Protein AF-0000000083137264 (afdb_homodimer)

Solvent-accessible surface area (backbone atoms only — not comparable to full-atom values): 34393 Å² total; per-residue (Å²): 130,79,82,62,44,56,70,80,58,32,50,69,75,35,83,48,62,41,94,66,73,85,43,49,54,18,29,33,46,56,32,38,50,48,50,48,35,61,55,66,54,45,49,32,37,36,37,50,66,78,52,49,60,65,55,54,48,48,37,49,77,67,70,34,44,77,43,74,35,49,61,49,90,84,69,43,77,61,62,83,88,45,68,51,56,89,37,31,35,37,50,42,73,22,62,56,27,51,63,46,72,69,56,51,51,52,48,32,72,40,26,54,44,44,36,37,37,24,50,34,21,72,63,57,75,77,54,90,92,40,33,28,36,26,33,41,50,73,78,39,47,47,74,42,25,16,40,36,43,62,89,70,80,60,82,79,86,50,55,70,39,82,42,52,90,53,38,57,32,24,41,35,32,59,78,43,62,56,77,80,30,43,67,57,44,52,55,51,59,61,59,56,65,86,53,72,64,26,22,34,18,66,63,42,53,41,54,46,9,41,51,48,60,68,62,39,30,50,32,7,39,52,31,36,48,53,39,46,68,70,51,71,54,90,46,76,55,52,71,41,84,39,60,37,33,53,44,42,55,41,69,40,95,56,21,60,62,50,44,55,53,36,42,77,69,40,32,42,55,65,70,62,41,60,61,35,68,74,73,43,53,79,84,37,67,55,21,44,52,41,46,16,36,41,44,37,73,17,42,58,92,50,47,68,68,58,41,49,50,52,46,50,54,52,51,51,53,55,57,66,75,100,127,81,82,64,43,57,71,78,59,32,49,71,74,37,82,49,61,43,94,65,72,85,42,49,55,17,30,34,46,56,33,38,50,48,51,48,37,62,55,67,53,44,47,32,36,37,36,50,66,79,50,49,61,66,54,55,50,50,38,51,78,67,68,34,43,76,44,78,35,48,62,50,89,84,70,44,76,61,62,82,89,45,65,50,55,89,37,31,34,37,50,42,73,23,61,58,27,49,63,45,72,67,56,52,52,53,47,31,72,39,28,54,44,45,36,37,37,25,52,34,20,72,64,57,75,77,52,90,92,39,34,29,36,26,34,41,50,72,78,39,47,47,74,44,25,17,39,37,41,62,90,69,80,62,84,81,86,49,54,70,41,81,42,53,90,54,37,59,33,26,40,32,31,61,76,43,62,56,77,81,29,42,66,57,44,52,56,50,58,61,58,56,65,84,53,73,66,27,23,34,18,67,61,41,54,41,55,46,10,41,51,48,60,67,61,38,30,51,33,7,39,52,31,38,50,53,38,48,69,70,50,69,54,91,48,77,56,51,72,41,84,39,59,37,34,53,42,40,55,39,70,39,94,56,21,59,61,50,43,56,54,36,40,78,69,41,32,42,55,65,68,61,41,60,62,37,69,73,73,43,52,78,86,37,67,55,19,43,52,40,45,16,37,41,44,36,72,19,41,57,91,49,49,69,68,57,41,50,50,53,45,50,53,51,52,51,53,57,58,66,75,101

Radius of gyration: 29.78 Å; Cα contacts (8 Å, |Δi|>4): 1245; chains: 2; bounding box: 62×88×58 Å

Foldseek 3Di:
DDPDDDDDDDDDQPPFAFPCNPFFKWFAQLQLVVLVLVLQQAQEEEAEPLDAVLNVLSCVVVNRHYHYWYADQLRHTDDPQAEADSRYEYEAECQQNLQDPVNQVVSCVRHVHYEYECCQAQPDDDDPAHWYKYWPVLFDLFLTIMGIDHPGDGDPPFAADDRVQLNVLSVDVVVHPSVVCVVSNVVSVVVVRPDHIHGYHPVRRSVSRNDPVVLFQVQLLQLLVLLCVLQPDPGSSPPDDGRSTSFNFHFDQQQQVLQVVVVVVVFHFDQDRVVCCVVDDCPDPSNRSRRGTTRGDRTSVDHNVVSVVSSVSSVVVVVVVD/DDPDDDDDDDDDQPPFAFPCNPFFKWFAQLQLVVLVLVLQQAQEEEAEPLDAVLNVLSCVVVNRHYHYWYADQLRHTDDPQAEADSNYEYEAECQQNLQDPVNQVVSCVRHVHYEYECCQAQPDDDDPAHWYKYWPVLFDLFLTIMGIDHPGDTDPPFAADDRVQLNVLSVDVVVHPSVVCVVSNVVSVVVVRPDHIHGYHPVRRSVSRNDPVVLFQVQLLQLLVLLCVLQPDPGSSPPDDGRSTSFNFHFDQQQQVLQVVVVVVVFHFDQDRVVCCVVDDCPDPSNRSRRGTTRGDRTSVDHDVVSVVSSVSSVVVVVVVD

Sequence (644 aa):
MKKEIGGYFELEDFGGKEYYPNLYKVNLGRTALRWLLEGRGYTKIYLPVFLCESVTEACEQHGIRISRYQLDAELNVLLPRKKLGESECLYLVNYYGQLTDEKILAYQKIFGNIIVDHTHAFFQKPLKGVDTLYSCRKFWGVSDGAYLSTDAVLPMDKPVDHSNKRMGHILGRYEENAGVYYQEMLQNAARYEGMEIRRMSRLTENLLGAIDYETGRRKREENYRILSEALPSEFIFTRVTPEGPFVYPYYHKEGLKLRRWLAEHKIFVPTYWKNILEECTESSLEYQWAADVLPLPCDQRYGKEEMQYMAERIKEWEAAGEMKKEIGGYFELEDFGGKEYYPNLYKVNLGRTALRWLLEGRGYTKIYLPVFLCESVTEACEQHGIRISRYQLDAELNVLLPRKKLGESECLYLVNYYGQLTDEKILAYQKIFGNIIVDHTHAFFQKPLKGVDTLYSCRKFWGVSDGAYLSTDAVLPMDKPVDHSNKRMGHILGRYEENAGVYYQEMLQNAARYEGMEIRRMSRLTENLLGAIDYETGRRKREENYRILSEALPSEFIFTRVTPEGPFVYPYYHKEGLKLRRWLAEHKIFVPTYWKNILEECTESSLEYQWAADVLPLPCDQRYGKEEMQYMAERIKEWEAAGE

Organism: NCBI:txid40520

Secondary structure (DSSP, 8-state):
--S-EESS--PPP-----SSTTSEEES-HHHHHHHHHHHHT--EEEEESSS-HHHHHHHHTTT-EEEEEEE-TT--EES-SSPPPTTEEEEEE-GGG---HHHHHHHHHHHS-EEEE-TT-TTSPPPTT-EEEEESTTTSS-SS-EEEE-SS-----PPBP--GGG-HHHHHHHHS-GGGGHHHHHHHHHHTTTPPP-BPPHHHHHHHHT--HHHHHHHHHHHHHHHHHHS---SGGGSS--SS-SEEEEE-TTHHHHHHHHHTTTEE---TTHHHHHHS-TTSHHHHHHHHEEEEE-STT--HHHHHHHHHHHHHHHHHH-/--S-EESS--PPP-----SSTTSEEES-HHHHHHHHHHHHT--EEEEESSS-HHHHHHHHTTT-EEEEEEE-TT--EES-SSPPPTTEEEEEE-GGG---HHHHHHHHHHHS-EEEE-TT-TTSPPPTT-EEEEESTTTSS-SS-EEEE-SS-----PPBP--GGG-HHHHHHHHS-GGGGHHHHHHHHHHTTTPPP-BPPHHHHHHHHT--HHHHHHHHHHHHHHHHHHS---SGGGSS--SS-SEEEEE-TTHHHHHHHHHTTTEE---TTHHHHHHS-TTSHHHHHHHHEEEEE-STT--HHHHHHHHHHHHHHHHHH-

pLDDT: mean 95.85, std 3.97, range [71.0, 98.88]

Structure (mmCIF, N/CA/C/O backbone):
data_AF-0000000083137264-model_v1
#
loop_
_entity.id
_entity.type
_entity.pdbx_description
1 polymer 'DegT/DnrJ/EryC1/StrS aminotransferase family protein'
#
loop_
_atom_site.group_PDB
_atom_site.id
_atom_site.type_symbol
_atom_site.label_atom_id
_atom_site.label_alt_id
_atom_site.label_comp_id
_atom_site.label_asym_id
_atom_site.label_entity_id
_atom_site.label_seq_id
_atom_site.pdbx_PDB_ins_code
_atom_site.Cartn_x
_atom_site.Cartn_y
_atom_site.Cartn_z
_atom_site.occupancy
_atom_site.B_iso_or_equiv
_atom_site.auth_seq_id
_atom_site.auth_comp_id
_atom_site.auth_asym_id
_atom_site.auth_atom_id
_atom_site.pdbx_PDB_model_num
ATOM 1 N N . MET A 1 1 ? 23.359 -4.883 -6.98 1 71.56 1 MET A N 1
ATOM 2 C CA . MET A 1 1 ? 22.547 -6.078 -7.176 1 71.56 1 MET A CA 1
ATOM 3 C C . MET A 1 1 ? 21.688 -6.359 -5.945 1 71.56 1 MET A C 1
ATOM 5 O O . MET A 1 1 ? 22.109 -6.094 -4.816 1 71.56 1 MET A O 1
ATOM 9 N N . LYS A 1 2 ? 20.406 -6.938 -6.289 1 76.88 2 LYS A N 1
ATOM 10 C CA . LYS A 1 2 ? 19.609 -7.387 -5.148 1 76.88 2 LYS A CA 1
ATOM 11 C C . LYS A 1 2 ? 20.375 -8.414 -4.316 1 76.88 2 LYS A C 1
ATOM 13 O O . LYS A 1 2 ? 21.078 -9.266 -4.859 1 76.88 2 LYS A O 1
ATOM 18 N N . LYS A 1 3 ? 20.141 -8.297 -3.066 1 80.31 3 LYS A N 1
ATOM 19 C CA . LYS A 1 3 ? 20.906 -9.148 -2.154 1 80.31 3 LYS A CA 1
ATOM 20 C C . LYS A 1 3 ? 20.375 -10.578 -2.172 1 80.31 3 LYS A C 1
ATOM 22 O O . LYS A 1 3 ? 21.141 -11.523 -1.939 1 80.31 3 LYS A O 1
ATOM 27 N N . GLU A 1 4 ? 19.125 -10.734 -2.387 1 91.88 4 GLU A N 1
ATOM 28 C CA . GLU A 1 4 ? 18.469 -12.039 -2.424 1 91.88 4 GLU A CA 1
ATOM 29 C C . GLU A 1 4 ? 17.547 -12.164 -3.635 1 91.88 4 GLU A C 1
ATOM 31 O O . GLU A 1 4 ? 16.938 -11.18 -4.051 1 91.88 4 GLU A O 1
ATOM 36 N N . ILE A 1 5 ? 17.625 -13.391 -4.195 1 95.38 5 ILE A N 1
ATOM 37 C CA . ILE A 1 5 ? 16.75 -13.656 -5.332 1 95.38 5 ILE A CA 1
ATOM 38 C C . ILE A 1 5 ? 15.742 -14.75 -4.965 1 95.38 5 ILE A C 1
ATOM 40 O O . ILE A 1 5 ? 16.109 -15.781 -4.395 1 95.38 5 ILE A O 1
ATOM 44 N N . GLY A 1 6 ? 14.453 -14.477 -5.266 1 94.81 6 GLY A N 1
ATOM 45 C CA . GLY A 1 6 ? 13.414 -15.453 -5.004 1 94.81 6 GLY A CA 1
ATOM 46 C C . GLY A 1 6 ? 12.773 -15.297 -3.635 1 94.81 6 GLY A C 1
ATOM 47 O O . GLY A 1 6 ? 12.828 -14.219 -3.039 1 94.81 6 GLY A O 1
ATOM 48 N N . GLY A 1 7 ? 12.039 -16.328 -3.176 1 91.25 7 GLY A N 1
ATOM 49 C CA . GLY A 1 7 ? 11.297 -16.25 -1.93 1 91.25 7 GLY A CA 1
ATOM 50 C C . GLY A 1 7 ? 9.969 -15.531 -2.076 1 91.25 7 GLY A C 1
ATOM 51 O O . GLY A 1 7 ? 9.438 -15.414 -3.182 1 91.25 7 GLY A O 1
ATOM 52 N N . TYR A 1 8 ? 9.43 -15.156 -0.88 1 93.56 8 TYR A N 1
ATOM 53 C CA . TYR A 1 8 ? 8.117 -14.523 -0.902 1 93.56 8 TYR A CA 1
ATOM 54 C C . TYR A 1 8 ? 8.211 -13.086 -1.399 1 93.56 8 TYR A C 1
ATOM 56 O O . TYR A 1 8 ? 9.297 -12.492 -1.387 1 93.56 8 TYR A O 1
ATOM 64 N N . PHE A 1 9 ? 7.156 -12.555 -1.845 1 95.19 9 PHE A N 1
ATOM 65 C CA . PHE A 1 9 ? 7.109 -11.242 -2.473 1 95.19 9 PHE A CA 1
ATOM 66 C C . PHE A 1 9 ? 7.176 -10.133 -1.425 1 95.19 9 PHE A C 1
ATOM 68 O O . PHE A 1 9 ? 6.73 -10.32 -0.291 1 95.19 9 PHE A O 1
ATOM 75 N N . GLU A 1 10 ? 7.723 -9.055 -1.853 1 97 10 GLU A N 1
ATOM 76 C CA . GLU A 1 10 ? 7.582 -7.77 -1.175 1 97 10 GLU A CA 1
ATOM 77 C C . GLU A 1 10 ? 6.473 -6.934 -1.809 1 97 10 GLU A C 1
ATOM 79 O O . GLU A 1 10 ? 5.863 -7.344 -2.795 1 97 10 GLU A O 1
ATOM 84 N N . LEU A 1 11 ? 6.188 -5.754 -1.19 1 97.75 11 LEU A N 1
ATOM 85 C CA . LEU A 1 11 ? 5.219 -4.824 -1.759 1 97.75 11 LEU A CA 1
ATOM 86 C C . LEU A 1 11 ? 5.652 -4.367 -3.146 1 97.75 11 LEU A C 1
ATOM 88 O O . LEU A 1 11 ? 6.844 -4.18 -3.4 1 97.75 11 LEU A O 1
ATOM 92 N N . GLU A 1 12 ? 4.691 -4.156 -4.008 1 97.31 12 GLU A N 1
ATOM 93 C CA . GLU A 1 12 ? 4.973 -3.684 -5.359 1 97.31 12 GLU A CA 1
ATOM 94 C C . GLU A 1 12 ? 5.426 -2.227 -5.352 1 97.31 12 GLU A C 1
ATOM 96 O O . GLU A 1 12 ? 4.969 -1.434 -4.527 1 97.31 12 GLU A O 1
ATOM 101 N N . ASP A 1 13 ? 6.383 -1.942 -6.238 1 95.69 13 ASP A N 1
ATOM 102 C CA . ASP A 1 13 ? 6.574 -0.539 -6.586 1 95.69 13 ASP A CA 1
ATOM 103 C C . ASP A 1 13 ? 5.434 -0.028 -7.465 1 95.69 13 ASP A C 1
ATOM 105 O O . ASP A 1 13 ? 5.207 -0.541 -8.562 1 95.69 13 ASP A O 1
ATOM 109 N N . PHE A 1 14 ? 4.793 0.931 -7.047 1 94.5 14 PHE A N 1
ATOM 110 C CA . PHE A 1 14 ? 3.588 1.364 -7.742 1 94.5 14 PHE A CA 1
ATOM 111 C C . PHE A 1 14 ? 3.938 2.246 -8.938 1 94.5 14 PHE A C 1
ATOM 113 O O . PHE A 1 14 ? 3.109 2.449 -9.828 1 94.5 14 PHE A O 1
ATOM 120 N N . GLY A 1 15 ? 5.156 2.732 -8.992 1 86.88 15 GLY A N 1
ATOM 121 C CA . GLY A 1 15 ? 5.684 3.402 -10.172 1 86.88 15 GLY A CA 1
ATOM 122 C C . GLY A 1 15 ? 5.168 4.82 -10.336 1 86.88 15 GLY A C 1
ATOM 123 O O . GLY A 1 15 ? 5.473 5.488 -11.328 1 86.88 15 GLY A O 1
ATOM 124 N N . GLY A 1 16 ? 4.285 5.328 -9.453 1 90.06 16 GLY A N 1
ATOM 125 C CA . GLY A 1 16 ? 3.793 6.695 -9.547 1 90.06 16 GLY A CA 1
ATOM 126 C C . GLY A 1 16 ? 4.766 7.719 -9 1 90.06 16 GLY A C 1
ATOM 127 O O . GLY A 1 16 ? 5.902 7.387 -8.656 1 90.06 16 GLY A O 1
ATOM 128 N N . LYS A 1 17 ? 4.305 8.992 -9.133 1 93.56 17 LYS A N 1
ATOM 129 C CA . LYS A 1 17 ? 5.156 10.086 -8.68 1 93.56 17 LYS A CA 1
ATOM 130 C C . LYS A 1 17 ? 4.52 10.828 -7.5 1 93.56 17 LYS A C 1
ATOM 132 O O . LYS A 1 17 ? 3.303 11.023 -7.473 1 93.56 17 LYS A O 1
ATOM 137 N N . GLU A 1 18 ? 5.371 11.219 -6.594 1 97.5 18 GLU A N 1
ATOM 138 C CA . GLU A 1 18 ? 4.918 12.047 -5.48 1 97.5 18 GLU A CA 1
ATOM 139 C C . GLU A 1 18 ? 4.434 13.406 -5.973 1 97.5 18 GLU A C 1
ATOM 141 O O . GLU A 1 18 ? 4.738 13.812 -7.094 1 97.5 18 GLU A O 1
ATOM 146 N N . TYR A 1 19 ? 3.713 14.141 -5.195 1 98.19 19 TYR A N 1
ATOM 147 C CA . TYR A 1 19 ? 3.254 15.484 -5.531 1 98.19 19 TYR A CA 1
ATOM 148 C C . TYR A 1 19 ? 4.434 16.438 -5.699 1 98.19 19 TYR A C 1
ATOM 150 O O . TYR A 1 19 ? 4.418 17.297 -6.574 1 98.19 19 TYR A O 1
ATOM 158 N N . TYR A 1 20 ? 5.441 16.328 -4.777 1 98.38 20 TYR A N 1
ATOM 159 C CA . TYR A 1 20 ? 6.672 17.109 -4.816 1 98.38 20 TYR A CA 1
ATOM 160 C C . TYR A 1 20 ? 7.879 16.203 -5.078 1 98.38 20 TYR A C 1
ATOM 162 O O . TYR A 1 20 ? 8.719 16.016 -4.199 1 98.38 20 TYR A O 1
ATOM 170 N N . PRO A 1 21 ? 8.031 15.789 -6.258 1 96.81 21 PRO A N 1
ATOM 171 C CA . PRO A 1 21 ? 9.062 14.789 -6.527 1 96.81 21 PRO A CA 1
ATOM 172 C C . PRO A 1 21 ? 10.477 15.359 -6.438 1 96.81 21 PRO A C 1
ATOM 174 O O . PRO A 1 21 ? 11.445 14.617 -6.277 1 96.81 21 PRO A O 1
ATOM 177 N N . ASN A 1 22 ? 10.656 16.719 -6.449 1 96.12 22 ASN A N 1
ATOM 178 C CA . ASN A 1 22 ? 11.984 17.312 -6.559 1 96.12 22 ASN A CA 1
ATOM 179 C C . ASN A 1 22 ? 12.43 17.938 -5.242 1 96.12 22 ASN A C 1
ATOM 181 O O . ASN A 1 22 ? 13.5 18.531 -5.168 1 96.12 22 ASN A O 1
ATOM 185 N N . LEU A 1 23 ? 11.695 17.891 -4.207 1 98 23 LEU A N 1
ATOM 186 C CA . LEU A 1 23 ? 12.055 18.438 -2.904 1 98 23 LEU A CA 1
ATOM 187 C C . LEU A 1 23 ? 12.812 17.406 -2.078 1 98 23 LEU A C 1
ATOM 189 O O . LEU A 1 23 ? 12.805 16.219 -2.396 1 98 23 LEU A O 1
ATOM 193 N N . TYR A 1 24 ? 13.539 17.938 -1.061 1 98.06 24 TYR A N 1
ATOM 194 C CA . TYR A 1 24 ? 14.148 17.016 -0.112 1 98.06 24 TYR A CA 1
ATOM 195 C C . TYR A 1 24 ? 13.086 16.188 0.606 1 98.06 24 TYR A C 1
ATOM 197 O O . TYR A 1 24 ? 12.055 16.734 1.026 1 98.06 24 TYR A O 1
ATOM 205 N N . LYS A 1 25 ? 13.305 14.906 0.677 1 98.06 25 LYS A N 1
ATOM 206 C CA . LYS A 1 25 ? 12.391 13.992 1.351 1 98.06 25 LYS A CA 1
ATOM 207 C C . LYS A 1 25 ? 12.93 13.57 2.713 1 98.06 25 LYS A C 1
ATOM 209 O O . LYS A 1 25 ? 14.023 13.008 2.803 1 98.06 25 LYS A O 1
ATOM 214 N N . VAL A 1 26 ? 12.172 13.875 3.736 1 98.12 26 VAL A N 1
ATOM 215 C CA . VAL A 1 26 ? 12.633 13.695 5.109 1 98.12 26 VAL A CA 1
ATOM 216 C C . VAL A 1 26 ? 11.625 12.859 5.891 1 98.12 26 VAL A C 1
ATOM 218 O O . VAL A 1 26 ? 10.469 12.742 5.496 1 98.12 26 VAL A O 1
ATOM 221 N N . ASN A 1 27 ? 12.039 12.188 6.953 1 97.69 27 ASN A N 1
ATOM 222 C CA . ASN A 1 27 ? 11.172 11.266 7.688 1 97.69 27 ASN A CA 1
ATOM 223 C C . ASN A 1 27 ? 10.055 12.008 8.414 1 97.69 27 ASN A C 1
ATOM 225 O O . ASN A 1 27 ? 8.922 11.531 8.492 1 97.69 27 ASN A O 1
ATOM 229 N N . LEU A 1 28 ? 10.359 13.195 8.961 1 96.94 28 LEU A N 1
ATOM 230 C CA . LEU A 1 28 ? 9.352 13.938 9.711 1 96.94 28 LEU A CA 1
ATOM 231 C C . LEU A 1 28 ? 9.5 15.438 9.484 1 96.94 28 LEU A C 1
ATOM 233 O O . LEU A 1 28 ? 10.57 15.906 9.094 1 96.94 28 LEU A O 1
ATOM 237 N N . GLY A 1 29 ? 8.398 16.125 9.773 1 95.88 29 GLY A N 1
ATOM 238 C CA . GLY A 1 29 ? 8.445 17.578 9.711 1 95.88 29 GLY A CA 1
ATOM 239 C C . GLY A 1 29 ? 9.461 18.172 10.664 1 95.88 29 GLY A C 1
ATOM 240 O O . GLY A 1 29 ? 10.242 19.047 10.281 1 95.88 29 GLY A O 1
ATOM 241 N N . ARG A 1 30 ? 9.484 17.719 11.883 1 94.06 30 ARG A N 1
ATOM 242 C CA . ARG A 1 30 ? 10.398 18.234 12.898 1 94.06 30 ARG A CA 1
ATOM 243 C C . ARG A 1 30 ? 11.852 17.984 12.516 1 94.06 30 ARG A C 1
ATOM 245 O O . ARG A 1 30 ? 12.719 18.828 12.758 1 94.06 30 ARG A O 1
ATOM 252 N N . THR A 1 31 ? 12.148 16.828 11.945 1 95.38 31 THR A N 1
ATOM 253 C CA . THR A 1 31 ? 13.523 16.531 11.539 1 95.38 31 THR A CA 1
ATOM 254 C C . THR A 1 31 ? 13.883 17.312 10.273 1 95.38 31 THR A C 1
ATOM 256 O O . THR A 1 31 ? 15.055 17.641 10.055 1 95.38 31 THR A O 1
ATOM 259 N N . ALA A 1 32 ? 12.898 17.641 9.477 1 96.81 32 ALA A N 1
ATOM 260 C CA . ALA A 1 32 ? 13.133 18.531 8.336 1 96.81 32 ALA A CA 1
ATOM 261 C C . ALA A 1 32 ? 13.609 19.906 8.789 1 96.81 32 ALA A C 1
ATOM 263 O O . ALA A 1 32 ? 14.547 20.453 8.227 1 96.81 32 ALA A O 1
ATOM 264 N N . LEU A 1 33 ? 12.938 20.391 9.781 1 96.75 33 LEU A N 1
ATOM 265 C CA . LEU A 1 33 ? 13.352 21.672 10.336 1 96.75 33 LEU A CA 1
ATOM 266 C C . LEU A 1 33 ? 14.781 21.609 10.859 1 96.75 33 LEU A C 1
ATOM 268 O O . LEU A 1 33 ? 15.594 22.5 10.57 1 96.75 33 LEU A O 1
ATOM 272 N N . ARG A 1 34 ? 15.062 20.594 11.602 1 94.94 34 ARG A N 1
ATOM 273 C CA . ARG A 1 34 ? 16.406 20.438 12.148 1 94.94 34 ARG A CA 1
ATOM 274 C C . ARG A 1 34 ? 17.453 20.375 11.039 1 94.94 34 ARG A C 1
ATOM 276 O O . ARG A 1 34 ? 18.5 21 11.148 1 94.94 34 ARG A O 1
ATOM 283 N N . TRP A 1 35 ? 17.141 19.594 10.062 1 96.06 35 TRP A N 1
ATOM 284 C CA . TRP A 1 35 ? 18.062 19.453 8.938 1 96.06 35 TRP A CA 1
ATOM 285 C C . TRP A 1 35 ? 18.328 20.812 8.289 1 96.06 35 TRP A C 1
ATOM 287 O O . TRP A 1 35 ? 19.469 21.125 7.945 1 96.06 35 TRP A O 1
ATOM 297 N N . LEU A 1 36 ? 17.312 21.562 8.109 1 96.62 36 LEU A N 1
ATOM 298 C CA . LEU A 1 36 ? 17.406 22.891 7.508 1 96.62 36 LEU A CA 1
ATOM 299 C C . LEU A 1 36 ? 18.25 23.828 8.375 1 96.62 36 LEU A C 1
ATOM 301 O O . LEU A 1 36 ? 19.109 24.547 7.875 1 96.62 36 LEU A O 1
ATOM 305 N N . LEU A 1 37 ? 17.938 23.844 9.68 1 96.06 37 LEU A N 1
ATOM 306 C CA . LEU A 1 37 ? 18.672 24.688 10.602 1 96.06 37 LEU A CA 1
ATOM 307 C C . LEU A 1 37 ? 20.172 24.375 10.57 1 96.06 37 LEU A C 1
ATOM 309 O O . LEU A 1 37 ? 21 25.297 10.531 1 96.06 37 LEU A O 1
ATOM 313 N N . GLU A 1 38 ? 20.438 23.109 10.594 1 93.38 38 GLU A N 1
ATOM 314 C CA . GLU A 1 38 ? 21.844 22.688 10.508 1 93.38 38 GLU A CA 1
ATOM 315 C C . GLU A 1 38 ? 22.469 23.109 9.18 1 93.38 38 GLU A C 1
ATOM 317 O O . GLU A 1 38 ? 23.578 23.625 9.156 1 93.38 38 GLU A O 1
ATOM 322 N N . GLY A 1 39 ? 21.781 22.891 8.156 1 93.56 39 GLY A N 1
ATOM 323 C CA . GLY A 1 39 ? 22.312 23.172 6.824 1 93.56 39 GLY A CA 1
ATOM 324 C C . GLY A 1 39 ? 22.562 24.656 6.578 1 93.56 39 GLY A C 1
ATOM 325 O O . GLY A 1 39 ? 23.484 25.016 5.863 1 93.56 39 GLY A O 1
ATOM 326 N N . ARG A 1 40 ? 21.719 25.531 7.133 1 95.25 40 ARG A N 1
ATOM 327 C CA . ARG A 1 40 ? 21.828 26.969 6.957 1 95.25 40 ARG A CA 1
ATOM 328 C C . ARG A 1 40 ? 22.781 27.578 7.984 1 95.25 40 ARG A C 1
ATOM 330 O O . ARG A 1 40 ? 23.234 28.719 7.824 1 95.25 40 ARG A O 1
ATOM 337 N N . GLY A 1 41 ? 23.047 26.812 8.984 1 94.5 41 GLY A N 1
ATOM 338 C CA . GLY A 1 41 ? 23.891 27.312 10.047 1 94.5 41 GLY A CA 1
ATOM 339 C C . GLY A 1 41 ? 23.203 28.312 10.945 1 94.5 41 GLY A C 1
ATOM 340 O O . GLY A 1 41 ? 23.828 29.25 11.438 1 94.5 41 GLY A O 1
ATOM 341 N N . TYR A 1 42 ? 21.922 28.188 11.078 1 96.75 42 TYR A N 1
ATOM 342 C CA . TYR A 1 42 ? 21.188 29.062 11.984 1 96.75 42 TYR A CA 1
ATOM 343 C C . TYR A 1 42 ? 21.5 28.734 13.438 1 96.75 42 TYR A C 1
ATOM 345 O O . TYR A 1 42 ? 21.625 27.547 13.797 1 96.75 42 TYR A O 1
ATOM 353 N N . THR A 1 43 ? 21.625 29.75 14.266 1 97.62 43 THR A N 1
ATOM 354 C CA . THR A 1 43 ? 21.906 29.562 15.688 1 97.62 43 THR A CA 1
ATOM 355 C C . THR A 1 43 ? 20.781 30.125 16.547 1 97.62 43 THR A C 1
ATOM 357 O O . THR A 1 43 ? 20.703 29.859 17.75 1 97.62 43 THR A O 1
ATOM 360 N N . LYS A 1 44 ? 19.844 30.859 15.953 1 98.12 44 LYS A N 1
ATOM 361 C CA . LYS A 1 44 ? 18.703 31.453 16.641 1 98.12 44 LYS A CA 1
ATOM 362 C C . LYS A 1 44 ? 17.453 31.406 15.766 1 98.12 44 LYS A C 1
ATOM 364 O O . LYS A 1 44 ? 17.547 31.641 14.555 1 98.12 44 LYS A O 1
ATOM 369 N N . ILE A 1 45 ? 16.375 31.141 16.344 1 98.5 45 ILE A N 1
ATOM 370 C CA . ILE A 1 45 ? 15.117 31.062 15.609 1 98.5 45 ILE A CA 1
ATOM 371 C C . ILE A 1 45 ? 14.023 31.797 16.375 1 98.5 45 ILE A C 1
ATOM 373 O O . ILE A 1 45 ? 13.953 31.703 17.609 1 98.5 45 ILE A O 1
ATOM 377 N N . TYR A 1 46 ? 13.234 32.625 15.68 1 98.62 46 TYR A N 1
ATOM 378 C CA . TYR A 1 46 ? 12.023 33.219 16.234 1 98.62 46 TYR A CA 1
ATOM 379 C C . TYR A 1 46 ? 10.812 32.312 15.969 1 98.62 46 TYR A C 1
ATOM 381 O O . TYR A 1 46 ? 10.445 32.094 14.82 1 98.62 46 TYR A O 1
ATOM 389 N N . LEU A 1 47 ? 10.227 31.828 17.016 1 98.44 47 LEU A N 1
ATOM 390 C CA . LEU A 1 47 ? 9.047 30.953 16.938 1 98.44 47 LEU A CA 1
ATOM 391 C C . LEU A 1 47 ? 7.816 31.656 17.5 1 98.44 47 LEU A C 1
ATOM 393 O O . LEU A 1 47 ? 7.91 32.406 18.484 1 98.44 47 LEU A O 1
ATOM 397 N N . PRO A 1 48 ? 6.672 31.422 16.875 1 98.31 48 PRO A N 1
ATOM 398 C CA . PRO A 1 48 ? 5.461 31.969 17.484 1 98.31 48 PRO A CA 1
ATOM 399 C C . PRO A 1 48 ? 5.102 31.281 18.797 1 98.31 48 PRO A C 1
ATOM 401 O O . PRO A 1 48 ? 5.402 30.109 18.984 1 98.31 48 PRO A O 1
ATOM 404 N N . VAL A 1 49 ? 4.457 32.031 19.703 1 97.56 49 VAL A N 1
ATOM 405 C CA . VAL A 1 49 ? 3.932 31.453 20.938 1 97.56 49 VAL A CA 1
ATOM 406 C C . VAL A 1 49 ? 2.906 30.375 20.594 1 97.56 49 VAL A C 1
ATOM 408 O O . VAL A 1 49 ? 2.895 29.297 21.219 1 97.56 49 VAL A O 1
ATOM 411 N N . PHE A 1 50 ? 2.062 30.625 19.594 1 97.56 50 PHE A N 1
ATOM 412 C CA . PHE A 1 50 ? 1.048 29.672 19.141 1 97.56 50 PHE A CA 1
ATOM 413 C C . PHE A 1 50 ? 1.67 28.578 18.281 1 97.56 50 PHE A C 1
ATOM 415 O O . PHE A 1 50 ? 1.605 28.641 17.047 1 97.56 50 PHE A O 1
ATOM 422 N N . LEU A 1 51 ? 2.285 27.625 18.953 1 96.75 51 LEU A N 1
ATOM 423 C CA . LEU A 1 51 ? 3.055 26.594 18.266 1 96.75 51 LEU A CA 1
ATOM 424 C C . LEU A 1 51 ? 3.068 25.297 19.047 1 96.75 51 LEU A C 1
ATOM 426 O O . LEU A 1 51 ? 3.02 25.312 20.281 1 96.75 51 LEU A O 1
ATOM 430 N N . CYS A 1 52 ? 3.129 24.203 18.312 1 93 52 CYS A N 1
ATOM 431 C CA . CYS A 1 52 ? 3.23 22.906 18.969 1 93 52 CYS A CA 1
ATOM 432 C C . CYS A 1 52 ? 4.566 22.75 19.672 1 93 52 CYS A C 1
ATOM 434 O O . CYS A 1 52 ? 5.602 23.172 19.172 1 93 52 CYS A O 1
ATOM 436 N N . GLU A 1 53 ? 4.551 22.078 20.719 1 90.81 53 GLU A N 1
ATOM 437 C CA . GLU A 1 53 ? 5.73 21.875 21.562 1 90.81 53 GLU A CA 1
ATOM 438 C C . GLU A 1 53 ? 6.797 21.062 20.844 1 90.81 53 GLU A C 1
ATOM 440 O O . GLU A 1 53 ? 7.992 21.219 21.094 1 90.81 53 GLU A O 1
ATOM 445 N N . SER A 1 54 ? 6.363 20.234 19.938 1 88 54 SER A N 1
ATOM 446 C CA . SER A 1 54 ? 7.297 19.375 19.219 1 88 54 SER A CA 1
ATOM 447 C C . SER A 1 54 ? 8.328 20.188 18.453 1 88 54 SER A C 1
ATOM 449 O O . SER A 1 54 ? 9.484 19.781 18.328 1 88 54 SER A O 1
ATOM 451 N N . VAL A 1 55 ? 7.938 21.281 17.938 1 91.31 55 VAL A N 1
ATOM 452 C CA . VAL A 1 55 ? 8.844 22.141 17.156 1 91.31 55 VAL A CA 1
ATOM 453 C C . VAL A 1 55 ? 9.867 22.781 18.094 1 91.31 55 VAL A C 1
ATOM 455 O O . VAL A 1 55 ? 11.062 22.812 17.797 1 91.31 55 VAL A O 1
ATOM 458 N N . THR A 1 56 ? 9.352 23.297 19.172 1 91.81 56 THR A N 1
ATOM 459 C CA . THR A 1 56 ? 10.227 23.938 20.141 1 91.81 56 THR A CA 1
ATOM 460 C C . THR A 1 56 ? 11.258 22.938 20.672 1 91.81 56 THR A C 1
ATOM 462 O O . THR A 1 56 ? 12.445 23.266 20.781 1 91.81 56 THR A O 1
ATOM 465 N N . GLU A 1 57 ? 10.797 21.812 20.938 1 89.56 57 GLU A N 1
ATOM 466 C CA . GLU A 1 57 ? 11.664 20.766 21.469 1 89.56 57 GLU A CA 1
ATOM 467 C C . GLU A 1 57 ? 12.742 20.391 20.453 1 89.56 57 GLU A C 1
ATOM 469 O O . GLU A 1 57 ? 13.891 20.156 20.828 1 89.56 57 GLU A O 1
ATOM 474 N N . ALA A 1 58 ? 12.375 20.312 19.266 1 88.31 58 ALA A N 1
ATOM 475 C CA . ALA A 1 58 ? 13.305 19.953 18.188 1 88.31 58 ALA A CA 1
ATOM 476 C C . ALA A 1 58 ? 14.438 20.984 18.094 1 88.31 58 ALA A C 1
ATOM 478 O O . ALA A 1 58 ? 15.594 20.625 17.844 1 88.31 58 ALA A O 1
ATOM 479 N N . CYS A 1 59 ? 14.141 22.234 18.297 1 92.19 59 CYS A N 1
ATOM 480 C CA . CYS A 1 59 ? 15.133 23.297 18.234 1 92.19 59 CYS A CA 1
ATOM 481 C C . CYS A 1 59 ? 16.031 23.297 19.469 1 92.19 59 CYS A C 1
ATOM 483 O O . CYS A 1 59 ? 17.25 23.406 19.359 1 92.19 59 CYS A O 1
ATOM 485 N N . GLU A 1 60 ? 15.391 23.109 20.578 1 90.56 60 GLU A N 1
ATOM 486 C CA . GLU A 1 60 ? 16.125 23.141 21.844 1 90.56 60 GLU A CA 1
ATOM 487 C C . GLU A 1 60 ? 17.141 22 21.922 1 90.56 60 GLU A C 1
ATOM 489 O O . GLU A 1 60 ? 18.266 22.203 22.359 1 90.56 60 GLU A O 1
ATOM 494 N N . GLN A 1 61 ? 16.766 20.922 21.547 1 85.38 61 GLN A N 1
ATOM 495 C CA . GLN A 1 61 ? 17.609 19.734 21.609 1 85.38 61 GLN A CA 1
ATOM 496 C C . GLN A 1 61 ? 18.859 19.906 20.75 1 85.38 61 GLN A C 1
ATOM 498 O O . GLN A 1 61 ? 19.859 19.234 20.953 1 85.38 61 GLN A O 1
ATOM 503 N N . HIS A 1 62 ? 18.828 20.875 19.922 1 85.19 62 HIS A N 1
ATOM 504 C CA . HIS A 1 62 ? 19.953 21.031 19.016 1 85.19 62 HIS A CA 1
ATOM 505 C C . HIS A 1 62 ? 20.703 22.328 19.281 1 85.19 62 HIS A C 1
ATOM 507 O O . HIS A 1 62 ? 21.438 22.812 18.422 1 85.19 62 HIS A O 1
ATOM 513 N N . GLY A 1 63 ? 20.422 22.922 20.359 1 91.12 63 GLY A N 1
ATOM 514 C CA . GLY A 1 63 ? 21.188 24.062 20.812 1 91.12 63 GLY A CA 1
ATOM 515 C C . GLY A 1 63 ? 20.828 25.344 20.094 1 91.12 63 GLY A C 1
ATOM 516 O O . GLY A 1 63 ? 21.625 26.297 20.078 1 91.12 63 GLY A O 1
ATOM 517 N N . ILE A 1 64 ? 19.75 25.375 19.438 1 96 64 ILE A N 1
ATOM 518 C CA . ILE A 1 64 ? 19.281 26.594 18.781 1 96 64 ILE A CA 1
ATOM 519 C C . ILE A 1 64 ? 18.625 27.516 19.797 1 96 64 ILE A C 1
ATOM 521 O O . ILE A 1 64 ? 17.75 27.094 20.562 1 96 64 ILE A O 1
ATOM 525 N N . ARG A 1 65 ? 19.062 28.766 19.828 1 97.44 65 ARG A N 1
ATOM 526 C CA . ARG A 1 65 ? 18.406 29.734 20.703 1 97.44 65 ARG A CA 1
ATOM 527 C C . ARG A 1 65 ? 17.031 30.109 20.188 1 97.44 65 ARG A C 1
ATOM 529 O O . ARG A 1 65 ? 16.844 30.328 18.984 1 97.44 65 ARG A O 1
ATOM 536 N N . ILE A 1 66 ? 16.109 30.125 21.125 1 97.81 66 ILE A N 1
ATOM 537 C CA . ILE A 1 66 ? 14.727 30.359 20.719 1 97.81 66 ILE A CA 1
ATOM 538 C C . ILE A 1 66 ? 14.266 31.719 21.25 1 97.81 66 ILE A C 1
ATOM 540 O O . ILE A 1 66 ? 14.484 32.031 22.422 1 97.81 66 ILE A O 1
ATOM 544 N N . SER A 1 67 ? 13.727 32.531 20.453 1 97.81 67 SER A N 1
ATOM 545 C CA . SER A 1 67 ? 12.922 33.719 20.828 1 97.81 67 SER A CA 1
ATOM 546 C C . SER A 1 67 ? 11.469 33.531 20.406 1 97.81 67 SER A C 1
ATOM 548 O O . SER A 1 67 ? 11.188 33.094 19.297 1 97.81 67 SER A O 1
ATOM 550 N N . ARG A 1 68 ? 10.586 33.938 21.328 1 97.38 68 ARG A N 1
ATOM 551 C CA . ARG A 1 68 ? 9.164 33.812 21.047 1 97.38 68 ARG A CA 1
ATOM 552 C C . ARG A 1 68 ? 8.57 35.125 20.562 1 97.38 68 ARG A C 1
ATOM 554 O O . ARG A 1 68 ? 8.977 36.188 21.016 1 97.38 68 ARG A O 1
ATOM 561 N N . TYR A 1 69 ? 7.684 35 19.672 1 98 69 TYR A N 1
ATOM 562 C CA . TYR A 1 69 ? 6.922 36.188 19.266 1 98 69 TYR A CA 1
ATOM 563 C C . TYR A 1 69 ? 5.426 35.906 19.297 1 98 69 TYR A C 1
ATOM 565 O O . TYR A 1 69 ? 5.004 34.75 19.281 1 98 69 TYR A O 1
ATOM 573 N N . GLN A 1 70 ? 4.617 36.938 19.312 1 97.44 70 GLN A N 1
ATOM 574 C CA . GLN A 1 70 ? 3.162 36.844 19.312 1 97.44 70 GLN A CA 1
ATOM 575 C C . GLN A 1 70 ? 2.582 37.25 17.969 1 97.44 70 GLN A C 1
ATOM 577 O O . GLN A 1 70 ? 3.271 37.875 17.156 1 97.44 70 GLN A O 1
ATOM 582 N N . LEU A 1 71 ? 1.447 36.781 17.734 1 98.06 71 LEU A N 1
ATOM 583 C CA . LEU A 1 71 ? 0.628 37.281 16.625 1 98.06 71 LEU A CA 1
ATOM 584 C C . LEU A 1 71 ? -0.497 38.188 17.125 1 98.06 71 LEU A C 1
ATOM 586 O O . LEU A 1 71 ? -0.97 38 18.25 1 98.06 71 LEU A O 1
ATOM 590 N N . ASP A 1 72 ? -0.907 39.094 16.344 1 97.69 72 ASP A N 1
ATOM 591 C CA . ASP A 1 72 ? -2.1 39.844 16.703 1 97.69 72 ASP A CA 1
ATOM 592 C C . ASP A 1 72 ? -3.367 39.156 16.219 1 97.69 72 ASP A C 1
ATOM 594 O O . ASP A 1 72 ? -3.305 38.031 15.719 1 97.69 72 ASP A O 1
ATOM 598 N N . ALA A 1 73 ? -4.539 39.719 16.391 1 96.31 73 ALA A N 1
ATOM 599 C CA . ALA A 1 73 ? -5.836 39.125 16.109 1 96.31 73 ALA A CA 1
ATOM 600 C C . ALA A 1 73 ? -6.012 38.875 14.617 1 96.31 73 ALA A C 1
ATOM 602 O O . ALA A 1 73 ? -6.875 38.094 14.211 1 96.31 73 ALA A O 1
ATOM 603 N N . GLU A 1 74 ? -5.195 39.594 13.781 1 96.31 74 GLU A N 1
ATOM 604 C CA . GLU A 1 74 ? -5.242 39.438 12.336 1 96.31 74 GLU A CA 1
ATOM 605 C C . GLU A 1 74 ? -4.141 38.469 11.852 1 96.31 74 GLU A C 1
ATOM 607 O O . GLU A 1 74 ? -3.889 38.375 10.648 1 96.31 74 GLU A O 1
ATOM 612 N N . LEU A 1 75 ? -3.404 37.75 12.758 1 97.44 75 LEU A N 1
ATOM 613 C CA . LEU A 1 75 ? -2.365 36.781 12.492 1 97.44 75 LEU A CA 1
ATOM 614 C C . LEU A 1 75 ? -1.097 37.438 11.977 1 97.44 75 LEU A C 1
ATOM 616 O O . LEU A 1 75 ? -0.273 36.781 11.32 1 97.44 75 LEU A O 1
ATOM 620 N N . ASN A 1 76 ? -1.02 38.719 12.242 1 97.75 76 ASN A N 1
ATOM 621 C CA . ASN A 1 76 ? 0.221 39.375 11.867 1 97.75 76 ASN A CA 1
ATOM 622 C C . ASN A 1 76 ? 1.317 39.156 12.906 1 97.75 76 ASN A C 1
ATOM 624 O O . ASN A 1 76 ? 1.048 39.125 14.109 1 97.75 76 ASN A O 1
ATOM 628 N N . VAL A 1 77 ? 2.523 39.031 12.43 1 98.12 77 VAL A N 1
ATOM 629 C CA . VAL A 1 77 ? 3.699 38.844 13.273 1 98.12 77 VAL A CA 1
ATOM 630 C C . VAL A 1 77 ? 3.992 40.125 14.062 1 98.12 77 VAL A C 1
ATOM 632 O O . VAL A 1 77 ? 4.129 41.188 13.484 1 98.12 77 VAL A O 1
ATOM 635 N N . LEU A 1 78 ? 4.039 39.938 15.383 1 97.94 78 LEU A N 1
ATOM 636 C CA . LEU A 1 78 ? 4.375 41.062 16.234 1 97.94 78 LEU A CA 1
ATOM 637 C C . LEU A 1 78 ? 5.859 41.062 16.594 1 97.94 78 LEU A C 1
ATOM 639 O O . LEU A 1 78 ? 6.23 40.781 17.734 1 97.94 78 LEU A O 1
ATOM 643 N N . LEU A 1 79 ? 6.711 41.438 15.695 1 97.25 79 LEU A N 1
ATOM 644 C CA . LEU A 1 79 ? 8.148 41.625 15.797 1 97.25 79 LEU A CA 1
ATOM 645 C C . LEU A 1 79 ? 8.562 42.938 15.109 1 97.25 79 LEU A C 1
ATOM 647 O O . LEU A 1 79 ? 7.902 43.375 14.172 1 97.25 79 LEU A O 1
ATOM 651 N N . PRO A 1 80 ? 9.602 43.531 15.656 1 96.81 80 PRO A N 1
ATOM 652 C CA . PRO A 1 80 ? 10.109 44.688 14.914 1 96.81 80 PRO A CA 1
ATOM 653 C C . PRO A 1 80 ? 10.43 44.344 13.453 1 96.81 80 PRO A C 1
ATOM 655 O O . PRO A 1 80 ? 11.047 43.312 13.172 1 96.81 80 PRO A O 1
ATOM 658 N N . ARG A 1 81 ? 9.977 45.188 12.562 1 97 81 ARG A N 1
ATOM 659 C CA . ARG A 1 81 ? 10.156 45 11.133 1 97 81 ARG A CA 1
ATOM 660 C C . ARG A 1 81 ? 11.578 45.344 10.703 1 97 81 ARG A C 1
ATOM 662 O O . ARG A 1 81 ? 11.836 46.438 10.25 1 97 81 ARG A O 1
ATOM 669 N N . LYS A 1 82 ? 12.438 44.469 10.734 1 97.38 82 LYS A N 1
ATOM 670 C CA . LYS A 1 82 ? 13.828 44.625 10.328 1 97.38 82 LYS A CA 1
ATOM 671 C C . LYS A 1 82 ? 14.445 43.312 9.891 1 97.38 82 LYS A C 1
ATOM 673 O O . LYS A 1 82 ? 14 42.25 10.305 1 97.38 82 LYS A O 1
ATOM 678 N N . LYS A 1 83 ? 15.477 43.406 9.141 1 97.94 83 LYS A N 1
ATOM 679 C CA . LYS A 1 83 ? 16.188 42.219 8.656 1 97.94 83 LYS A CA 1
ATOM 680 C C . LYS A 1 83 ? 16.844 41.469 9.812 1 97.94 83 LYS A C 1
ATOM 682 O O . LYS A 1 83 ? 17.422 42.094 10.711 1 97.94 83 LYS A O 1
ATOM 687 N N . LEU A 1 84 ? 16.703 40.188 9.758 1 98.12 84 LEU A N 1
ATOM 688 C CA . LEU A 1 84 ? 17.344 39.375 10.766 1 98.12 84 LEU A CA 1
ATOM 689 C C . LEU A 1 84 ? 18.812 39.125 10.43 1 98.12 84 LEU A C 1
ATOM 691 O O . LEU A 1 84 ? 19.219 39.281 9.273 1 98.12 84 LEU A O 1
ATOM 695 N N . GLY A 1 85 ? 19.547 38.781 11.453 1 97.12 85 GLY A N 1
ATOM 696 C CA . GLY A 1 85 ? 20.938 38.438 11.227 1 97.12 85 GLY A CA 1
ATOM 697 C C . GLY A 1 85 ? 21.109 37.188 10.383 1 97.12 85 GLY A C 1
ATOM 698 O O . GLY A 1 85 ? 20.172 36.375 10.258 1 97.12 85 GLY A O 1
ATOM 699 N N . GLU A 1 86 ? 22.344 36.969 9.93 1 96.31 86 GLU A N 1
ATOM 700 C CA . GLU A 1 86 ? 22.641 35.875 9.008 1 96.31 86 GLU A CA 1
ATOM 701 C C . GLU A 1 86 ? 22.391 34.531 9.672 1 96.31 86 GLU A C 1
ATOM 703 O O . GLU A 1 86 ? 22.062 33.531 8.992 1 96.31 86 GLU A O 1
ATOM 708 N N . SER A 1 87 ? 22.531 34.469 10.922 1 97.44 87 SER A N 1
ATOM 709 C CA . SER A 1 87 ? 22.391 33.219 11.633 1 97.44 87 SER A CA 1
ATOM 710 C C . SER A 1 87 ? 21.047 33.094 12.352 1 97.44 87 SER A C 1
ATOM 712 O O . SER A 1 87 ? 20.875 32.25 13.227 1 97.44 87 SER A O 1
ATOM 714 N N . GLU A 1 88 ? 20.141 34 12.07 1 98.31 88 GLU A N 1
ATOM 715 C CA . GLU A 1 88 ? 18.797 34.031 12.664 1 98.31 88 GLU A CA 1
ATOM 716 C C . GLU A 1 88 ? 17.719 33.812 11.609 1 98.31 88 GLU A C 1
ATOM 718 O O . GLU A 1 88 ? 17.891 34.188 10.453 1 98.31 88 GLU A O 1
ATOM 723 N N . CYS A 1 89 ? 16.672 33.1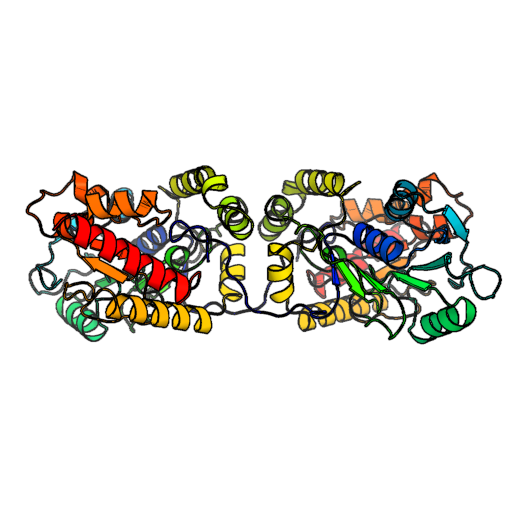88 11.992 1 98.5 89 CYS A N 1
ATOM 724 C CA . CYS A 1 89 ? 15.562 33.031 11.055 1 98.5 89 CYS A CA 1
ATOM 725 C C . CYS A 1 89 ? 14.219 33.156 11.758 1 98.5 89 CYS A C 1
ATOM 727 O O . CYS A 1 89 ? 14.133 32.969 12.977 1 98.5 89 CYS A O 1
ATOM 729 N N . LEU A 1 90 ? 13.203 33.531 11.023 1 98.81 90 LEU A N 1
ATOM 730 C CA . LEU A 1 90 ? 11.828 33.625 11.484 1 98.81 90 LEU A CA 1
ATOM 731 C C . LEU A 1 90 ? 11.016 32.438 10.992 1 98.81 90 LEU A C 1
ATOM 733 O O . LEU A 1 90 ? 10.984 32.156 9.797 1 98.81 90 LEU A O 1
ATOM 737 N N . TYR A 1 91 ? 10.438 31.719 11.898 1 98.69 91 TYR A N 1
ATOM 738 C CA . TYR A 1 91 ? 9.578 30.578 11.594 1 98.69 91 TYR A CA 1
ATOM 739 C C . TYR A 1 91 ? 8.117 31 11.5 1 98.69 91 TYR A C 1
ATOM 741 O O . TYR A 1 91 ? 7.531 31.469 12.484 1 98.69 91 TYR A O 1
ATOM 749 N N . LEU A 1 92 ? 7.539 30.906 10.336 1 98.81 92 LEU A N 1
ATOM 750 C CA . LEU A 1 92 ? 6.148 31.25 10.078 1 98.81 92 LEU A CA 1
ATOM 751 C C . LEU A 1 92 ? 5.293 30 9.93 1 98.81 92 LEU A C 1
ATOM 753 O O . LEU A 1 92 ? 5.621 29.109 9.141 1 98.81 92 LEU A O 1
ATOM 757 N N . VAL A 1 93 ? 4.258 29.938 10.672 1 98.56 93 VAL A N 1
ATOM 758 C CA . VAL A 1 93 ? 3.326 28.828 10.539 1 98.56 93 VAL A CA 1
ATOM 759 C C . VAL A 1 93 ? 2.146 29.234 9.664 1 98.56 93 VAL A C 1
ATOM 761 O O . VAL A 1 93 ? 1.552 30.297 9.875 1 98.56 93 VAL A O 1
ATOM 764 N N . ASN A 1 94 ? 1.848 28.5 8.648 1 98.62 94 ASN A N 1
ATOM 765 C CA . ASN A 1 94 ? 0.663 28.703 7.82 1 98.62 94 ASN A CA 1
ATOM 766 C C . ASN A 1 94 ? -0.571 28.047 8.438 1 98.62 94 ASN A C 1
ATOM 768 O O . ASN A 1 94 ? -1.122 27.094 7.879 1 98.62 94 ASN A O 1
ATOM 772 N N . TYR A 1 95 ? -1.057 28.672 9.5 1 98.5 95 TYR A N 1
ATOM 773 C CA . TYR A 1 95 ? -2.176 28.125 10.258 1 98.5 95 TYR A CA 1
ATOM 774 C C . TYR A 1 95 ? -3.402 27.953 9.367 1 98.5 95 TYR A C 1
ATOM 776 O O . TYR A 1 95 ? -3.951 28.938 8.859 1 98.5 95 TYR A O 1
ATOM 784 N N . TYR A 1 96 ? -3.824 26.688 9.164 1 98.19 96 TYR A N 1
ATOM 785 C CA . TYR A 1 96 ? -5.027 26.328 8.422 1 98.19 96 TYR A CA 1
ATOM 786 C C . TYR A 1 96 ? -5.008 26.922 7.023 1 98.19 96 TYR A C 1
ATOM 788 O O . TYR A 1 96 ? -6.062 27.203 6.445 1 98.19 96 TYR A O 1
ATOM 796 N N . GLY A 1 97 ? -3.869 27.281 6.484 1 98.25 97 GLY A N 1
ATOM 797 C CA . GLY A 1 97 ? -3.725 27.75 5.117 1 98.25 97 GLY A CA 1
ATOM 798 C C . GLY A 1 97 ? -4.016 29.234 4.969 1 98.25 97 GLY A C 1
ATOM 799 O O . GLY A 1 97 ? -4.426 29.688 3.898 1 98.25 97 GLY A O 1
ATOM 800 N N . GLN A 1 98 ? -3.809 29.984 6.012 1 98.31 98 GLN A N 1
ATOM 801 C CA . GLN A 1 98 ? -4.23 31.391 5.988 1 98.31 98 GLN A CA 1
ATOM 802 C C . GLN A 1 98 ? -3.109 32.281 5.484 1 98.31 98 GLN A C 1
ATOM 804 O O . GLN A 1 98 ? -3.338 33.469 5.188 1 98.31 98 GLN A O 1
ATOM 809 N N . LEU A 1 99 ? -1.899 31.812 5.449 1 98.38 99 LEU A N 1
ATOM 810 C CA . LEU A 1 99 ? -0.764 32.625 5.02 1 98.38 99 LEU A CA 1
ATOM 811 C C . LEU A 1 99 ? -0.665 32.656 3.498 1 98.38 99 LEU A C 1
ATOM 813 O O . LEU A 1 99 ? -0.23 31.672 2.881 1 98.38 99 LEU A O 1
ATOM 817 N N . THR A 1 100 ? -0.967 33.781 2.838 1 98.31 100 THR A N 1
ATOM 818 C CA . THR A 1 100 ? -0.962 33.906 1.383 1 98.31 100 THR A CA 1
ATOM 819 C C . THR A 1 100 ? 0.462 34.062 0.857 1 98.31 100 THR A C 1
ATOM 821 O O . THR A 1 100 ? 1.369 34.406 1.607 1 98.31 100 THR A O 1
ATOM 824 N N . ASP A 1 101 ? 0.618 33.781 -0.419 1 98.62 101 ASP A N 1
ATOM 825 C CA . ASP A 1 101 ? 1.916 33.969 -1.059 1 98.62 101 ASP A CA 1
ATOM 826 C C . ASP A 1 101 ? 2.389 35.406 -0.921 1 98.62 101 ASP A C 1
ATOM 828 O O . ASP A 1 101 ? 3.57 35.656 -0.675 1 98.62 101 ASP A O 1
ATOM 832 N N . GLU A 1 102 ? 1.472 36.312 -1.081 1 98.25 102 GLU A N 1
ATOM 833 C CA . GLU A 1 102 ? 1.802 37.719 -0.972 1 98.25 102 GLU A CA 1
ATOM 834 C C . GLU A 1 102 ? 2.334 38.062 0.418 1 98.25 102 GLU A C 1
ATOM 836 O O . GLU A 1 102 ? 3.316 38.812 0.552 1 98.25 102 GLU A O 1
ATOM 841 N N . LYS A 1 103 ? 1.697 37.562 1.438 1 98.25 103 LYS A N 1
ATOM 842 C CA . LYS A 1 103 ? 2.121 37.812 2.809 1 98.25 103 LYS A CA 1
ATOM 843 C C . LYS A 1 103 ? 3.479 37.188 3.096 1 98.25 103 LYS A C 1
ATOM 845 O O . LYS A 1 103 ? 4.305 37.781 3.803 1 98.25 103 LYS A O 1
ATOM 850 N N . ILE A 1 104 ? 3.713 35.969 2.633 1 98.75 104 ILE A N 1
ATOM 851 C CA . ILE A 1 104 ? 4.992 35.281 2.797 1 98.75 104 ILE A CA 1
ATOM 852 C C . ILE A 1 104 ? 6.109 36.125 2.18 1 98.75 104 ILE A C 1
ATOM 854 O O . ILE A 1 104 ? 7.137 36.375 2.816 1 98.75 104 ILE A O 1
ATOM 858 N N . LEU A 1 105 ? 5.875 36.594 0.973 1 98.62 105 LEU A N 1
ATOM 859 C CA . LEU A 1 105 ? 6.883 37.406 0.279 1 98.62 105 LEU A CA 1
ATOM 860 C C . LEU A 1 105 ? 7.125 38.719 1.002 1 98.62 105 LEU A C 1
ATOM 862 O O . LEU A 1 105 ? 8.258 39.219 1.048 1 98.62 105 LEU A O 1
ATOM 866 N N . ALA A 1 106 ? 6.062 39.312 1.507 1 98.31 106 ALA A N 1
ATOM 867 C CA . ALA A 1 106 ? 6.207 40.562 2.283 1 98.31 106 ALA A CA 1
ATOM 868 C C . ALA A 1 106 ? 7.09 40.344 3.506 1 98.31 106 ALA A C 1
ATOM 870 O O . ALA A 1 106 ? 7.965 41.156 3.809 1 98.31 106 ALA A O 1
ATOM 871 N N . TYR A 1 107 ? 6.883 39.25 4.258 1 98.62 107 TYR A N 1
ATOM 872 C CA . TYR A 1 107 ? 7.688 38.938 5.434 1 98.62 107 TYR A CA 1
ATOM 873 C C . TYR A 1 107 ? 9.125 38.625 5.039 1 98.62 107 TYR A C 1
ATOM 875 O O . TYR A 1 107 ? 10.062 38.938 5.777 1 98.62 107 TYR A O 1
ATOM 883 N N . GLN A 1 108 ? 9.273 37.875 3.932 1 98.5 108 GLN A N 1
ATOM 884 C CA . GLN A 1 108 ? 10.625 37.625 3.441 1 98.5 108 GLN A CA 1
ATOM 885 C C . GLN A 1 108 ? 11.375 38.938 3.199 1 98.5 108 GLN A C 1
ATOM 887 O O . GLN A 1 108 ? 12.562 39.031 3.51 1 98.5 108 GLN A O 1
ATOM 892 N N . LYS A 1 109 ? 10.711 39.906 2.533 1 98.12 109 LYS A N 1
ATOM 893 C CA . LYS A 1 109 ? 11.312 41.219 2.254 1 98.12 109 LYS A CA 1
ATOM 894 C C . LYS A 1 109 ? 11.711 41.906 3.545 1 98.12 109 LYS A C 1
ATOM 896 O O . LYS A 1 109 ? 12.758 42.562 3.607 1 98.12 109 LYS A O 1
ATOM 901 N N . ILE A 1 110 ? 10.945 41.812 4.543 1 98.25 110 ILE A N 1
ATOM 902 C CA . ILE A 1 110 ? 11.148 42.5 5.801 1 98.25 110 ILE A CA 1
ATOM 903 C C . ILE A 1 110 ? 12.242 41.812 6.613 1 98.25 110 ILE A C 1
ATOM 905 O O . ILE A 1 110 ? 13.188 42.438 7.074 1 98.25 110 ILE A O 1
ATOM 909 N N . PHE A 1 111 ? 12.164 40.469 6.762 1 98.31 111 PHE A N 1
ATOM 910 C CA . PHE A 1 111 ? 12.969 39.781 7.746 1 98.31 111 PHE A CA 1
ATOM 911 C C . PHE A 1 111 ? 14.156 39.062 7.078 1 98.31 111 PHE A C 1
ATOM 913 O O . PHE A 1 111 ? 15.156 38.781 7.734 1 98.31 111 PHE A O 1
ATOM 920 N N . GLY A 1 112 ? 14.055 38.812 5.762 1 97.38 112 GLY A N 1
ATOM 921 C CA . GLY A 1 112 ? 15.094 38.094 5.051 1 97.38 112 GLY A CA 1
ATOM 922 C C . GLY A 1 112 ? 14.977 36.594 5.191 1 97.38 112 GLY A C 1
ATOM 923 O O . GLY A 1 112 ? 14.328 35.938 4.371 1 97.38 112 GLY A O 1
ATOM 924 N N . ASN A 1 113 ? 15.562 36.094 6.316 1 97.75 113 ASN A N 1
ATOM 925 C CA . ASN A 1 113 ? 15.586 34.656 6.555 1 97.75 113 ASN A CA 1
ATOM 926 C C . ASN A 1 113 ? 14.289 34.156 7.195 1 97.75 113 ASN A C 1
ATOM 928 O O . ASN A 1 113 ? 14.109 34.312 8.406 1 97.75 113 ASN A O 1
ATOM 932 N N . ILE A 1 114 ? 13.43 33.531 6.355 1 98.69 114 ILE A N 1
ATOM 933 C CA . ILE A 1 114 ? 12.188 33 6.906 1 98.69 114 ILE A CA 1
ATOM 934 C C . ILE A 1 114 ? 12.055 31.531 6.531 1 98.69 114 ILE A C 1
ATOM 936 O O . ILE A 1 114 ? 12.57 31.094 5.5 1 98.69 114 ILE A O 1
ATOM 940 N N . ILE A 1 115 ? 11.484 30.766 7.355 1 98.75 115 ILE A N 1
ATOM 941 C CA . ILE A 1 115 ? 11.055 29.391 7.133 1 98.75 115 ILE A CA 1
ATOM 942 C C . ILE A 1 115 ? 9.531 29.297 7.242 1 98.75 115 ILE A C 1
ATOM 944 O O . ILE A 1 115 ? 8.945 29.75 8.227 1 98.75 115 ILE A O 1
ATOM 948 N N . VAL A 1 116 ? 8.883 28.766 6.258 1 98.88 116 VAL A N 1
ATOM 949 C CA . VAL A 1 116 ? 7.426 28.672 6.262 1 98.88 116 VAL A CA 1
ATOM 950 C C . VAL A 1 116 ? 7.004 27.219 6.508 1 98.88 116 VAL A C 1
ATOM 952 O O . VAL A 1 116 ? 7.438 26.312 5.793 1 98.88 116 VAL A O 1
ATOM 955 N N . ASP A 1 117 ? 6.211 27.016 7.484 1 98.56 117 ASP A N 1
ATOM 956 C CA . ASP A 1 117 ? 5.633 25.734 7.82 1 98.56 117 ASP A CA 1
ATOM 957 C C . ASP A 1 117 ? 4.301 25.516 7.098 1 98.56 117 ASP A C 1
ATOM 959 O O . ASP A 1 117 ? 3.264 26.016 7.543 1 98.56 117 ASP A O 1
ATOM 963 N N . HIS A 1 118 ? 4.32 24.734 6.074 1 98.75 118 HIS A N 1
ATOM 964 C CA . HIS A 1 118 ? 3.145 24.406 5.273 1 98.75 118 HIS A CA 1
ATOM 965 C C . HIS A 1 118 ? 2.545 23.078 5.707 1 98.75 118 HIS A C 1
ATOM 967 O O . HIS A 1 118 ? 1.876 22.406 4.914 1 98.75 118 HIS A O 1
ATOM 973 N N . THR A 1 119 ? 2.736 22.656 6.969 1 97.75 119 THR A N 1
ATOM 974 C CA . THR A 1 119 ? 2.188 21.375 7.414 1 97.75 119 THR A CA 1
ATOM 975 C C . THR A 1 119 ? 0.664 21.391 7.316 1 97.75 119 THR A C 1
ATOM 977 O O . THR A 1 119 ? 0.039 20.328 7.219 1 97.75 119 THR A O 1
ATOM 980 N N . HIS A 1 120 ? -0.025 22.578 7.34 1 98.25 120 HIS A N 1
ATOM 981 C CA . HIS A 1 120 ? -1.471 22.688 7.18 1 98.25 120 HIS A CA 1
ATOM 982 C C . HIS A 1 120 ? -1.836 23.109 5.762 1 98.25 120 HIS A C 1
ATOM 984 O O . HIS A 1 120 ? -3.004 23.375 5.469 1 98.25 120 HIS A O 1
ATOM 990 N N . ALA A 1 121 ? -0.882 23.203 4.871 1 98.62 121 ALA A N 1
ATOM 991 C CA . ALA A 1 121 ? -1.113 23.703 3.516 1 98.62 121 ALA A CA 1
ATOM 992 C C . ALA A 1 121 ? -0.316 22.891 2.492 1 98.62 121 ALA A C 1
ATOM 994 O O . ALA A 1 121 ? 0.431 23.469 1.693 1 98.62 121 ALA A O 1
ATOM 995 N N . PHE A 1 122 ? -0.565 21.688 2.395 1 98.81 122 PHE A N 1
ATOM 996 C CA . PHE A 1 122 ? 0.187 20.734 1.587 1 98.81 122 PHE A CA 1
ATOM 997 C C . PHE A 1 122 ? 0.173 21.141 0.118 1 98.81 122 PHE A C 1
ATOM 999 O O . PHE A 1 122 ? 1.168 20.969 -0.588 1 98.81 122 PHE A O 1
ATOM 1006 N N . PHE A 1 123 ? -0.917 21.703 -0.35 1 98.81 123 PHE A N 1
ATOM 1007 C CA . PHE A 1 123 ? -1.101 21.922 -1.779 1 98.81 123 PHE A CA 1
ATOM 1008 C C . PHE A 1 123 ? -0.609 23.297 -2.184 1 98.81 123 PHE A C 1
ATOM 1010 O O . PHE A 1 123 ? -0.584 23.641 -3.371 1 98.81 123 PHE A O 1
ATOM 1017 N N . GLN A 1 124 ? -0.293 24.156 -1.213 1 98.75 124 GLN A N 1
ATOM 1018 C CA . GLN A 1 124 ? 0.298 25.453 -1.538 1 98.75 124 GLN A CA 1
ATOM 1019 C C . GLN A 1 124 ? 1.771 25.312 -1.91 1 98.75 124 GLN A C 1
ATOM 1021 O O . GLN A 1 124 ? 2.596 24.938 -1.07 1 98.75 124 GLN A O 1
ATOM 1026 N N . LYS A 1 125 ? 2.1 25.578 -3.117 1 98.56 125 LYS A N 1
ATOM 1027 C CA . LYS A 1 125 ? 3.449 25.359 -3.633 1 98.56 125 LYS A CA 1
ATOM 1028 C C . LYS A 1 125 ? 4.453 26.281 -2.949 1 98.56 125 LYS A C 1
ATOM 1030 O O . LYS A 1 125 ? 4.117 27.422 -2.584 1 98.56 125 LYS A O 1
ATOM 1035 N N . PRO A 1 126 ? 5.621 25.766 -2.752 1 98.56 126 PRO A N 1
ATOM 1036 C CA . PRO A 1 126 ? 6.641 26.641 -2.162 1 98.56 126 PRO A CA 1
ATOM 1037 C C . PRO A 1 126 ? 7.066 27.766 -3.102 1 98.56 126 PRO A C 1
ATOM 1039 O O . PRO A 1 126 ? 6.992 27.625 -4.324 1 98.56 126 PRO A O 1
ATOM 1042 N N . LEU A 1 127 ? 7.465 28.859 -2.523 1 98.44 127 LEU A N 1
ATOM 1043 C CA . LEU A 1 127 ? 7.945 30 -3.283 1 98.44 127 LEU A CA 1
ATOM 1044 C C . LEU A 1 127 ? 9.461 29.953 -3.449 1 98.44 127 LEU A C 1
ATOM 1046 O O . LEU A 1 127 ? 10.18 29.547 -2.529 1 98.44 127 LEU A O 1
ATOM 1050 N N . LYS A 1 128 ? 9.922 30.422 -4.586 1 96.25 128 LYS A N 1
ATOM 1051 C CA . LYS A 1 128 ? 11.359 30.453 -4.844 1 96.25 128 LYS A CA 1
ATOM 1052 C C . LYS A 1 128 ? 12.094 31.266 -3.781 1 96.25 128 LYS A C 1
ATOM 1054 O O . LYS A 1 128 ? 11.672 32.375 -3.449 1 96.25 128 LYS A O 1
ATOM 1059 N N . GLY A 1 129 ? 13.102 30.672 -3.248 1 95.81 129 GLY A N 1
ATOM 1060 C CA . GLY A 1 129 ? 13.953 31.391 -2.299 1 95.81 129 GLY A CA 1
ATOM 1061 C C . GLY A 1 129 ? 13.414 31.359 -0.882 1 95.81 129 GLY A C 1
ATOM 1062 O O . GLY A 1 129 ? 14.016 31.922 0.031 1 95.81 129 GLY A O 1
ATOM 1063 N N . VAL A 1 130 ? 12.297 30.766 -0.642 1 98.44 130 VAL A N 1
ATOM 1064 C CA . VAL A 1 130 ? 11.703 30.688 0.687 1 98.44 130 VAL A CA 1
ATOM 1065 C C . VAL A 1 130 ? 11.758 29.234 1.185 1 98.44 130 VAL A C 1
ATOM 1067 O O . VAL A 1 130 ? 11.188 28.344 0.564 1 98.44 130 VAL A O 1
ATOM 1070 N N . ASP A 1 131 ? 12.484 29.031 2.27 1 98.75 131 ASP A N 1
ATOM 1071 C CA . ASP A 1 131 ? 12.492 27.703 2.883 1 98.75 131 ASP A CA 1
ATOM 1072 C C . ASP A 1 131 ? 11.094 27.297 3.34 1 98.75 131 ASP A C 1
ATOM 1074 O O . ASP A 1 131 ? 10.406 28.062 4.008 1 98.75 131 ASP A O 1
ATOM 1078 N N . THR A 1 132 ? 10.664 26.094 2.92 1 98.88 132 THR A N 1
ATOM 1079 C CA . THR A 1 132 ? 9.305 25.656 3.207 1 98.88 132 THR A CA 1
ATOM 1080 C C . THR A 1 132 ? 9.281 24.188 3.605 1 98.88 132 THR A C 1
ATOM 1082 O O . THR A 1 132 ? 9.961 23.359 2.992 1 98.88 132 THR A O 1
ATOM 1085 N N . LEU A 1 133 ? 8.523 23.875 4.609 1 98.25 133 LEU A N 1
ATOM 1086 C CA . LEU A 1 133 ? 8.398 22.516 5.105 1 98.25 133 LEU A CA 1
ATOM 1087 C C . LEU A 1 133 ? 6.977 22 4.922 1 98.25 133 LEU A C 1
ATOM 1089 O O . LEU A 1 133 ? 6.012 22.75 5.051 1 98.25 133 LEU A O 1
ATOM 1093 N N . TYR A 1 134 ? 6.848 20.719 4.664 1 98.81 134 TYR A N 1
ATOM 1094 C CA . TYR A 1 134 ? 5.57 20.031 4.559 1 98.81 134 TYR A CA 1
ATOM 1095 C C . TYR A 1 134 ? 5.555 18.781 5.441 1 98.81 134 TYR A C 1
ATOM 1097 O O . TYR A 1 134 ? 6.609 18.219 5.754 1 98.81 134 TYR A O 1
ATOM 1105 N N . SER A 1 135 ? 4.406 18.391 5.867 1 97.88 135 SER A N 1
ATOM 1106 C CA . SER A 1 135 ? 4.18 17.125 6.551 1 97.88 135 SER A CA 1
ATOM 1107 C C . SER A 1 135 ? 3.219 16.234 5.762 1 97.88 135 SER A C 1
ATOM 1109 O O . SER A 1 135 ? 2.074 16.625 5.516 1 97.88 135 SER A O 1
ATOM 1111 N N . CYS A 1 136 ? 3.625 15.078 5.453 1 98.5 136 CYS A N 1
ATOM 1112 C CA . CYS A 1 136 ? 2.814 14.188 4.625 1 98.5 136 CYS A CA 1
ATOM 1113 C C . CYS A 1 136 ? 1.735 13.508 5.457 1 98.5 136 CYS A C 1
ATOM 1115 O O . CYS A 1 136 ? 0.613 13.312 4.988 1 98.5 136 CYS A O 1
ATOM 1117 N N . ARG A 1 137 ? 1.98 13.211 6.742 1 96.62 137 ARG A N 1
ATOM 1118 C CA . ARG A 1 137 ? 1.096 12.422 7.594 1 96.62 137 ARG A CA 1
ATOM 1119 C C . ARG A 1 137 ? -0.162 13.211 7.949 1 96.62 137 ARG A C 1
ATOM 1121 O O . ARG A 1 137 ? -1.143 12.641 8.43 1 96.62 137 ARG A O 1
ATOM 1128 N N . LYS A 1 138 ? -0.134 14.445 7.711 1 96.81 138 LYS A N 1
ATOM 1129 C CA . LYS A 1 138 ? -1.29 15.273 8.039 1 96.81 138 LYS A CA 1
ATOM 1130 C C . LYS A 1 138 ? -2.314 15.266 6.91 1 96.81 138 LYS A C 1
ATOM 1132 O O . LYS A 1 138 ? -3.473 15.633 7.113 1 96.81 138 LYS A O 1
ATOM 1137 N N . PHE A 1 139 ? -1.9 14.883 5.773 1 98.25 139 PHE A N 1
ATOM 1138 C CA . PHE A 1 139 ? -2.793 14.938 4.621 1 98.25 139 PHE A CA 1
ATOM 1139 C C . PHE A 1 139 ? -3.064 13.539 4.078 1 98.25 139 PHE A C 1
ATOM 1141 O O . PHE A 1 139 ? -4.078 13.305 3.414 1 98.25 139 PHE A O 1
ATOM 1148 N N . TRP A 1 140 ? -2.145 12.617 4.352 1 98.19 140 TRP A N 1
ATOM 1149 C CA . TRP A 1 140 ? -2.227 11.32 3.693 1 98.19 140 TRP A CA 1
ATOM 1150 C C . TRP A 1 140 ? -1.995 10.188 4.691 1 98.19 140 TRP A C 1
ATOM 1152 O O . TRP A 1 140 ? -1.383 10.398 5.742 1 98.19 140 TRP A O 1
ATOM 1162 N N . GLY A 1 141 ? -2.48 8.984 4.324 1 97.56 141 GLY A N 1
ATOM 1163 C CA . GLY A 1 141 ? -2.35 7.809 5.168 1 97.56 141 GLY A CA 1
ATOM 1164 C C . GLY A 1 141 ? -0.975 7.176 5.098 1 97.56 141 GLY A C 1
ATOM 1165 O O . GLY A 1 141 ? -0.825 6.059 4.598 1 97.56 141 GLY A O 1
ATOM 1166 N N . VAL A 1 142 ? 0.027 7.805 5.613 1 98.31 142 VAL A N 1
ATOM 1167 C CA . VAL A 1 142 ? 1.401 7.32 5.688 1 98.31 142 VAL A CA 1
ATOM 1168 C C . VAL A 1 142 ? 1.93 7.484 7.113 1 98.31 142 VAL A C 1
ATOM 1170 O O . VAL A 1 142 ? 1.356 8.227 7.91 1 98.31 142 VAL A O 1
ATOM 1173 N N . SER A 1 143 ? 3.025 6.789 7.426 1 97.25 143 SER A N 1
ATOM 1174 C CA . SER A 1 143 ? 3.5 6.773 8.805 1 97.25 143 SER A CA 1
ATOM 1175 C C . SER A 1 143 ? 4.633 7.773 9.016 1 97.25 143 SER A C 1
ATOM 1177 O O . SER A 1 143 ? 4.98 8.102 10.148 1 97.25 143 SER A O 1
ATOM 1179 N N . ASP A 1 144 ? 5.242 8.164 7.973 1 97.81 144 ASP A N 1
ATOM 1180 C CA . ASP A 1 144 ? 6.301 9.172 8.008 1 97.81 144 ASP A CA 1
ATOM 1181 C C . ASP A 1 144 ? 6.258 10.055 6.766 1 97.81 144 ASP A C 1
ATOM 1183 O O . ASP A 1 144 ? 5.266 10.07 6.035 1 97.81 144 ASP A O 1
ATOM 1187 N N . GLY A 1 145 ? 7.191 10.938 6.699 1 98.19 145 GLY A N 1
ATOM 1188 C CA . GLY A 1 145 ? 7.336 11.695 5.469 1 98.19 145 GLY A CA 1
ATOM 1189 C C . GLY A 1 145 ? 7.125 13.188 5.66 1 98.19 145 GLY A C 1
ATOM 1190 O O . GLY A 1 145 ? 6.141 13.609 6.277 1 98.19 145 GLY A O 1
ATOM 1191 N N . ALA A 1 146 ? 7.988 13.891 5.125 1 98.62 146 ALA A N 1
ATOM 1192 C CA . ALA A 1 146 ? 7.957 15.344 5.012 1 98.62 146 ALA A CA 1
ATOM 1193 C C . ALA A 1 146 ? 8.727 15.82 3.783 1 98.62 146 ALA A C 1
ATOM 1195 O O . ALA A 1 146 ? 9.531 15.062 3.221 1 98.62 146 ALA A O 1
ATOM 1196 N N . TYR A 1 147 ? 8.391 16.969 3.316 1 98.81 147 TYR A N 1
ATOM 1197 C CA . TYR A 1 147 ? 9.148 17.609 2.242 1 98.81 147 TYR A CA 1
ATOM 1198 C C . TYR A 1 147 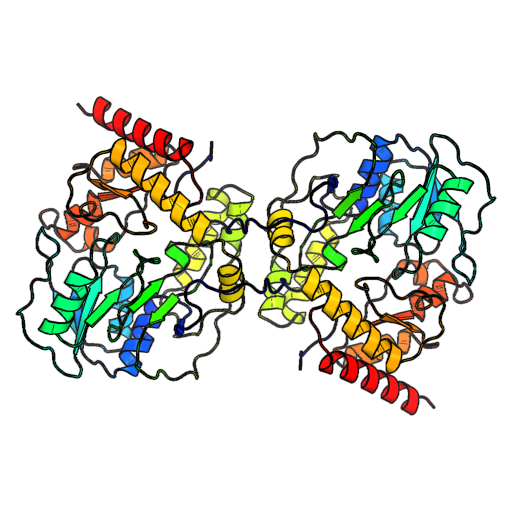? 9.789 18.906 2.717 1 98.81 147 TYR A C 1
ATOM 1200 O O . TYR A 1 147 ? 9.227 19.609 3.561 1 98.81 147 TYR A O 1
ATOM 1208 N N . LEU A 1 148 ? 10.93 19.172 2.229 1 98.62 148 LEU A N 1
ATOM 1209 C CA . LEU A 1 148 ? 11.648 20.406 2.512 1 98.62 148 LEU A CA 1
ATOM 1210 C C . LEU A 1 148 ? 12.086 21.094 1.22 1 98.62 148 LEU A C 1
ATOM 1212 O O . LEU A 1 148 ? 12.836 20.516 0.433 1 98.62 148 LEU A O 1
ATOM 1216 N N . SER A 1 149 ? 11.539 22.234 0.954 1 98.69 149 SER A N 1
ATOM 1217 C CA . SER A 1 149 ? 11.977 23.078 -0.144 1 98.69 149 SER A CA 1
ATOM 1218 C C . SER A 1 149 ? 13.023 24.094 0.322 1 98.69 149 SER A C 1
ATOM 1220 O O . SER A 1 149 ? 12.742 24.922 1.188 1 98.69 149 SER A O 1
ATOM 1222 N N . THR A 1 150 ? 14.18 24.031 -0.226 1 98.38 150 THR A N 1
ATOM 1223 C CA . THR A 1 150 ? 15.258 24.953 0.119 1 98.38 150 THR A CA 1
ATOM 1224 C C . THR A 1 150 ? 16.281 25.016 -1.006 1 98.38 150 THR A C 1
ATOM 1226 O O . THR A 1 150 ? 16.422 24.078 -1.785 1 98.38 150 THR A O 1
ATOM 1229 N N . ASP A 1 151 ? 16.891 26.156 -1.179 1 96.5 151 ASP A N 1
ATOM 1230 C CA . ASP A 1 151 ? 17.984 26.266 -2.131 1 96.5 151 ASP A CA 1
ATOM 1231 C C . ASP A 1 151 ? 19.328 25.969 -1.461 1 96.5 151 ASP A C 1
ATOM 1233 O O . ASP A 1 151 ? 20.375 26.016 -2.109 1 96.5 151 ASP A O 1
ATOM 1237 N N . ALA A 1 152 ? 19.25 25.719 -0.137 1 94.75 152 ALA A N 1
ATOM 1238 C CA . ALA A 1 152 ? 20.453 25.266 0.552 1 94.75 152 ALA A CA 1
ATOM 1239 C C . ALA A 1 152 ? 20.844 23.859 0.119 1 94.75 152 ALA A C 1
ATOM 1241 O O . ALA A 1 152 ? 19.984 23.047 -0.216 1 94.75 152 ALA A O 1
ATOM 1242 N N . VAL A 1 153 ? 22.156 23.609 0.114 1 92.94 153 VAL A N 1
ATOM 1243 C CA . VAL A 1 153 ? 22.641 22.266 -0.153 1 92.94 153 VAL A CA 1
ATOM 1244 C C . VAL A 1 153 ? 22.781 21.484 1.159 1 92.94 153 VAL A C 1
ATOM 1246 O O .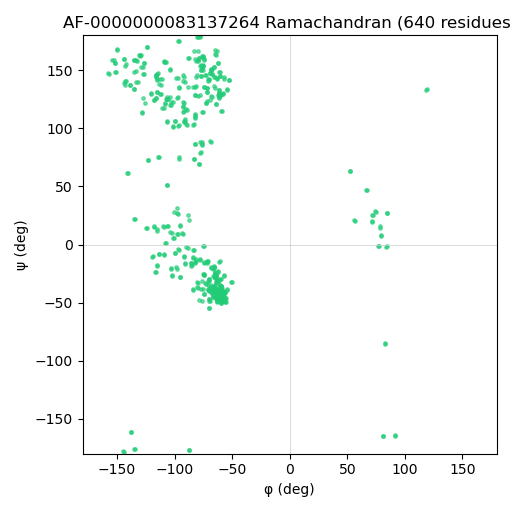 VAL A 1 153 ? 23.656 21.797 1.975 1 92.94 153 VAL A O 1
ATOM 1249 N N . LEU A 1 154 ? 21.922 20.609 1.376 1 93.75 154 LEU A N 1
ATOM 1250 C CA . LEU A 1 154 ? 21.906 19.828 2.615 1 93.75 154 LEU A CA 1
ATOM 1251 C C . LEU A 1 154 ? 22.719 18.547 2.459 1 93.75 154 LEU A C 1
ATOM 1253 O O . LEU A 1 154 ? 22.703 17.922 1.392 1 93.75 154 LEU A O 1
ATOM 1257 N N . PRO A 1 155 ? 23.469 18.172 3.469 1 85.56 155 PRO A N 1
ATOM 1258 C CA . PRO A 1 155 ? 24.203 16.906 3.379 1 85.56 155 PRO A CA 1
ATOM 1259 C C . PRO A 1 155 ? 23.297 15.703 3.191 1 85.56 155 PRO A C 1
ATOM 1261 O O . PRO A 1 155 ? 22.344 15.516 3.957 1 85.56 155 PRO A O 1
ATOM 1264 N N . MET A 1 156 ? 23.594 14.883 2.217 1 80.94 156 MET A N 1
ATOM 1265 C CA . MET A 1 156 ? 22.719 13.773 1.866 1 80.94 156 MET A CA 1
ATOM 1266 C C . MET A 1 156 ? 23.172 12.484 2.545 1 80.94 156 MET A C 1
ATOM 1268 O O . MET A 1 156 ? 22.672 11.406 2.244 1 80.94 156 MET A O 1
ATOM 1272 N N . ASP A 1 157 ? 24 12.578 3.525 1 90 157 ASP A N 1
ATOM 1273 C CA . ASP A 1 157 ? 24.547 11.398 4.188 1 90 157 ASP A CA 1
ATOM 1274 C C . ASP A 1 157 ? 23.641 10.938 5.324 1 90 157 ASP A C 1
ATOM 1276 O O . ASP A 1 157 ? 24.094 10.297 6.277 1 90 157 ASP A O 1
ATOM 1280 N N . LYS A 1 158 ? 22.312 11.242 5.266 1 95.62 158 LYS A N 1
ATOM 1281 C CA . LYS A 1 158 ? 21.375 10.812 6.285 1 95.62 158 LYS A CA 1
ATOM 1282 C C . LYS A 1 158 ? 20.812 9.43 5.969 1 95.62 158 LYS A C 1
ATOM 1284 O O . LYS A 1 158 ? 20.516 9.117 4.809 1 95.62 158 LYS A O 1
ATOM 1289 N N . PRO A 1 159 ? 20.734 8.523 6.992 1 96.81 159 PRO A N 1
ATOM 1290 C CA . PRO A 1 159 ? 20.172 7.191 6.734 1 96.81 159 PRO A CA 1
ATOM 1291 C C . PRO A 1 159 ? 18.719 7.23 6.293 1 96.81 159 PRO A C 1
ATOM 1293 O O . PRO A 1 159 ? 18 8.188 6.594 1 96.81 159 PRO A O 1
ATOM 1296 N N . VAL A 1 160 ? 18.297 6.191 5.59 1 97.06 160 VAL A N 1
ATOM 1297 C CA . VAL A 1 160 ? 16.906 6.059 5.156 1 97.06 160 VAL A CA 1
ATOM 1298 C C . VAL A 1 160 ? 16.062 5.5 6.297 1 97.06 160 VAL A C 1
ATOM 1300 O O . VAL A 1 160 ? 16.5 4.594 7.012 1 97.06 160 VAL A O 1
ATOM 1303 N N . ASP A 1 161 ? 14.898 6.066 6.512 1 97.44 161 ASP A N 1
ATOM 1304 C CA . ASP A 1 161 ? 13.961 5.609 7.535 1 97.44 161 ASP A CA 1
ATOM 1305 C C . ASP A 1 161 ? 13.266 4.324 7.105 1 97.44 161 ASP A C 1
ATOM 1307 O O . ASP A 1 161 ? 13.359 3.916 5.945 1 97.44 161 ASP A O 1
ATOM 1311 N N . HIS A 1 162 ? 12.664 3.559 8.078 1 97.12 162 HIS A N 1
ATOM 1312 C CA . HIS A 1 162 ? 11.82 2.395 7.848 1 97.12 162 HIS A CA 1
ATOM 1313 C C . HIS A 1 162 ? 10.422 2.598 8.43 1 97.12 162 HIS A C 1
ATOM 1315 O O . HIS A 1 162 ? 10.289 2.967 9.602 1 97.12 162 HIS A O 1
ATOM 1321 N N . SER A 1 163 ? 9.445 2.354 7.637 1 97.12 163 SER A N 1
ATOM 1322 C CA . SER A 1 163 ? 8.07 2.631 8.055 1 97.12 163 SER A CA 1
ATOM 1323 C C . SER A 1 163 ? 7.266 1.345 8.195 1 97.12 163 SER A C 1
ATOM 1325 O O . SER A 1 163 ? 6.148 1.36 8.719 1 97.12 163 SER A O 1
ATOM 1327 N N . ASN A 1 164 ? 7.789 0.229 7.789 1 97.25 164 ASN A N 1
ATOM 1328 C CA . ASN A 1 164 ? 7.047 -1.022 7.695 1 97.25 164 ASN A CA 1
ATOM 1329 C C . ASN A 1 164 ? 6.383 -1.38 9.023 1 97.25 164 ASN A C 1
ATOM 1331 O O . ASN A 1 164 ? 5.227 -1.797 9.055 1 97.25 164 ASN A O 1
ATOM 1335 N N . LYS A 1 165 ? 7.012 -1.16 10.141 1 95.81 165 LYS A N 1
ATOM 1336 C CA . LYS A 1 165 ? 6.516 -1.554 11.453 1 95.81 165 LYS A CA 1
ATOM 1337 C C . LYS A 1 165 ? 5.535 -0.52 12 1 95.81 165 LYS A C 1
ATOM 1339 O O . LYS A 1 165 ? 4.953 -0.715 13.07 1 95.81 165 LYS A O 1
ATOM 1344 N N . ARG A 1 166 ? 5.355 0.569 11.32 1 97.19 166 ARG A N 1
ATOM 1345 C CA . ARG A 1 166 ? 4.492 1.645 11.789 1 97.19 166 ARG A CA 1
ATOM 1346 C C . ARG A 1 166 ? 3.221 1.733 10.953 1 97.19 166 ARG A C 1
ATOM 1348 O O . ARG A 1 166 ? 2.494 2.727 11.016 1 97.19 166 ARG A O 1
ATOM 1355 N N . MET A 1 167 ? 2.959 0.72 10.211 1 97.69 167 MET A N 1
ATOM 1356 C CA . MET A 1 167 ? 1.841 0.775 9.273 1 97.69 167 MET A CA 1
ATOM 1357 C C . MET A 1 167 ? 0.613 0.077 9.844 1 97.69 167 MET A C 1
ATOM 1359 O O . MET A 1 167 ? -0.478 0.166 9.281 1 97.69 167 MET A O 1
ATOM 1363 N N . GLY A 1 168 ? 0.734 -0.567 10.945 1 97 168 GLY A N 1
ATOM 1364 C CA . GLY A 1 168 ? -0.315 -1.419 11.484 1 97 168 GLY A CA 1
ATOM 1365 C C . GLY A 1 168 ? -1.637 -0.695 11.664 1 97 168 GLY A C 1
ATOM 1366 O O . GLY A 1 168 ? -2.684 -1.188 11.242 1 97 168 GLY A O 1
ATOM 1367 N N . HIS A 1 169 ? -1.612 0.467 12.305 1 97.5 169 HIS A N 1
ATOM 1368 C CA . HIS A 1 169 ? -2.844 1.196 12.586 1 97.5 169 HIS A CA 1
ATOM 1369 C C . HIS A 1 169 ? -3.453 1.764 11.305 1 97.5 169 HIS A C 1
ATOM 1371 O O . HIS A 1 169 ? -4.676 1.83 11.18 1 97.5 169 HIS A O 1
ATOM 1377 N N . ILE A 1 170 ? -2.676 2.107 10.359 1 98 170 ILE A N 1
ATOM 1378 C CA . ILE A 1 170 ? -3.146 2.666 9.094 1 98 170 ILE A CA 1
ATOM 1379 C C . ILE A 1 170 ? -3.855 1.583 8.281 1 98 170 ILE A C 1
ATOM 1381 O O . ILE A 1 170 ? -4.973 1.79 7.801 1 98 170 ILE A O 1
ATOM 1385 N N . LEU A 1 171 ? -3.188 0.422 8.164 1 98.25 171 LEU A N 1
ATOM 1386 C CA . LEU A 1 171 ? -3.783 -0.703 7.453 1 98.25 171 LEU A CA 1
ATOM 1387 C C . LEU A 1 171 ? -4.996 -1.241 8.203 1 98.25 171 LEU A C 1
ATOM 1389 O O . LEU A 1 171 ? -5.992 -1.633 7.59 1 98.25 171 LEU A O 1
ATOM 1393 N N . GLY A 1 172 ? -4.875 -1.253 9.516 1 97.69 172 GLY A N 1
ATOM 1394 C CA . GLY A 1 172 ? -5.977 -1.702 10.352 1 97.69 172 GLY A CA 1
ATOM 1395 C C . GLY A 1 172 ? -7.234 -0.877 10.172 1 97.69 172 GLY A C 1
ATOM 1396 O O . GLY A 1 172 ? -8.312 -1.425 9.93 1 97.69 172 GLY A O 1
ATOM 1397 N N . ARG A 1 173 ? -7.137 0.423 10.242 1 96.19 173 ARG A N 1
ATOM 1398 C CA . ARG A 1 173 ? -8.281 1.314 10.117 1 96.19 173 ARG A CA 1
ATOM 1399 C C . ARG A 1 173 ? -8.891 1.227 8.719 1 96.19 173 ARG A C 1
ATOM 1401 O O . ARG A 1 173 ? -10.086 1.473 8.547 1 96.19 173 ARG A O 1
ATOM 1408 N N . TYR A 1 174 ? -8.125 0.885 7.727 1 97.12 174 TYR A N 1
ATOM 1409 C CA . TYR A 1 174 ? -8.594 0.754 6.352 1 97.12 174 TYR A CA 1
ATOM 1410 C C . TYR A 1 174 ? -9.641 -0.346 6.234 1 97.12 174 TYR A C 1
ATOM 1412 O O . TYR A 1 174 ? -10.562 -0.254 5.418 1 97.12 174 TYR A O 1
ATOM 1420 N N . GLU A 1 175 ? -9.492 -1.373 7.113 1 96.88 175 GLU A N 1
ATOM 1421 C CA . GLU A 1 175 ? -10.367 -2.533 6.969 1 96.88 175 GLU A CA 1
ATOM 1422 C C . GLU A 1 175 ? -11.281 -2.691 8.18 1 96.88 175 GLU A C 1
ATOM 1424 O O . GLU A 1 175 ? -12.273 -3.422 8.125 1 96.88 175 GLU A O 1
ATOM 1429 N N . GLU A 1 176 ? -10.906 -2.025 9.273 1 93.62 176 GLU A N 1
ATOM 1430 C CA . GLU A 1 176 ? -11.656 -2.154 10.523 1 93.62 176 GLU A CA 1
ATOM 1431 C C . GLU A 1 176 ? -11.875 -0.795 11.18 1 93.62 176 GLU A C 1
ATOM 1433 O O . GLU A 1 176 ? -11.523 0.239 10.609 1 93.62 176 GLU A O 1
ATOM 1438 N N . ASN A 1 177 ? -12.477 -0.838 12.352 1 88.69 177 ASN A N 1
ATOM 1439 C CA . ASN A 1 177 ? -12.734 0.408 13.062 1 88.69 177 ASN A CA 1
ATOM 1440 C C . ASN A 1 177 ? -11.445 0.998 13.641 1 88.69 177 ASN A C 1
ATOM 1442 O O . ASN A 1 177 ? -10.578 0.263 14.117 1 88.69 177 ASN A O 1
ATOM 1446 N N . ALA A 1 178 ? -11.414 2.318 13.648 1 88.75 178 ALA A N 1
ATOM 1447 C CA . ALA A 1 178 ? -10.234 3.031 14.125 1 88.75 178 ALA A CA 1
ATOM 1448 C C . ALA A 1 178 ? -9.922 2.672 15.578 1 88.75 178 ALA A C 1
ATOM 1450 O O . ALA A 1 178 ? -8.758 2.574 15.969 1 88.75 178 ALA A O 1
ATOM 1451 N N . GLY A 1 179 ? -10.938 2.512 16.359 1 88.94 179 GLY A N 1
ATOM 1452 C CA . GLY A 1 179 ? -10.766 2.254 17.781 1 88.94 179 GLY A CA 1
ATOM 1453 C C . GLY A 1 179 ? -9.93 1.024 18.078 1 88.94 179 GLY A C 1
ATOM 1454 O O . GLY A 1 179 ? -9.219 0.975 19.078 1 88.94 179 GLY A O 1
ATOM 1455 N N . VAL A 1 180 ? -9.898 0.075 17.172 1 90.69 180 VAL A N 1
ATOM 1456 C CA . VAL A 1 180 ? -9.219 -1.201 17.359 1 90.69 180 VAL A CA 1
ATOM 1457 C C . VAL A 1 180 ? -7.707 -0.984 17.359 1 90.69 180 VAL A C 1
ATOM 1459 O O . VAL A 1 180 ? -6.977 -1.662 18.094 1 90.69 180 VAL A O 1
ATOM 1462 N N . TYR A 1 181 ? -7.297 -0.005 16.656 1 94.25 181 TYR A N 1
ATOM 1463 C CA . TYR A 1 181 ? -5.863 0.154 16.453 1 94.25 181 TYR A CA 1
ATOM 1464 C C . TYR A 1 181 ? -5.371 1.472 17.047 1 94.25 181 TYR A C 1
ATOM 1466 O O . TYR A 1 181 ? -4.266 1.926 16.719 1 94.25 181 TYR A O 1
ATOM 1474 N N . TYR A 1 182 ? -6.141 2.088 17.859 1 92.88 182 TYR A N 1
ATOM 1475 C CA . TYR A 1 182 ? -5.828 3.398 18.422 1 92.88 182 TYR A CA 1
ATOM 1476 C C . TYR A 1 182 ? -4.582 3.336 19.297 1 92.88 182 TYR A C 1
ATOM 1478 O O . TYR A 1 182 ? -3.713 4.207 19.219 1 92.88 182 TYR A O 1
ATOM 1486 N N . GLN A 1 183 ? -4.5 2.342 20.109 1 93.75 183 GLN A N 1
ATOM 1487 C CA . GLN A 1 183 ? -3.346 2.188 21 1 93.75 183 GLN A CA 1
ATOM 1488 C C . GLN A 1 183 ? -2.057 2.035 20.188 1 93.75 183 GLN A C 1
ATOM 1490 O O . GLN A 1 183 ? -1.025 2.607 20.547 1 93.75 183 GLN A O 1
ATOM 1495 N N . GLU A 1 184 ? -2.123 1.268 19.141 1 94.56 184 GLU A N 1
ATOM 1496 C CA . GLU A 1 184 ? -0.971 1.122 18.266 1 94.56 184 GLU A CA 1
ATOM 1497 C C . GLU A 1 184 ? -0.571 2.461 17.656 1 94.56 184 GLU A C 1
ATOM 1499 O O . GLU A 1 184 ? 0.617 2.775 17.547 1 94.56 184 GLU A O 1
ATOM 1504 N N . MET A 1 185 ? -1.545 3.197 17.266 1 94.44 185 MET A N 1
ATOM 1505 C CA . MET A 1 185 ? -1.304 4.527 16.703 1 94.44 185 MET A CA 1
ATOM 1506 C C . MET A 1 185 ? -0.602 5.418 17.719 1 94.44 185 MET A C 1
ATOM 1508 O O . MET A 1 185 ? 0.387 6.078 17.406 1 94.44 185 MET A O 1
ATOM 1512 N N . LEU A 1 186 ? -1.045 5.391 18.938 1 92.94 186 LEU A N 1
ATOM 1513 C CA . LEU A 1 186 ? -0.456 6.199 20 1 92.94 186 LEU A CA 1
ATOM 1514 C C . LEU A 1 186 ? 0.988 5.785 20.266 1 92.94 186 LEU A C 1
ATOM 1516 O O . LEU A 1 186 ? 1.854 6.637 20.469 1 92.94 186 LEU A O 1
ATOM 1520 N N . GLN A 1 187 ? 1.239 4.512 20.234 1 94 187 GLN A N 1
ATOM 1521 C CA . GLN A 1 187 ? 2.586 3.992 20.453 1 94 187 GLN A CA 1
ATOM 1522 C C . GLN A 1 187 ? 3.531 4.434 19.344 1 94 187 GLN A C 1
ATOM 1524 O O . GLN A 1 187 ? 4.68 4.797 19.609 1 94 187 GLN A O 1
ATOM 1529 N N . ASN A 1 188 ? 3.064 4.375 18.172 1 93.25 188 ASN A N 1
ATOM 1530 C CA . ASN A 1 188 ? 3.863 4.855 17.062 1 93.25 188 ASN A CA 1
ATOM 1531 C C . ASN A 1 188 ? 4.184 6.34 17.188 1 93.25 188 ASN A C 1
ATOM 1533 O O . ASN A 1 188 ? 5.32 6.758 16.984 1 93.25 188 ASN A O 1
ATOM 1537 N N . ALA A 1 189 ? 3.176 7.113 17.531 1 89.62 189 ALA A N 1
ATOM 1538 C CA . ALA A 1 189 ? 3.332 8.562 17.672 1 89.62 189 ALA A CA 1
ATOM 1539 C C . ALA A 1 189 ? 4.387 8.891 18.734 1 89.62 189 ALA A C 1
ATOM 1541 O O . ALA A 1 189 ? 5.172 9.82 18.562 1 89.62 189 ALA A O 1
ATOM 1542 N N . ALA A 1 190 ? 4.41 8.172 19.781 1 88.62 190 ALA A N 1
ATOM 1543 C CA . ALA A 1 190 ? 5.352 8.391 20.875 1 88.62 190 ALA A CA 1
ATOM 1544 C C . ALA A 1 190 ? 6.789 8.164 20.406 1 88.62 190 ALA A C 1
ATOM 1546 O O . ALA A 1 190 ? 7.719 8.797 20.906 1 88.62 190 ALA A O 1
ATOM 1547 N N . ARG A 1 191 ? 6.953 7.363 19.422 1 88.88 191 ARG A N 1
ATOM 1548 C CA . ARG A 1 191 ? 8.289 6.977 18.984 1 88.88 191 ARG A CA 1
ATOM 1549 C C . ARG A 1 191 ? 8.898 8.047 18.078 1 88.88 191 ARG A C 1
ATOM 1551 O O . ARG A 1 191 ? 10.102 8.031 17.812 1 88.88 191 ARG A O 1
ATOM 1558 N N . TYR A 1 192 ? 8.109 8.945 17.656 1 89.25 192 TYR A N 1
ATOM 1559 C CA . TYR A 1 192 ? 8.617 9.992 16.781 1 89.25 192 TYR A CA 1
ATOM 1560 C C . TYR A 1 192 ? 9.43 11.016 17.562 1 89.25 192 TYR A C 1
ATOM 1562 O O . TYR A 1 192 ? 10.25 11.734 16.984 1 89.25 192 TYR A O 1
ATOM 1570 N N . GLU A 1 193 ? 9.109 11.102 18.812 1 85.12 193 GLU A N 1
ATOM 1571 C CA . GLU A 1 193 ? 9.828 12.062 19.656 1 85.12 193 GLU A CA 1
ATOM 1572 C C . GLU A 1 193 ? 11.32 11.734 19.703 1 85.12 193 GLU A C 1
ATOM 1574 O O . GLU A 1 193 ? 11.695 10.586 19.953 1 85.12 193 GLU A O 1
ATOM 1579 N N . GLY A 1 194 ? 12.141 12.703 19.391 1 85.19 194 GLY A N 1
ATOM 1580 C CA . GLY A 1 194 ? 13.578 12.547 19.5 1 85.19 194 GLY A CA 1
ATOM 1581 C C . GLY A 1 194 ? 14.188 11.781 18.344 1 85.19 194 GLY A C 1
ATOM 1582 O O . GLY A 1 194 ? 15.375 11.445 18.375 1 85.19 194 GLY A O 1
ATOM 1583 N N . MET A 1 195 ? 13.453 11.516 17.422 1 90.44 195 MET A N 1
ATOM 1584 C CA . MET A 1 195 ? 13.977 10.789 16.266 1 90.44 195 MET A CA 1
ATOM 1585 C C . MET A 1 195 ? 15.055 11.594 15.547 1 90.44 195 MET A C 1
ATOM 1587 O O . MET A 1 195 ? 14.953 12.82 15.445 1 90.44 195 MET A O 1
ATOM 1591 N N . GLU A 1 196 ? 16.047 10.93 15.078 1 93.12 196 GLU A N 1
ATOM 1592 C CA . GLU A 1 196 ? 17.125 11.57 14.336 1 93.12 196 GLU A CA 1
ATOM 1593 C C . GLU A 1 196 ? 16.688 11.93 12.922 1 93.12 196 GLU A C 1
ATOM 1595 O O . GLU A 1 196 ? 15.656 11.453 12.445 1 93.12 196 GLU A O 1
ATOM 1600 N N . ILE A 1 197 ? 17.453 12.805 12.328 1 95.38 197 ILE A N 1
ATOM 1601 C CA . ILE A 1 197 ? 17.203 13.164 10.938 1 95.38 197 ILE A CA 1
ATOM 1602 C C . ILE A 1 197 ? 17.422 11.945 10.039 1 95.38 197 ILE A C 1
ATOM 1604 O O . ILE A 1 197 ? 18.5 11.352 10.031 1 95.38 197 ILE A O 1
ATOM 1608 N N . ARG A 1 198 ? 16.438 11.562 9.352 1 97.44 198 ARG A N 1
ATOM 1609 C CA . ARG A 1 198 ? 16.516 10.508 8.352 1 97.44 198 ARG A CA 1
ATOM 1610 C C . ARG A 1 198 ? 15.844 10.93 7.055 1 97.44 198 ARG A C 1
ATOM 1612 O O . ARG A 1 198 ? 15.039 11.867 7.039 1 97.44 198 ARG A O 1
ATOM 1619 N N . ARG A 1 199 ? 16.234 10.289 6.055 1 97.81 199 ARG A N 1
ATOM 1620 C CA . ARG A 1 199 ? 15.484 10.438 4.809 1 97.81 199 ARG A CA 1
ATOM 1621 C C . ARG A 1 199 ? 14.172 9.664 4.871 1 97.81 199 ARG A C 1
ATOM 1623 O O . ARG A 1 199 ? 14.031 8.719 5.648 1 97.81 199 ARG A O 1
ATOM 1630 N N . MET A 1 200 ? 13.219 10.062 4.141 1 98.19 200 MET A N 1
ATOM 1631 C CA . MET A 1 200 ? 11.914 9.414 4.047 1 98.19 200 MET A CA 1
ATOM 1632 C C . MET A 1 200 ? 12.062 7.93 3.721 1 98.19 200 MET A C 1
ATOM 1634 O O . MET A 1 200 ? 12.93 7.551 2.932 1 98.19 200 MET A O 1
ATOM 1638 N N . SER A 1 201 ? 11.234 7.133 4.324 1 98.38 201 SER A N 1
ATOM 1639 C CA . SER A 1 201 ? 11.305 5.699 4.066 1 98.38 201 SER A CA 1
ATOM 1640 C C . SER A 1 201 ? 10.93 5.379 2.623 1 98.38 201 SER A C 1
ATOM 1642 O O . SER A 1 201 ? 10.141 6.098 2.004 1 98.38 201 SER A O 1
ATOM 1644 N N . ARG A 1 202 ? 11.469 4.266 2.127 1 97.56 202 ARG A N 1
ATOM 1645 C CA . ARG A 1 202 ? 11.125 3.791 0.792 1 97.56 202 ARG A CA 1
ATOM 1646 C C . ARG A 1 202 ? 9.633 3.494 0.688 1 97.56 202 ARG A C 1
ATOM 1648 O O . ARG A 1 202 ? 9.008 3.783 -0.334 1 97.56 202 ARG A O 1
ATOM 1655 N N . LEU A 1 203 ? 9.102 2.9 1.725 1 98.38 203 LEU A N 1
ATOM 1656 C CA . LEU A 1 203 ? 7.684 2.547 1.757 1 98.38 203 LEU A CA 1
ATOM 1657 C C . LEU A 1 203 ? 6.809 3.791 1.622 1 98.38 203 LEU A C 1
ATOM 1659 O O . LEU A 1 203 ? 5.883 3.816 0.812 1 98.38 203 LEU A O 1
ATOM 1663 N N . THR A 1 204 ? 7.109 4.793 2.393 1 98.56 204 THR A N 1
ATOM 1664 C CA . THR A 1 204 ? 6.336 6.027 2.342 1 98.56 204 THR A CA 1
ATOM 1665 C C . THR A 1 204 ? 6.434 6.672 0.963 1 98.56 204 THR A C 1
ATOM 1667 O O . THR A 1 204 ? 5.426 7.109 0.403 1 98.56 204 THR A O 1
ATOM 1670 N N . GLU A 1 205 ? 7.641 6.715 0.448 1 98.19 205 GLU A N 1
ATOM 1671 C CA . GLU A 1 205 ? 7.82 7.262 -0.895 1 98.19 205 GLU A CA 1
ATOM 1672 C C . GLU A 1 205 ? 6.961 6.516 -1.912 1 98.19 205 GLU A C 1
ATOM 1674 O O . GLU A 1 205 ? 6.324 7.133 -2.768 1 98.19 205 GLU A O 1
ATOM 1679 N N . ASN A 1 206 ? 6.965 5.211 -1.833 1 97.75 206 ASN A N 1
ATOM 1680 C CA . ASN A 1 206 ? 6.172 4.367 -2.723 1 97.75 206 ASN A CA 1
ATOM 1681 C C . ASN A 1 206 ? 4.68 4.656 -2.584 1 97.75 206 ASN A C 1
ATOM 1683 O O . ASN A 1 206 ? 3.98 4.824 -3.586 1 97.75 206 ASN A O 1
ATOM 1687 N N . LEU A 1 207 ? 4.16 4.73 -1.352 1 98.19 207 LEU A N 1
ATOM 1688 C CA . LEU A 1 207 ? 2.75 4.992 -1.079 1 98.19 207 LEU A CA 1
ATOM 1689 C C . LEU A 1 207 ? 2.348 6.379 -1.576 1 98.19 207 LEU A C 1
ATOM 1691 O O . LEU A 1 207 ? 1.295 6.539 -2.195 1 98.19 207 LEU A O 1
ATOM 1695 N N . LEU A 1 208 ? 3.193 7.355 -1.339 1 98.25 208 LEU A N 1
ATOM 1696 C CA . LEU A 1 208 ? 2.91 8.719 -1.781 1 98.25 208 LEU A CA 1
ATOM 1697 C C . LEU A 1 208 ? 2.855 8.797 -3.303 1 98.25 208 LEU A C 1
ATOM 1699 O O . LEU A 1 208 ? 2.107 9.602 -3.861 1 98.25 208 LEU A O 1
ATOM 1703 N N . GLY A 1 209 ? 3.633 7.98 -3.939 1 96.44 209 GLY A N 1
ATOM 1704 C CA . GLY A 1 209 ? 3.631 7.949 -5.395 1 96.44 209 GLY A CA 1
ATOM 1705 C C . GLY A 1 209 ? 2.344 7.395 -5.977 1 96.44 209 GLY A C 1
ATOM 1706 O O . GLY A 1 209 ? 2.025 7.645 -7.141 1 96.44 209 GLY A O 1
ATOM 1707 N N . ALA A 1 210 ? 1.604 6.684 -5.191 1 95.75 210 ALA A N 1
ATOM 1708 C CA . ALA A 1 210 ? 0.41 6 -5.68 1 95.75 210 ALA A CA 1
ATOM 1709 C C . ALA A 1 210 ? -0.846 6.816 -5.398 1 95.75 210 ALA A C 1
ATOM 1711 O O . ALA A 1 210 ? -1.945 6.445 -5.812 1 95.75 210 ALA A O 1
ATOM 1712 N N . ILE A 1 211 ? -0.721 7.93 -4.723 1 96.44 211 ILE A N 1
ATOM 1713 C CA . ILE A 1 211 ? -1.854 8.742 -4.293 1 96.44 211 ILE A CA 1
ATOM 1714 C C . ILE A 1 211 ? -2.432 9.492 -5.492 1 96.44 211 ILE A C 1
ATOM 1716 O O . ILE A 1 211 ? -1.686 10.016 -6.328 1 96.44 211 ILE A O 1
ATOM 1720 N N . ASP A 1 212 ? -3.752 9.531 -5.641 1 94.94 212 ASP A N 1
ATOM 1721 C CA . ASP A 1 212 ? -4.457 10.406 -6.566 1 94.94 212 ASP A CA 1
ATOM 1722 C C . ASP A 1 212 ? -4.645 11.797 -5.965 1 94.94 212 ASP A C 1
ATOM 1724 O O . ASP A 1 212 ? -5.723 12.125 -5.461 1 94.94 212 ASP A O 1
ATOM 1728 N N . TYR A 1 213 ? -3.678 12.633 -6.141 1 97.56 213 TYR A N 1
ATOM 1729 C CA . TYR A 1 213 ? -3.637 13.93 -5.477 1 97.56 213 TYR A CA 1
ATOM 1730 C C . TYR A 1 213 ? -4.773 14.82 -5.957 1 97.56 213 TYR A C 1
ATOM 1732 O O . TYR A 1 213 ? -5.336 15.594 -5.176 1 97.56 213 TYR A O 1
ATOM 1740 N N . GLU A 1 214 ? -5.098 14.766 -7.191 1 97.19 214 GLU A N 1
ATOM 1741 C CA . GLU A 1 214 ? -6.156 15.602 -7.742 1 97.19 214 GLU A CA 1
ATOM 1742 C C . GLU A 1 214 ? -7.508 15.273 -7.109 1 97.19 214 GLU A C 1
ATOM 1744 O O . GLU A 1 214 ? -8.242 16.188 -6.699 1 97.19 214 GLU A O 1
ATOM 1749 N N . THR A 1 215 ? -7.82 14.031 -7.07 1 97 215 THR A N 1
ATOM 1750 C CA . THR A 1 215 ? -9.07 13.617 -6.441 1 97 215 THR A CA 1
ATOM 1751 C C . THR A 1 215 ? -9.102 14.031 -4.973 1 97 215 THR A C 1
ATOM 1753 O O . THR A 1 215 ? -10.117 14.531 -4.48 1 97 215 THR A O 1
ATOM 1756 N N . GLY A 1 216 ? -8 13.789 -4.262 1 97.62 216 GLY A N 1
ATOM 1757 C CA . GLY A 1 216 ? -7.926 14.203 -2.871 1 97.62 216 GLY A CA 1
ATOM 1758 C C . GLY A 1 216 ? -8.141 15.688 -2.674 1 97.62 216 GLY A C 1
ATOM 1759 O O . GLY A 1 216 ? -8.906 16.109 -1.802 1 97.62 216 GLY A O 1
ATOM 1760 N N . ARG A 1 217 ? -7.465 16.5 -3.479 1 98.44 217 ARG A N 1
ATOM 1761 C CA . ARG A 1 217 ? -7.59 17.953 -3.416 1 98.44 217 ARG A CA 1
ATOM 1762 C C . ARG A 1 217 ? -9.031 18.391 -3.648 1 98.44 217 ARG A C 1
ATOM 1764 O O . ARG A 1 217 ? -9.57 19.188 -2.883 1 98.44 217 ARG A O 1
ATOM 1771 N N . ARG A 1 218 ? -9.641 17.859 -4.672 1 98.38 218 ARG A N 1
ATOM 1772 C CA . ARG A 1 218 ? -11.008 18.234 -5.043 1 98.38 218 ARG A CA 1
ATOM 1773 C C . ARG A 1 218 ? -11.992 17.875 -3.938 1 98.38 218 ARG A C 1
ATOM 1775 O O . ARG A 1 218 ? -12.875 18.672 -3.609 1 98.38 218 ARG A O 1
ATOM 1782 N N . LYS A 1 219 ? -11.836 16.703 -3.396 1 98.31 219 LYS A N 1
ATOM 1783 C CA . LYS A 1 219 ? -12.719 16.266 -2.318 1 98.31 219 LYS A CA 1
ATOM 1784 C C . LYS A 1 219 ? -12.586 17.172 -1.1 1 98.31 219 LYS A C 1
ATOM 1786 O O . LYS A 1 219 ? -13.586 17.531 -0.483 1 98.31 219 LYS A O 1
ATOM 1791 N N . ARG A 1 220 ? -11.391 17.484 -0.725 1 98.75 220 ARG A N 1
ATOM 1792 C CA . ARG A 1 220 ? -11.156 18.391 0.394 1 98.75 220 ARG A CA 1
ATOM 1793 C C . ARG A 1 220 ? -11.812 19.75 0.152 1 98.75 220 ARG A C 1
ATOM 1795 O O . ARG A 1 220 ? -12.453 20.297 1.05 1 98.75 220 ARG A O 1
ATOM 1802 N N . GLU A 1 221 ? -11.648 20.266 -1.021 1 98.88 221 GLU A N 1
ATOM 1803 C CA . GLU A 1 221 ? -12.211 21.562 -1.375 1 98.88 221 GLU A CA 1
ATOM 1804 C C . GLU A 1 221 ? -13.734 21.531 -1.36 1 98.88 221 GLU A C 1
ATOM 1806 O O . GLU A 1 221 ? -14.383 22.469 -0.862 1 98.88 221 GLU A O 1
ATOM 1811 N N . GLU A 1 222 ? -14.281 20.469 -1.929 1 98.75 222 GLU A N 1
ATOM 1812 C CA . GLU A 1 222 ? -15.734 20.297 -1.91 1 98.75 222 GLU A CA 1
ATOM 1813 C C . GLU A 1 222 ? -16.266 20.219 -0.481 1 98.75 222 GLU A C 1
ATOM 1815 O O . GLU A 1 222 ? -17.25 20.875 -0.136 1 98.75 222 GLU A O 1
ATOM 1820 N N . ASN A 1 223 ? -15.609 19.391 0.317 1 98.81 223 ASN A N 1
ATOM 1821 C CA . ASN A 1 223 ? -16.016 19.234 1.708 1 98.81 223 ASN A CA 1
ATOM 1822 C C . ASN A 1 223 ? -15.914 20.531 2.482 1 98.81 223 ASN A C 1
ATOM 1824 O O . ASN A 1 223 ? -16.812 20.875 3.26 1 98.81 223 ASN A O 1
ATOM 1828 N N . TYR A 1 224 ? -14.828 21.25 2.27 1 98.62 224 TYR A N 1
ATOM 1829 C CA . TYR A 1 224 ? -14.641 22.547 2.912 1 98.62 224 TYR A CA 1
ATOM 1830 C C . TYR A 1 224 ? -15.766 23.5 2.551 1 98.62 224 TYR A C 1
ATOM 1832 O O . TYR A 1 224 ? -16.297 24.203 3.418 1 98.62 224 TYR A O 1
ATOM 1840 N N . ARG A 1 225 ? -16.094 23.516 1.31 1 98.38 225 ARG A N 1
ATOM 1841 C CA . ARG A 1 225 ? -17.172 24.391 0.829 1 98.38 225 ARG A CA 1
ATOM 1842 C C . ARG A 1 225 ? -18.5 24.031 1.49 1 98.38 225 ARG A C 1
ATOM 1844 O O . ARG A 1 225 ? -19.234 24.922 1.933 1 98.38 225 ARG A O 1
ATOM 1851 N N . ILE A 1 226 ? -18.797 22.781 1.578 1 98.56 226 ILE A N 1
ATOM 1852 C CA . ILE A 1 226 ? -20.047 22.328 2.186 1 98.56 226 ILE A CA 1
ATOM 1853 C C . ILE A 1 226 ? -20.109 22.781 3.645 1 98.56 226 ILE A C 1
ATOM 1855 O O . ILE A 1 226 ? -21.125 23.312 4.098 1 98.56 226 ILE A O 1
ATOM 1859 N N . LEU A 1 227 ? -19.031 22.609 4.359 1 98.38 227 LEU A N 1
ATOM 1860 C CA . LEU A 1 227 ? -19 23 5.766 1 98.38 227 LEU A CA 1
ATOM 1861 C C . LEU A 1 227 ? -19.094 24.516 5.91 1 98.38 227 LEU A C 1
ATOM 1863 O O . LEU A 1 227 ? -19.781 25.016 6.797 1 98.38 227 LEU A O 1
ATOM 1867 N N . SER A 1 228 ? -18.359 25.25 5.043 1 97.75 228 SER A N 1
ATOM 1868 C CA . SER A 1 228 ? -18.359 26.703 5.117 1 97.75 228 SER A CA 1
ATOM 1869 C C . SER A 1 228 ? -19.75 27.281 4.859 1 97.75 228 SER A C 1
ATOM 1871 O O . SER A 1 228 ? -20.125 28.312 5.418 1 97.75 228 SER A O 1
ATOM 1873 N N . GLU A 1 229 ? -20.5 26.609 4.031 1 97.5 229 GLU A N 1
ATOM 1874 C CA . GLU A 1 229 ? -21.859 27.031 3.738 1 97.5 229 GLU A CA 1
ATOM 1875 C C . GLU A 1 229 ? -22.812 26.672 4.879 1 97.5 229 GLU A C 1
ATOM 1877 O O . GLU A 1 229 ? -23.672 27.469 5.242 1 97.5 229 GLU A O 1
ATOM 1882 N N . ALA A 1 230 ? -22.609 25.562 5.434 1 97.75 230 ALA A N 1
ATOM 1883 C CA . ALA A 1 230 ? -23.5 25.062 6.473 1 97.75 230 ALA A CA 1
ATOM 1884 C C . ALA A 1 230 ? -23.203 25.719 7.82 1 97.75 230 ALA A C 1
ATOM 1886 O O . ALA A 1 230 ? -24.094 25.906 8.641 1 97.75 230 ALA A O 1
ATOM 1887 N N . LEU A 1 231 ? -21.922 25.938 8.062 1 97.25 231 LEU A N 1
ATOM 1888 C CA . LEU A 1 231 ? -21.438 26.516 9.305 1 97.25 231 LEU A CA 1
ATOM 1889 C C . LEU A 1 231 ? -20.609 27.781 9.023 1 97.25 231 LEU A C 1
ATOM 1891 O O . LEU A 1 231 ? -19.406 27.797 9.281 1 97.25 231 LEU A O 1
ATOM 1895 N N . PRO A 1 232 ? -21.312 28.766 8.664 1 93.06 232 PRO A N 1
ATOM 1896 C CA . PRO A 1 232 ? -20.531 29.969 8.352 1 93.06 232 PRO A CA 1
ATOM 1897 C C . PRO A 1 232 ? -19.766 30.5 9.555 1 93.06 232 PRO A C 1
ATOM 1899 O O . PRO A 1 232 ? -20.281 30.469 10.68 1 93.06 232 PRO A O 1
ATOM 1902 N N . SER A 1 233 ? -18.516 30.703 9.344 1 84.81 233 SER A N 1
ATOM 1903 C CA . SER A 1 233 ? -17.641 31.266 10.359 1 84.81 233 SER A CA 1
ATOM 1904 C C . SER A 1 233 ? -16.859 32.469 9.82 1 84.81 233 SER A C 1
ATOM 1906 O O . SER A 1 233 ? -16.375 32.438 8.688 1 84.81 233 SER A O 1
ATOM 1908 N N . GLU A 1 234 ? -16.922 33.562 10.453 1 83.69 234 GLU A N 1
ATOM 1909 C CA . GLU A 1 234 ? -16.156 34.75 10.055 1 83.69 234 GLU A CA 1
ATOM 1910 C C . GLU A 1 234 ? -14.906 34.906 10.922 1 83.69 234 GLU A C 1
ATOM 1912 O O . GLU A 1 234 ? -14.344 36 11.023 1 83.69 234 GLU A O 1
ATOM 1917 N N . PHE A 1 235 ? -14.477 33.844 11.367 1 90.5 235 PHE A N 1
ATOM 1918 C CA . PHE A 1 235 ? -13.305 33.875 12.234 1 90.5 235 PHE A CA 1
ATOM 1919 C C . PHE A 1 235 ? -12.023 34 11.43 1 90.5 235 PHE A C 1
ATOM 1921 O O . PHE A 1 235 ? -12.047 33.906 10.195 1 90.5 235 PHE A O 1
ATOM 1928 N N . ILE A 1 236 ? -10.945 34.312 12.102 1 95.88 236 ILE A N 1
ATOM 1929 C CA . ILE A 1 236 ? -9.688 34.719 11.484 1 95.88 236 ILE A CA 1
ATOM 1930 C C . ILE A 1 236 ? -9.117 33.562 10.664 1 95.88 236 ILE A C 1
ATOM 1932 O O . ILE A 1 236 ? -8.492 33.781 9.633 1 95.88 236 ILE A O 1
ATOM 1936 N N . PHE A 1 237 ? -9.422 32.312 10.984 1 97.56 237 PHE A N 1
ATOM 1937 C CA . PHE A 1 237 ? -8.812 31.156 10.367 1 97.56 237 PHE A CA 1
ATOM 1938 C C . PHE A 1 237 ? -9.648 30.672 9.188 1 97.56 237 PHE A C 1
ATOM 1940 O O . PHE A 1 237 ? -9.383 29.594 8.633 1 97.56 237 PHE A O 1
ATOM 1947 N N . THR A 1 238 ? -10.672 31.406 8.711 1 97.06 238 THR A N 1
ATOM 1948 C CA . THR A 1 238 ? -11.469 31.047 7.543 1 97.06 238 THR A CA 1
ATOM 1949 C C . THR A 1 238 ? -11.469 32.188 6.52 1 97.06 238 THR A C 1
ATOM 1951 O O . THR A 1 238 ? -12.312 32.219 5.621 1 97.06 238 THR A O 1
ATOM 1954 N N . ARG A 1 239 ? -10.578 33.094 6.711 1 95.56 239 ARG A N 1
ATOM 1955 C CA . ARG A 1 239 ? -10.539 34.25 5.844 1 95.56 239 ARG A CA 1
ATOM 1956 C C . ARG A 1 239 ? -10.055 33.906 4.445 1 95.56 239 ARG A C 1
ATOM 1958 O O . ARG A 1 239 ? -10.508 34.469 3.453 1 95.56 239 ARG A O 1
ATOM 1965 N N . VAL A 1 240 ? -9.086 33.031 4.383 1 95.88 240 VAL A N 1
ATOM 1966 C CA . VAL A 1 240 ? -8.555 32.531 3.125 1 95.88 240 VAL A CA 1
ATOM 1967 C C . VAL A 1 240 ? -9.008 31.078 2.922 1 95.88 240 VAL A C 1
ATOM 1969 O O . VAL A 1 240 ? -8.906 30.266 3.836 1 95.88 240 VAL A O 1
ATOM 1972 N N . THR A 1 241 ? -9.625 30.844 1.796 1 96.69 241 THR A N 1
ATOM 1973 C CA . THR A 1 241 ? -9.914 29.453 1.451 1 96.69 241 THR A CA 1
ATOM 1974 C C . THR A 1 241 ? -8.695 28.781 0.812 1 96.69 241 THR A C 1
ATOM 1976 O O . THR A 1 241 ? -8.328 29.109 -0.319 1 96.69 241 THR A O 1
ATOM 1979 N N . PRO A 1 242 ? -8.109 27.859 1.496 1 97.69 242 PRO A N 1
ATOM 1980 C CA . PRO A 1 242 ? -6.891 27.25 0.966 1 97.69 242 PRO A CA 1
ATOM 1981 C C . PRO A 1 242 ? -7.164 26.234 -0.139 1 97.69 242 PRO A C 1
ATOM 1983 O O . PRO A 1 242 ? -8.258 25.672 -0.203 1 97.69 242 PRO A O 1
ATOM 1986 N N . GLU A 1 243 ? -6.164 26.047 -1.011 1 98.19 243 GLU A N 1
ATOM 1987 C CA . GLU A 1 243 ? -6.184 24.922 -1.934 1 98.19 243 GLU A CA 1
ATOM 1988 C C . GLU A 1 243 ? -6.008 23.594 -1.19 1 98.19 243 GLU A C 1
ATOM 1990 O O . GLU A 1 243 ? -5.078 23.453 -0.396 1 98.19 243 GLU A O 1
ATOM 1995 N N . GLY A 1 244 ? -6.969 22.641 -1.457 1 98.62 244 GLY A N 1
ATOM 1996 C CA . GLY A 1 244 ? -6.871 21.391 -0.737 1 98.62 244 GLY A CA 1
ATOM 1997 C C . GLY A 1 244 ? -6.758 21.562 0.765 1 98.62 244 GLY A C 1
ATOM 1998 O O . GLY A 1 244 ? -5.762 21.156 1.369 1 98.62 244 GLY A O 1
ATOM 1999 N N . PRO A 1 245 ? -7.77 22.109 1.396 1 98.75 245 PRO A N 1
ATOM 2000 C CA . PRO A 1 245 ? -7.691 22.516 2.803 1 98.75 245 PRO A CA 1
ATOM 2001 C C . PRO A 1 245 ? -7.418 21.344 3.736 1 98.75 245 PRO A C 1
ATOM 2003 O O . PRO A 1 245 ? -7.887 20.219 3.484 1 98.75 245 PRO A O 1
ATOM 2006 N N . PHE A 1 246 ? -6.723 21.656 4.812 1 98.44 246 PHE A N 1
ATOM 2007 C CA . PHE A 1 246 ? -6.383 20.688 5.848 1 98.44 246 PHE A CA 1
ATOM 2008 C C . PHE A 1 246 ? -7.621 20.281 6.641 1 98.44 246 PHE A C 1
ATOM 2010 O O . PHE A 1 246 ? -7.953 19.094 6.719 1 98.44 246 PHE A O 1
ATOM 2017 N N . VAL A 1 247 ? -8.305 21.172 7.168 1 98.56 247 VAL A N 1
ATOM 2018 C CA . VAL A 1 247 ? -9.523 21.047 7.961 1 98.56 247 VAL A CA 1
ATOM 2019 C C . VAL A 1 247 ? -10.383 22.297 7.766 1 98.56 247 VAL A C 1
ATOM 2021 O O . VAL A 1 247 ? -9.945 23.266 7.137 1 98.56 247 VAL A O 1
ATOM 2024 N N . TYR A 1 248 ? -11.609 22.297 8.195 1 98.38 248 TYR A N 1
ATOM 2025 C CA . TYR A 1 248 ? -12.438 23.484 8.328 1 98.38 248 TYR A CA 1
ATOM 2026 C C . TYR A 1 248 ? -12.422 24.016 9.758 1 98.38 248 TYR A C 1
ATOM 2028 O O . TYR A 1 248 ? -13.078 23.453 10.641 1 98.38 248 TYR A O 1
ATOM 2036 N N . PRO A 1 249 ? -11.648 25.078 10.008 1 98.06 249 PRO A N 1
ATOM 2037 C CA . PRO A 1 249 ? -11.484 25.562 11.375 1 98.06 249 PRO A CA 1
ATOM 2038 C C . PRO A 1 249 ? -12.703 26.344 11.875 1 98.06 249 PRO A C 1
ATOM 2040 O O . PRO A 1 249 ? -12.68 27.578 11.922 1 98.06 249 PRO A O 1
ATOM 2043 N N . TYR A 1 250 ? -13.68 25.688 12.414 1 97.69 250 TYR A N 1
ATOM 2044 C CA . TYR A 1 250 ? -14.93 26.266 12.898 1 97.69 250 TYR A CA 1
ATOM 2045 C C . TYR A 1 250 ? -14.75 26.844 14.305 1 97.69 250 TYR A C 1
ATOM 2047 O O . TYR A 1 250 ? -14.227 26.156 15.195 1 97.69 250 TYR A O 1
ATOM 2055 N N . TYR A 1 251 ? -15.156 28.078 14.469 1 96.75 251 TYR A N 1
ATOM 2056 C CA . TYR A 1 251 ? -15.039 28.719 15.781 1 96.75 251 TYR A CA 1
ATOM 2057 C C . TYR A 1 251 ? -16.344 28.609 16.562 1 96.75 251 TYR A C 1
ATOM 2059 O O . TYR A 1 251 ? -17.422 28.844 16.016 1 96.75 251 TYR A O 1
ATOM 2067 N N . HIS A 1 252 ? -16.219 28.281 17.75 1 95.81 252 HIS A N 1
ATOM 2068 C CA . HIS A 1 252 ? -17.297 28.344 18.719 1 95.81 252 HIS A CA 1
ATOM 2069 C C . HIS A 1 252 ? -16.781 28.766 20.094 1 95.81 252 HIS A C 1
ATOM 2071 O O . HIS A 1 252 ? -15.758 28.266 20.562 1 95.81 252 HIS A O 1
ATOM 2077 N N . LYS A 1 253 ? -17.469 29.641 20.797 1 93.5 253 LYS A N 1
ATOM 2078 C CA . LYS A 1 253 ? -17.031 30.203 22.062 1 93.5 253 LYS A CA 1
ATOM 2079 C C . LYS A 1 253 ? -16.859 29.109 23.125 1 93.5 253 LYS A C 1
ATOM 2081 O O . LYS A 1 253 ? -16.078 29.266 24.062 1 93.5 253 LYS A O 1
ATOM 2086 N N . GLU A 1 254 ? -17.594 28.078 23.062 1 95.75 254 GLU A N 1
ATOM 2087 C CA . GLU A 1 254 ? -17.484 26.922 23.953 1 95.75 254 GLU A CA 1
ATOM 2088 C C . GLU A 1 254 ? -16.859 25.719 23.234 1 95.75 254 GLU A C 1
ATOM 2090 O O . GLU A 1 254 ? -17.391 24.609 23.297 1 95.75 254 GLU A O 1
ATOM 2095 N N . GLY A 1 255 ? -15.75 25.953 22.625 1 96.25 255 GLY A N 1
ATOM 2096 C CA . GLY A 1 255 ? -15.125 24.984 21.75 1 96.25 255 GLY A CA 1
ATOM 2097 C C . GLY A 1 255 ? -14.805 23.672 22.438 1 96.25 255 GLY A C 1
ATOM 2098 O O . GLY A 1 255 ? -15.031 22.594 21.891 1 96.25 255 GLY A O 1
ATOM 2099 N N . LEU A 1 256 ? -14.336 23.703 23.672 1 96.81 256 LEU A N 1
ATOM 2100 C CA . LEU A 1 256 ? -13.938 22.5 24.391 1 96.81 256 LEU A CA 1
ATOM 2101 C C . LEU A 1 256 ? -15.156 21.625 24.719 1 96.81 256 LEU A C 1
ATOM 2103 O O . LEU A 1 256 ? -15.094 20.406 24.609 1 96.81 256 LEU A O 1
ATOM 2107 N N . LYS A 1 257 ? -16.25 22.234 25.109 1 97.06 257 LYS A N 1
ATOM 2108 C CA . LYS A 1 257 ? -17.484 21.516 25.391 1 97.06 257 LYS A CA 1
ATOM 2109 C C . LYS A 1 257 ? -18.062 20.891 24.141 1 97.06 257 LYS A C 1
ATOM 2111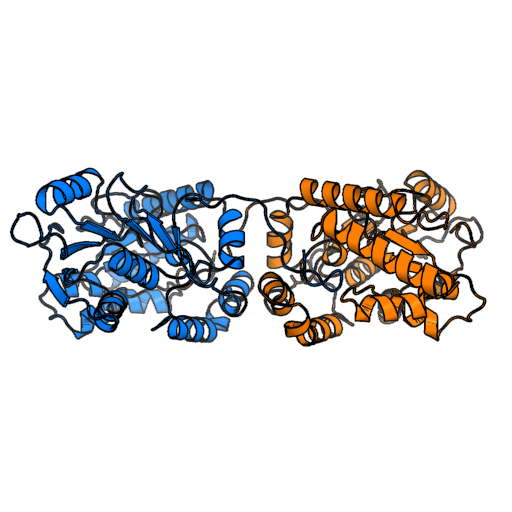 O O . LYS A 1 257 ? -18.5 19.734 24.141 1 97.06 257 LYS A O 1
ATOM 2116 N N . LEU A 1 258 ? -18.078 21.672 23.078 1 97.81 258 LEU A N 1
ATOM 2117 C CA . LEU A 1 258 ? 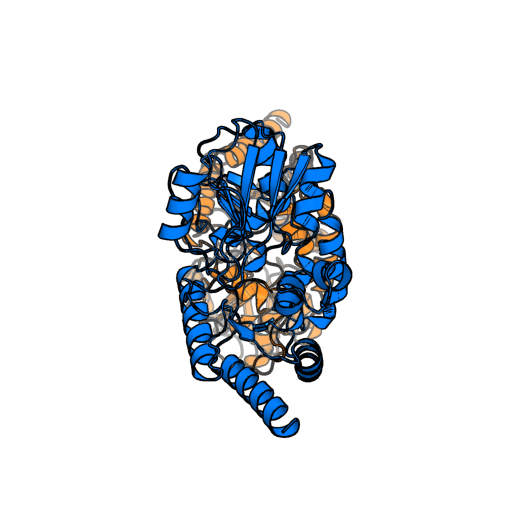-18.594 21.172 21.797 1 97.81 258 LEU A CA 1
ATOM 2118 C C . LEU A 1 258 ? -17.766 20 21.297 1 97.81 258 LEU A C 1
ATOM 2120 O O . LEU A 1 258 ? -18.312 19.016 20.797 1 97.81 258 LEU A O 1
ATOM 2124 N N . ARG A 1 259 ? -16.453 20.094 21.406 1 97.56 259 ARG A N 1
ATOM 2125 C CA . ARG A 1 259 ? -15.547 19.047 21 1 97.56 259 ARG A CA 1
ATOM 2126 C C . ARG A 1 259 ? -15.875 17.719 21.703 1 97.56 259 ARG A C 1
ATOM 2128 O O . ARG A 1 259 ? -15.938 16.672 21.062 1 97.56 259 ARG A O 1
ATOM 2135 N N . ARG A 1 260 ? -16.078 17.766 22.953 1 96.94 260 ARG A N 1
ATOM 2136 C CA . ARG A 1 260 ? -16.406 16.594 23.75 1 96.94 260 ARG A CA 1
ATOM 2137 C C . ARG A 1 260 ? -17.75 16 23.312 1 96.94 260 ARG A C 1
ATOM 2139 O O . ARG A 1 260 ? -17.891 14.781 23.203 1 96.94 260 ARG A O 1
ATOM 2146 N N . TRP A 1 261 ? -18.656 16.859 23.109 1 97.06 261 TRP A N 1
ATOM 2147 C CA . TRP A 1 261 ? -19.984 16.422 22.688 1 97.06 261 TRP A CA 1
ATOM 2148 C C . TRP A 1 261 ? -19.922 15.719 21.344 1 97.06 261 TRP A C 1
ATOM 2150 O O . TRP A 1 261 ? -20.594 14.703 21.125 1 97.06 261 TRP A O 1
ATOM 2160 N N . LEU A 1 262 ? -19.172 16.297 20.391 1 97.69 262 LEU A N 1
ATOM 2161 C CA . LEU A 1 262 ? -19.016 15.695 19.062 1 97.69 262 LEU A CA 1
ATOM 2162 C C . LEU A 1 262 ? -18.406 14.305 19.156 1 97.69 262 LEU A C 1
ATOM 2164 O O . LEU A 1 262 ? -18.781 13.406 18.406 1 97.69 262 LEU A O 1
ATOM 2168 N N . ALA A 1 263 ? -17.453 14.086 20.062 1 95.25 263 ALA A N 1
ATOM 2169 C CA . ALA A 1 263 ? -16.812 12.789 20.25 1 95.25 263 ALA A CA 1
ATOM 2170 C C . ALA A 1 263 ? -17.828 11.727 20.656 1 95.25 263 ALA A C 1
ATOM 2172 O O . ALA A 1 263 ? -17.719 10.57 20.25 1 95.25 263 ALA A O 1
ATOM 2173 N N . GLU A 1 264 ? -18.797 12.094 21.422 1 95.31 264 GLU A N 1
ATOM 2174 C CA . GLU A 1 264 ? -19.859 11.188 21.828 1 95.31 264 GLU A CA 1
ATOM 2175 C C . GLU A 1 264 ? -20.719 10.758 20.641 1 95.31 264 GLU A C 1
ATOM 2177 O O . GLU A 1 264 ? -21.453 9.773 20.719 1 95.31 264 GLU A O 1
ATOM 2182 N N . HIS A 1 265 ? -20.625 11.516 19.625 1 94.94 265 HIS A N 1
ATOM 2183 C CA . HIS A 1 265 ? -21.375 11.203 18.406 1 94.94 265 HIS A CA 1
ATOM 2184 C C . HIS A 1 265 ? -20.453 10.672 17.312 1 94.94 265 HIS A C 1
ATOM 2186 O O . HIS A 1 265 ? -20.75 10.812 16.125 1 94.94 265 HIS A O 1
ATOM 2192 N N . LYS A 1 266 ? -19.219 10.25 17.609 1 92.88 266 LYS A N 1
ATOM 2193 C CA . LYS A 1 266 ? -18.234 9.562 16.766 1 92.88 266 LYS A CA 1
ATOM 2194 C C . LYS A 1 266 ? -17.641 10.508 15.734 1 92.88 266 LYS A C 1
ATOM 2196 O O . LYS A 1 266 ? -17.328 10.102 14.617 1 92.88 266 LYS A O 1
ATOM 2201 N N . ILE A 1 267 ? -17.688 11.781 16.109 1 96.25 267 ILE A N 1
ATOM 2202 C CA . ILE A 1 267 ? -16.969 12.805 15.375 1 96.25 267 ILE A CA 1
ATOM 2203 C C . ILE A 1 267 ? -15.75 13.258 16.188 1 96.25 267 ILE A C 1
ATOM 2205 O O . ILE A 1 267 ? -15.883 14 17.156 1 96.25 267 ILE A O 1
ATOM 2209 N N . PHE A 1 268 ? -14.609 12.828 15.75 1 94.19 268 PHE A N 1
ATOM 2210 C CA . PHE A 1 268 ? -13.391 13.039 16.516 1 94.19 268 PHE A CA 1
ATOM 2211 C C . PHE A 1 268 ? -12.602 14.227 15.977 1 94.19 268 PHE A C 1
ATOM 2213 O O . PHE A 1 268 ? -11.953 14.117 14.938 1 94.19 268 PHE A O 1
ATOM 2220 N N . VAL A 1 269 ? -12.648 15.297 16.719 1 96.56 269 VAL A N 1
ATOM 2221 C CA . VAL A 1 269 ? -11.945 16.531 16.375 1 96.56 269 VAL A CA 1
ATOM 2222 C C . VAL A 1 269 ? -10.758 16.734 17.312 1 96.56 269 VAL A C 1
ATOM 2224 O O . VAL A 1 269 ? -10.922 16.797 18.531 1 96.56 269 VAL A O 1
ATOM 2227 N N . PRO A 1 270 ? -9.602 16.828 16.719 1 93.56 270 PRO A N 1
ATOM 2228 C CA . PRO A 1 270 ? -8.422 16.938 17.578 1 93.56 270 PRO A CA 1
ATOM 2229 C C . PRO A 1 270 ? -8.266 18.328 18.188 1 93.56 270 PRO A C 1
ATOM 2231 O O . PRO A 1 270 ? -8.82 19.297 17.672 1 93.56 270 PRO A O 1
ATOM 2234 N N . THR A 1 271 ? -7.652 18.359 19.344 1 93.69 271 THR A N 1
ATOM 2235 C CA . THR A 1 271 ? -7.078 19.609 19.859 1 93.69 271 THR A CA 1
ATOM 2236 C C . THR A 1 271 ? -5.613 19.734 19.438 1 93.69 271 THR A C 1
ATOM 2238 O O . THR A 1 271 ? -4.742 19.062 20 1 93.69 271 THR A O 1
ATOM 2241 N N . TYR A 1 272 ? -5.57 20.641 18.469 1 91.75 272 TYR A N 1
ATOM 2242 C CA . TYR A 1 272 ? -4.191 20.938 18.094 1 91.75 272 TYR A CA 1
ATOM 2243 C C . TYR A 1 272 ? -3.531 21.844 19.109 1 91.75 272 TYR A C 1
ATOM 2245 O O . TYR A 1 272 ? -4.215 22.578 19.828 1 91.75 272 TYR A O 1
ATOM 2253 N N . TRP A 1 273 ? -2.324 21.766 19.422 1 94.44 273 TRP A N 1
ATOM 2254 C CA . TRP A 1 273 ? -1.532 22.609 20.312 1 94.44 273 TRP A CA 1
ATOM 2255 C C . TRP A 1 273 ? -2.004 22.453 21.75 1 94.44 273 TRP A C 1
ATOM 2257 O O . TRP A 1 273 ? -2.266 23.453 22.438 1 94.44 273 TRP A O 1
ATOM 2267 N N . LYS A 1 274 ? -2.215 21.359 22.266 1 92.81 274 LYS A N 1
ATOM 2268 C CA . LYS A 1 274 ? -2.633 21.078 23.641 1 92.81 274 LYS A CA 1
ATOM 2269 C C . LYS A 1 274 ? -1.727 21.797 24.641 1 92.81 274 LYS A C 1
ATOM 2271 O O . LYS A 1 274 ? -2.182 22.219 25.703 1 92.81 274 LYS A O 1
ATOM 2276 N N . ASN A 1 275 ? -0.497 21.938 24.281 1 94.62 275 ASN A N 1
ATOM 2277 C CA . ASN A 1 275 ? 0.464 22.625 25.141 1 94.62 275 ASN A CA 1
ATOM 2278 C C . ASN A 1 275 ? 0.054 24.062 25.422 1 94.62 275 ASN A C 1
ATOM 2280 O O . ASN A 1 275 ? 0.333 24.609 26.484 1 94.62 275 ASN A O 1
ATOM 2284 N N . ILE A 1 276 ? -0.636 24.688 24.516 1 96.31 276 ILE A N 1
ATOM 2285 C CA . ILE A 1 276 ? -1.062 26.078 24.641 1 96.31 276 ILE A CA 1
ATOM 2286 C C . ILE A 1 276 ? -2.088 26.203 25.766 1 96.31 276 ILE A C 1
ATOM 2288 O O . ILE A 1 276 ? -2.09 27.203 26.516 1 96.31 276 ILE A O 1
ATOM 2292 N N . LEU A 1 277 ? -2.943 25.156 25.891 1 95.75 277 LEU A N 1
ATOM 2293 C CA . LEU A 1 277 ? -3.971 25.172 26.922 1 95.75 277 LEU A CA 1
ATOM 2294 C C . LEU A 1 277 ? -3.342 25.109 28.312 1 95.75 277 LEU A C 1
ATOM 2296 O O . LEU A 1 277 ? -3.934 25.594 29.281 1 95.75 277 LEU A O 1
ATOM 2300 N N . GLU A 1 278 ? -2.141 24.641 28.375 1 95.19 278 GLU A N 1
ATOM 2301 C CA . GLU A 1 278 ? -1.437 24.516 29.641 1 95.19 278 GLU A CA 1
ATOM 2302 C C . GLU A 1 278 ? -0.54 25.734 29.906 1 95.19 278 GLU A C 1
ATOM 2304 O O . GLU A 1 278 ? -0.34 26.125 31.047 1 95.19 278 GLU A O 1
ATOM 2309 N N . GLU A 1 279 ? -0.083 26.359 28.859 1 94.56 279 GLU A N 1
ATOM 2310 C CA . GLU A 1 279 ? 0.993 27.344 28.984 1 94.56 279 GLU A CA 1
ATOM 2311 C C . GLU A 1 279 ? 0.451 28.766 28.922 1 94.56 279 GLU A C 1
ATOM 2313 O O . GLU A 1 279 ? 1.092 29.703 29.406 1 94.56 279 GLU A O 1
ATOM 2318 N N . CYS A 1 280 ? -0.68 28.969 28.281 1 95.56 280 CYS A N 1
ATOM 2319 C CA . CYS A 1 280 ? -1.205 30.312 28.078 1 95.56 280 CYS A CA 1
ATOM 2320 C C . CYS A 1 280 ? -2.434 30.547 28.953 1 95.56 280 CYS A C 1
ATOM 2322 O O . CYS A 1 280 ? -3.111 29.609 29.359 1 95.56 280 CYS A O 1
ATOM 2324 N N . THR A 1 281 ? -2.697 31.781 29.203 1 96.19 281 THR A N 1
ATOM 2325 C CA . THR A 1 281 ? -3.875 32.156 29.984 1 96.19 281 THR A CA 1
ATOM 2326 C C . THR A 1 281 ? -5.129 32.125 29.109 1 96.19 281 THR A C 1
ATOM 2328 O O . THR A 1 281 ? -5.051 32.312 27.891 1 96.19 281 THR A O 1
ATOM 2331 N N . GLU A 1 282 ? -6.219 32 29.703 1 94.69 282 GLU A N 1
ATOM 2332 C CA . GLU A 1 282 ? -7.496 31.906 29 1 94.69 282 GLU A CA 1
ATOM 2333 C C . GLU A 1 282 ? -7.812 33.188 28.25 1 94.69 282 GLU A C 1
ATOM 2335 O O . GLU A 1 282 ? -8.562 33.156 27.266 1 94.69 282 GLU A O 1
ATOM 2340 N N . SER A 1 283 ? -7.258 34.281 28.688 1 94.62 283 SER A N 1
ATOM 2341 C CA . SER A 1 283 ? -7.562 35.562 28.062 1 94.62 283 SER A CA 1
ATOM 2342 C C . SER A 1 283 ? -6.699 35.812 26.828 1 94.62 283 SER A C 1
ATOM 2344 O O . SER A 1 283 ? -6.977 36.719 26.047 1 94.62 283 SER A O 1
ATOM 2346 N N . SER A 1 284 ? -5.711 35 26.641 1 96.5 284 SER A N 1
ATOM 2347 C CA . SER A 1 284 ? -4.816 35.188 25.5 1 96.5 284 SER A CA 1
ATOM 2348 C C . SER A 1 284 ? -5.469 34.719 24.203 1 96.5 284 SER A C 1
ATOM 2350 O O . SER A 1 284 ? -6.344 33.844 24.234 1 96.5 284 SER A O 1
ATOM 2352 N N . LEU A 1 285 ? -5.078 35.281 23.109 1 96.69 285 LEU A N 1
ATOM 2353 C CA . LEU A 1 285 ? -5.547 34.844 21.797 1 96.69 285 LEU A CA 1
ATOM 2354 C C . LEU A 1 285 ? -5.176 33.375 21.516 1 96.69 285 LEU A C 1
ATOM 2356 O O . LEU A 1 285 ? -5.984 32.625 21 1 96.69 285 LEU A O 1
ATOM 2360 N N . GLU A 1 286 ? -3.947 33.031 21.891 1 97.5 286 GLU A N 1
ATOM 2361 C CA . GLU A 1 286 ? -3.436 31.703 21.656 1 97.5 286 GLU A CA 1
ATOM 2362 C C . GLU A 1 286 ? -4.32 30.641 22.328 1 97.5 286 GLU A C 1
ATOM 2364 O O . GLU A 1 286 ? -4.637 29.625 21.719 1 97.5 286 GLU A O 1
ATOM 2369 N N . TYR A 1 287 ? -4.68 30.938 23.547 1 97.12 287 TYR A N 1
ATOM 2370 C CA . TYR A 1 287 ? -5.551 30.016 24.266 1 97.12 287 TYR A CA 1
ATOM 2371 C C . TYR A 1 287 ? -6.906 29.891 23.578 1 97.12 287 TYR A C 1
ATOM 2373 O O . TYR A 1 287 ? -7.422 28.781 23.406 1 97.12 287 TYR A O 1
ATOM 2381 N N . GLN A 1 288 ? -7.504 31.016 23.203 1 96.5 288 GLN A N 1
ATOM 2382 C CA . GLN A 1 288 ? -8.797 31.016 22.531 1 96.5 288 GLN A CA 1
ATOM 2383 C C . GLN A 1 288 ? -8.742 30.25 21.219 1 96.5 288 GLN A C 1
ATOM 2385 O O . GLN A 1 288 ? -9.656 29.5 20.891 1 96.5 288 GLN A O 1
ATOM 2390 N N . TRP A 1 289 ? -7.652 30.438 20.469 1 97.69 289 TRP A N 1
ATOM 2391 C CA . TRP A 1 289 ? -7.484 29.75 19.203 1 97.69 289 TRP A CA 1
ATOM 2392 C C . TRP A 1 289 ? -7.398 28.234 19.422 1 97.69 289 TRP A C 1
ATOM 2394 O O . TRP A 1 289 ? -8.008 27.469 18.672 1 97.69 289 TRP A O 1
ATOM 2404 N N . ALA A 1 290 ? -6.645 27.781 20.422 1 97.38 290 ALA A N 1
ATOM 2405 C CA . ALA A 1 290 ? -6.465 26.359 20.703 1 97.38 290 ALA A CA 1
ATOM 2406 C C . ALA A 1 290 ? -7.746 25.75 21.266 1 97.38 290 ALA A C 1
ATOM 2408 O O . ALA A 1 290 ? -8.125 24.641 20.891 1 97.38 290 ALA A O 1
ATOM 2409 N N . ALA A 1 291 ? -8.453 26.453 22.094 1 97.12 291 ALA A N 1
ATOM 2410 C CA . ALA A 1 291 ? -9.594 25.938 22.844 1 97.12 291 ALA A CA 1
ATOM 2411 C C . ALA A 1 291 ? -10.867 25.984 22 1 97.12 291 ALA A C 1
ATOM 2413 O O . ALA A 1 291 ? -11.68 25.062 22.031 1 97.12 291 ALA A O 1
ATOM 2414 N N . ASP A 1 292 ? -11.023 27.094 21.203 1 96.31 292 ASP A N 1
ATOM 2415 C CA . ASP A 1 292 ? -12.359 27.406 20.688 1 96.31 292 ASP A CA 1
ATOM 2416 C C . ASP A 1 292 ? -12.445 27.156 19.188 1 96.31 292 ASP A C 1
ATOM 2418 O O . ASP A 1 292 ? -13.531 27.203 18.609 1 96.31 292 ASP A O 1
ATOM 2422 N N . VAL A 1 293 ? -11.344 26.891 18.562 1 97.06 293 VAL A N 1
ATOM 2423 C CA . VAL A 1 293 ? -11.375 26.516 17.156 1 97.06 293 VAL A CA 1
ATOM 2424 C C . VAL A 1 293 ? -11.445 24.984 17.047 1 97.06 293 VAL A C 1
ATOM 2426 O O . VAL A 1 293 ? -10.625 24.281 17.625 1 97.06 293 VAL A O 1
ATOM 2429 N N . LEU A 1 294 ? -12.469 24.531 16.391 1 97.44 294 LEU A N 1
ATOM 2430 C CA . LEU A 1 294 ? -12.648 23.109 16.125 1 97.44 294 LEU A CA 1
ATOM 2431 C C . LEU A 1 294 ? -12.258 22.766 14.688 1 97.44 294 LEU A C 1
ATOM 2433 O O . LEU A 1 294 ? -13 23.062 13.758 1 97.44 294 LEU A O 1
ATOM 2437 N N . PRO A 1 295 ? -11.062 22.203 14.523 1 98 295 PRO A N 1
ATOM 2438 C CA . PRO A 1 295 ? -10.664 21.797 13.172 1 98 295 PRO A CA 1
ATOM 2439 C C . PRO A 1 295 ? -11.477 20.625 12.641 1 98 295 PRO A C 1
ATOM 2441 O O . PRO A 1 295 ? -11.039 19.469 12.727 1 98 295 PRO A O 1
ATOM 2444 N N . LEU A 1 296 ? -12.602 20.906 12 1 98.31 296 LEU A N 1
ATOM 2445 C CA . LEU A 1 296 ? -13.5 19.875 11.5 1 98.31 296 LEU A CA 1
ATOM 2446 C C . LEU A 1 296 ? -12.898 19.156 10.297 1 98.31 296 LEU A C 1
ATOM 2448 O O . LEU A 1 296 ? -12.414 19.812 9.367 1 98.31 296 LEU A O 1
ATOM 2452 N N . PRO A 1 297 ? -12.922 17.812 10.344 1 98.12 297 PRO A N 1
ATOM 2453 C CA . PRO A 1 297 ? -12.359 17.047 9.219 1 98.12 297 PRO A CA 1
ATOM 2454 C C . PRO A 1 297 ? -13.086 17.328 7.91 1 98.12 297 PRO A C 1
ATOM 2456 O O . PRO A 1 297 ? -14.32 17.297 7.867 1 98.12 297 PRO A O 1
ATOM 2459 N N . CYS A 1 298 ? -12.336 17.625 6.891 1 98.38 298 CYS A N 1
ATOM 2460 C CA . CYS A 1 298 ? -12.914 17.797 5.562 1 98.38 298 CYS A CA 1
ATOM 2461 C C . CYS A 1 298 ? -12.086 17.078 4.512 1 98.38 298 CYS A C 1
ATOM 2463 O O . CYS A 1 298 ? -12.109 17.438 3.334 1 98.38 298 CYS A O 1
ATOM 2465 N N . ASP A 1 299 ? -11.312 16.094 4.945 1 98.12 299 ASP A N 1
ATOM 2466 C CA . ASP A 1 299 ? -10.352 15.43 4.078 1 98.12 299 ASP A CA 1
ATOM 2467 C C . ASP A 1 299 ? -11.047 14.43 3.158 1 98.12 299 ASP A C 1
ATOM 2469 O O . ASP A 1 299 ? -12.266 14.273 3.207 1 98.12 299 ASP A O 1
ATOM 2473 N N . GLN A 1 300 ? -10.289 13.773 2.309 1 97.56 300 GLN A N 1
ATOM 2474 C CA . GLN A 1 300 ? -10.75 13.008 1.156 1 97.56 300 GLN A CA 1
ATOM 2475 C C . GLN A 1 300 ? -11.367 11.68 1.591 1 97.56 300 GLN A C 1
ATOM 2477 O O . GLN A 1 300 ? -11.891 10.93 0.762 1 97.56 300 GLN A O 1
ATOM 2482 N N . ARG A 1 301 ? -11.422 11.328 2.842 1 96.44 301 ARG A N 1
ATOM 2483 C CA . ARG A 1 301 ? -12.07 10.117 3.334 1 96.44 301 ARG A CA 1
ATOM 2484 C C . ARG A 1 301 ? -13.586 10.258 3.307 1 96.44 301 ARG A C 1
ATOM 2486 O O . ARG A 1 301 ? -14.312 9.266 3.383 1 96.44 301 ARG A O 1
ATOM 2493 N N . TYR A 1 302 ? -13.977 11.492 3.174 1 97.44 302 TYR A N 1
ATOM 2494 C CA . TYR A 1 302 ? -15.391 11.773 3.385 1 97.44 302 TYR A CA 1
ATOM 2495 C C . TYR A 1 302 ? -16 12.453 2.166 1 97.44 302 TYR A C 1
ATOM 2497 O O . TYR A 1 302 ? -15.281 12.836 1.239 1 97.44 302 TYR A O 1
ATOM 2505 N N . GLY A 1 303 ? -17.344 12.539 2.229 1 97.06 303 GLY A N 1
ATOM 2506 C CA . GLY A 1 303 ? -18.094 13.266 1.224 1 97.06 303 GLY A CA 1
ATOM 2507 C C . GLY A 1 303 ? -19.219 14.109 1.812 1 97.06 303 GLY A C 1
ATOM 2508 O O . GLY A 1 303 ? -19.156 14.492 2.984 1 97.06 303 GLY A O 1
ATOM 2509 N N . LYS A 1 304 ? -20.109 14.445 0.967 1 97.88 304 LYS A N 1
ATOM 2510 C CA . LYS A 1 304 ? -21.203 15.352 1.307 1 97.88 304 LYS A CA 1
ATOM 2511 C C . LYS A 1 304 ? -21.984 14.836 2.504 1 97.88 304 LYS A C 1
ATOM 2513 O O . LYS A 1 304 ? -22.375 15.602 3.387 1 97.88 304 LYS A O 1
ATOM 2518 N N . GLU A 1 305 ? -22.234 13.57 2.555 1 97.75 305 GLU A N 1
ATOM 2519 C CA . GLU A 1 305 ? -23.047 12.977 3.611 1 97.75 305 GLU A CA 1
ATOM 2520 C C . GLU A 1 305 ? -22.422 13.203 4.984 1 97.75 305 GLU A C 1
ATOM 2522 O O . GLU A 1 305 ? -23.109 13.594 5.93 1 97.75 305 GLU A O 1
ATOM 2527 N N . GLU A 1 306 ? -21.141 12.922 5.082 1 97.88 306 GLU A N 1
ATOM 2528 C CA . GLU A 1 306 ? -20.453 13.117 6.352 1 97.88 306 GLU A CA 1
ATOM 2529 C C . GLU A 1 306 ? -20.391 14.594 6.738 1 97.88 306 GLU A C 1
ATOM 2531 O O . GLU A 1 306 ? -20.531 14.938 7.914 1 97.88 306 GLU A O 1
ATOM 2536 N N . MET A 1 307 ? -20.172 15.477 5.746 1 98.44 307 MET A N 1
ATOM 2537 C CA . MET A 1 307 ? -20.109 16.906 6.02 1 98.44 307 MET A CA 1
ATOM 2538 C C . MET A 1 307 ? -21.453 17.406 6.562 1 98.44 307 MET A C 1
ATOM 2540 O O . MET A 1 307 ? -21.484 18.156 7.547 1 98.44 307 MET A O 1
ATOM 2544 N N . GLN A 1 308 ? -22.5 17 5.945 1 98.06 308 GLN A N 1
ATOM 2545 C CA . GLN A 1 308 ? -23.828 17.422 6.371 1 98.06 308 GLN A CA 1
ATOM 2546 C C . GLN A 1 308 ? -24.156 16.875 7.762 1 98.06 308 GLN A C 1
ATOM 2548 O O . GLN A 1 308 ? -24.75 17.562 8.586 1 98.06 308 GLN A O 1
ATOM 2553 N N . TYR A 1 309 ? -23.781 15.664 7.938 1 97.75 309 TYR A N 1
ATOM 2554 C CA . TYR A 1 309 ? -23.984 15.07 9.25 1 97.75 309 TYR A CA 1
ATOM 2555 C C . TYR A 1 309 ? -23.297 15.875 10.336 1 97.75 309 TYR A C 1
ATOM 2557 O O . TYR A 1 309 ? -23.891 16.188 11.367 1 97.75 309 TYR A O 1
ATOM 2565 N N . MET A 1 310 ? -22.047 16.219 10.148 1 97.88 310 MET A N 1
ATOM 2566 C CA . MET A 1 310 ? -21.281 17 11.117 1 97.88 310 MET A CA 1
ATOM 2567 C C . MET A 1 310 ? -21.938 18.344 11.367 1 97.88 310 MET A C 1
ATOM 2569 O O . MET A 1 310 ? -22.094 18.75 12.516 1 97.88 310 MET A O 1
ATOM 2573 N N . ALA A 1 311 ? -22.328 19.031 10.328 1 98.06 311 ALA A N 1
ATOM 2574 C CA . ALA A 1 311 ? -22.969 20.344 10.445 1 98.06 311 ALA A CA 1
ATOM 2575 C C . ALA A 1 311 ? -24.266 20.266 11.219 1 98.06 311 ALA A C 1
ATOM 2577 O O . ALA A 1 311 ? -24.562 21.125 12.062 1 98.06 311 ALA A O 1
ATOM 2578 N N . GLU A 1 312 ? -25.031 19.266 10.914 1 97.56 312 GLU A N 1
ATOM 2579 C CA . GLU A 1 312 ? -26.312 19.078 11.586 1 97.56 312 GLU A CA 1
ATOM 2580 C C . GLU A 1 312 ? -26.125 18.828 13.078 1 97.56 312 GLU A C 1
ATOM 2582 O O . GLU A 1 312 ? -26.891 19.359 13.898 1 97.56 312 GLU A O 1
ATOM 2587 N N . ARG A 1 313 ? -25.172 18 13.414 1 97.31 313 ARG A N 1
ATOM 2588 C CA . ARG A 1 313 ? -24.906 17.734 14.828 1 97.31 313 ARG A CA 1
ATOM 2589 C C . ARG A 1 313 ? -24.5 19 15.562 1 97.31 313 ARG A C 1
ATOM 2591 O O . ARG A 1 313 ? -24.922 19.234 16.688 1 97.31 313 ARG A O 1
ATOM 2598 N N . ILE A 1 314 ? -23.688 19.844 14.969 1 97.62 314 ILE A N 1
ATOM 2599 C CA . ILE A 1 314 ? -23.219 21.078 15.578 1 97.62 314 ILE A CA 1
ATOM 2600 C C . ILE A 1 314 ? -24.391 22.031 15.773 1 97.62 314 ILE A C 1
ATOM 2602 O O . ILE A 1 314 ? -24.547 22.625 16.844 1 97.62 314 ILE A O 1
ATOM 2606 N N . LYS A 1 315 ? -25.234 22.125 14.781 1 97.12 315 LYS A N 1
ATOM 2607 C CA . LYS A 1 315 ? -26.406 23 14.867 1 97.12 315 LYS A CA 1
ATOM 2608 C C . LYS A 1 315 ? -27.359 22.531 15.969 1 97.12 315 LYS A C 1
ATOM 2610 O O . LYS A 1 315 ? -27.969 23.344 16.656 1 97.12 315 LYS A O 1
ATOM 2615 N N . GLU A 1 316 ? -27.469 21.25 16.016 1 96.56 316 GLU A N 1
ATOM 2616 C CA . GLU A 1 316 ? -28.281 20.688 17.078 1 96.56 316 GLU A CA 1
ATOM 2617 C C . GLU A 1 316 ? -27.75 21.078 18.453 1 96.56 316 GLU A C 1
ATOM 2619 O O . GLU A 1 316 ? -28.516 21.438 19.344 1 96.56 316 GLU A O 1
ATOM 2624 N N . TRP A 1 317 ? -26.5 20.891 18.656 1 96.62 317 TRP A N 1
ATOM 2625 C CA . TRP A 1 317 ? -25.875 21.25 19.922 1 96.62 317 TRP A CA 1
ATOM 2626 C C . TRP A 1 317 ? -26.062 22.719 20.234 1 96.62 317 TRP A C 1
ATOM 2628 O O . TRP A 1 317 ? -26.359 23.094 21.375 1 96.62 317 TRP A O 1
ATOM 2638 N N . GLU A 1 318 ? -25.891 23.641 19.25 1 95 318 GLU A N 1
ATOM 2639 C CA . GLU A 1 318 ? -26.031 25.078 19.422 1 95 318 GLU A CA 1
ATOM 2640 C C . GLU A 1 318 ? -27.469 25.453 19.781 1 95 318 GLU A C 1
ATOM 2642 O O . GLU A 1 318 ? -27.688 26.359 20.594 1 95 318 GLU A O 1
ATOM 2647 N N . ALA A 1 319 ? -28.391 24.781 19.219 1 94.06 319 ALA A N 1
ATOM 2648 C CA . ALA A 1 319 ? -29.812 25.047 19.484 1 94.06 319 ALA A CA 1
ATOM 2649 C C . ALA A 1 319 ? -30.188 24.641 20.906 1 94.06 319 ALA A C 1
ATOM 2651 O O . ALA A 1 319 ? -31.031 25.266 21.531 1 94.06 319 ALA A O 1
ATOM 2652 N N . ALA A 1 320 ? -29.578 23.547 21.359 1 90.62 320 ALA A N 1
ATOM 2653 C CA . ALA A 1 320 ? -29.875 23.047 22.688 1 90.62 320 ALA A CA 1
ATOM 2654 C C . ALA A 1 320 ? -29.297 23.953 23.766 1 90.62 320 ALA A C 1
ATOM 2656 O O . ALA A 1 320 ? -29.797 23.984 24.906 1 90.62 320 ALA A O 1
ATOM 2657 N N . GLY A 1 321 ? -28.188 24.516 23.5 1 82.62 321 GLY A N 1
ATOM 2658 C CA . GLY A 1 321 ? -27.531 25.406 24.469 1 82.62 321 GLY A CA 1
ATOM 2659 C C . GLY A 1 321 ? -28.156 26.781 24.516 1 82.62 321 GLY A C 1
ATOM 2660 O O . GLY A 1 321 ? -27.812 27.578 25.391 1 82.62 321 GLY A O 1
ATOM 2661 N N . GLU A 1 322 ? -29.047 27.25 23.562 1 71.38 322 GLU A N 1
ATOM 2662 C CA . GLU A 1 322 ? -29.828 28.484 23.609 1 71.38 322 GLU A CA 1
ATOM 2663 C C . GLU A 1 322 ? -31.094 28.297 24.453 1 71.38 322 GLU A C 1
ATOM 2665 O O . GLU A 1 322 ? -31.641 27.203 24.531 1 71.38 322 GLU A O 1
ATOM 2670 N N . MET B 1 1 ? -23.266 5.602 5.512 1 71.25 1 MET B N 1
ATOM 2671 C CA . MET B 1 1 ? -22.375 6.637 6.055 1 71.25 1 MET B CA 1
ATOM 2672 C C . MET B 1 1 ? -21.188 6.012 6.785 1 71.25 1 MET B C 1
ATOM 2674 O O . MET B 1 1 ? -21.328 4.941 7.383 1 71.25 1 MET B O 1
ATOM 2678 N N . LYS B 1 2 ? -19.984 6.805 6.664 1 76.25 2 LYS B N 1
ATOM 2679 C CA . LYS B 1 2 ? -18.859 6.352 7.484 1 76.25 2 LYS B CA 1
ATOM 2680 C C . LYS B 1 2 ? -19.25 6.301 8.961 1 76.25 2 LYS B C 1
ATOM 2682 O O . LYS B 1 2 ? -19.953 7.191 9.453 1 76.25 2 LYS B O 1
ATOM 2687 N N . LYS B 1 3 ? -18.734 5.312 9.562 1 79.88 3 LYS B N 1
ATOM 2688 C CA . LYS B 1 3 ? -19.109 5.09 10.953 1 79.88 3 LYS B CA 1
ATOM 2689 C C . LYS B 1 3 ? -18.453 6.109 11.875 1 79.88 3 LYS B C 1
ATOM 2691 O O . LYS B 1 3 ? -19 6.469 12.914 1 79.88 3 LYS B O 1
ATOM 2696 N N . GLU B 1 4 ? -17.281 6.52 11.547 1 91.94 4 GLU B N 1
ATOM 2697 C CA . GLU B 1 4 ? -16.5 7.477 12.328 1 91.94 4 GLU B CA 1
ATOM 2698 C C . GLU B 1 4 ? -15.93 8.578 11.438 1 91.94 4 GLU B C 1
ATOM 2700 O O . GLU B 1 4 ? -15.547 8.32 10.297 1 91.94 4 GLU B O 1
ATOM 2705 N N . ILE B 1 5 ? -16 9.789 12.023 1 95.38 5 ILE B N 1
ATOM 2706 C CA . ILE B 1 5 ? -15.438 10.922 11.297 1 95.38 5 ILE B CA 1
ATOM 2707 C C . ILE B 1 5 ? -14.25 11.484 12.07 1 95.38 5 ILE B C 1
ATOM 2709 O O . ILE B 1 5 ? -14.328 11.688 13.281 1 95.38 5 ILE B O 1
ATOM 2713 N N . GLY B 1 6 ? -13.133 11.695 11.344 1 94.88 6 GLY B N 1
ATOM 2714 C CA . GLY B 1 6 ? -11.953 12.273 11.953 1 94.88 6 GLY B CA 1
ATOM 2715 C C . GLY B 1 6 ? -10.992 11.234 12.5 1 94.88 6 GLY B C 1
ATOM 2716 O O . GLY B 1 6 ? -11.016 10.078 12.078 1 94.88 6 GLY B O 1
ATOM 2717 N N . GLY B 1 7 ? -10.047 11.656 13.359 1 91.38 7 GLY B N 1
ATOM 2718 C CA . GLY B 1 7 ? -9.016 10.766 13.867 1 91.38 7 GLY B CA 1
ATOM 2719 C C . GLY B 1 7 ? -7.871 10.57 12.891 1 91.38 7 GLY B C 1
ATOM 2720 O O . GLY B 1 7 ? -7.676 11.375 11.977 1 91.38 7 GLY B O 1
ATOM 2721 N N . TYR B 1 8 ? -7.082 9.508 13.203 1 93.62 8 TYR B N 1
ATOM 2722 C CA . TYR B 1 8 ? -5.906 9.258 12.367 1 93.62 8 TYR B CA 1
ATOM 2723 C C . TYR B 1 8 ? -6.309 8.672 11.023 1 93.62 8 TYR B C 1
ATOM 2725 O O . TYR B 1 8 ? -7.41 8.148 10.867 1 93.62 8 TYR B O 1
ATOM 2733 N N . PHE B 1 9 ? -5.48 8.789 10.078 1 95.19 9 PHE B N 1
ATOM 2734 C CA . PHE B 1 9 ? -5.758 8.406 8.695 1 95.19 9 PHE B CA 1
ATOM 2735 C C . PHE B 1 9 ? -5.684 6.891 8.539 1 95.19 9 PHE B C 1
ATOM 2737 O O . PHE B 1 9 ? -4.926 6.223 9.242 1 95.19 9 PHE B O 1
ATOM 2744 N N . GLU B 1 10 ? -6.461 6.43 7.625 1 97.06 10 GLU B N 1
ATOM 2745 C CA . GLU B 1 10 ? -6.309 5.098 7.047 1 97.06 10 GLU B CA 1
ATOM 2746 C C . GLU B 1 10 ? -5.516 5.152 5.742 1 97.06 10 GLU B C 1
ATOM 2748 O O . GLU B 1 10 ? -5.133 6.234 5.285 1 97.06 10 GLU B O 1
ATOM 2753 N N . LEU B 1 11 ? -5.223 3.949 5.164 1 97.81 11 LEU B N 1
ATOM 2754 C CA . LEU B 1 11 ? -4.555 3.883 3.867 1 97.81 11 LEU B CA 1
ATOM 2755 C C . LEU B 1 11 ? -5.395 4.562 2.791 1 97.81 11 LEU B C 1
ATOM 2757 O O . LEU B 1 11 ? -6.625 4.488 2.814 1 97.81 11 LEU B O 1
ATOM 2761 N N . GLU B 1 12 ? -4.723 5.191 1.859 1 97.38 12 GLU B N 1
ATOM 2762 C CA . GLU B 1 12 ? -5.406 5.855 0.753 1 97.38 12 GLU B CA 1
ATOM 2763 C C . GLU B 1 12 ? -6.02 4.84 -0.208 1 97.38 12 GLU B C 1
ATOM 2765 O O . GLU B 1 12 ? -5.461 3.76 -0.415 1 97.38 12 GLU B O 1
ATOM 2770 N N . ASP B 1 13 ? -7.203 5.195 -0.721 1 95.69 13 ASP B N 1
ATOM 2771 C CA . ASP B 1 13 ? -7.652 4.516 -1.932 1 95.69 13 ASP B CA 1
ATOM 2772 C C . ASP B 1 13 ? -6.852 4.969 -3.148 1 95.69 13 ASP B C 1
ATOM 2774 O O . ASP B 1 13 ? -6.863 6.148 -3.502 1 95.69 13 ASP B O 1
ATOM 2778 N N . PHE B 1 14 ? -6.246 4.105 -3.775 1 94.56 14 PHE B N 1
ATOM 2779 C CA . PHE B 1 14 ? -5.328 4.484 -4.84 1 94.56 14 PHE B CA 1
ATOM 2780 C C . PHE B 1 14 ? -6.082 4.754 -6.137 1 94.56 14 PHE B C 1
ATOM 2782 O O . PHE B 1 14 ? -5.547 5.379 -7.055 1 94.56 14 PHE B O 1
ATOM 2789 N N . GLY B 1 15 ? -7.32 4.324 -6.219 1 87.06 15 GLY B N 1
ATOM 2790 C CA . GLY B 1 15 ? -8.211 4.703 -7.301 1 87.06 15 GLY B CA 1
ATOM 2791 C C . GLY B 1 15 ? -7.934 3.957 -8.594 1 87.06 15 GLY B C 1
ATOM 2792 O O . GLY B 1 15 ? -8.562 4.223 -9.617 1 87.06 15 GLY B O 1
ATOM 2793 N N . GLY B 1 16 ? -6.926 3.059 -8.656 1 90.06 16 GLY B N 1
ATOM 2794 C CA . GLY B 1 16 ? -6.645 2.297 -9.859 1 90.06 16 GLY B CA 1
ATOM 2795 C C . GLY B 1 16 ? -7.562 1.101 -10.039 1 90.06 16 GLY B C 1
ATOM 2796 O O . GLY B 1 16 ? -8.523 0.933 -9.281 1 90.06 16 GLY B O 1
ATOM 2797 N N . LYS B 1 17 ? -7.301 0.423 -11.18 1 93.5 17 LYS B N 1
ATOM 2798 C CA . LYS B 1 17 ? -8.133 -0.737 -11.5 1 93.5 17 LYS B CA 1
ATOM 2799 C C . LYS B 1 17 ? -7.301 -2.02 -11.5 1 93.5 17 LYS B C 1
ATOM 2801 O O . LYS B 1 17 ? -6.156 -2.023 -11.945 1 93.5 17 LYS B O 1
ATOM 2806 N N . GLU B 1 18 ? -7.922 -3.059 -11 1 97.44 18 GLU B N 1
ATOM 2807 C CA . GLU B 1 18 ? -7.297 -4.379 -11.062 1 97.44 18 GLU B CA 1
ATOM 2808 C C . GLU B 1 18 ? -7.125 -4.844 -12.5 1 97.44 18 GLU B C 1
ATOM 2810 O O . GLU B 1 18 ? -7.758 -4.309 -13.414 1 97.44 18 GLU B O 1
ATOM 2815 N N . TYR B 1 19 ? -6.32 -5.809 -12.758 1 98.12 19 TYR B N 1
ATOM 2816 C CA . TYR B 1 19 ? -6.137 -6.383 -14.086 1 98.12 19 TYR B CA 1
ATOM 2817 C C . TYR B 1 19 ? -7.422 -7.027 -14.586 1 98.12 19 TYR B C 1
ATOM 2819 O O . TYR B 1 19 ? -7.746 -6.945 -15.773 1 98.12 19 TYR B O 1
ATOM 2827 N N . TYR B 1 20 ? -8.141 -7.762 -13.68 1 98.38 20 TYR B N 1
ATOM 2828 C CA . TYR B 1 20 ? -9.422 -8.398 -13.961 1 98.38 20 TYR B CA 1
ATOM 2829 C C . TYR B 1 20 ? -10.531 -7.766 -13.133 1 98.38 20 TYR B C 1
ATOM 2831 O O . TYR B 1 20 ? -11.086 -8.398 -12.234 1 98.38 20 TYR B O 1
ATOM 2839 N N . PRO B 1 21 ? -10.938 -6.633 -13.492 1 96.81 21 PRO B N 1
ATOM 2840 C CA . PRO B 1 21 ? -11.875 -5.906 -12.633 1 96.81 21 PRO B CA 1
ATOM 2841 C C . PRO B 1 21 ? -13.273 -6.52 -12.633 1 96.81 21 PRO B C 1
ATOM 2843 O O . PRO B 1 21 ? -14.055 -6.273 -11.719 1 96.81 21 PRO B O 1
ATOM 2846 N N . ASN B 1 22 ? -13.609 -7.406 -13.609 1 96.12 22 ASN B N 1
ATOM 2847 C CA . ASN B 1 22 ? -14.984 -7.871 -13.766 1 96.12 22 ASN B CA 1
ATOM 2848 C C . ASN B 1 22 ? -15.141 -9.32 -13.312 1 96.12 22 ASN B C 1
ATOM 2850 O O . ASN B 1 22 ? -16.219 -9.898 -13.43 1 96.12 22 ASN B O 1
ATOM 2854 N N . LEU B 1 23 ? -14.156 -9.977 -12.844 1 98 23 LEU B N 1
ATOM 2855 C CA . LEU B 1 23 ? -14.227 -11.352 -12.359 1 98 23 LEU B CA 1
ATOM 2856 C C . LEU B 1 23 ? -14.609 -11.383 -10.891 1 98 23 LEU B C 1
ATOM 2858 O O . LEU B 1 23 ? -14.539 -10.367 -10.195 1 98 23 LEU B O 1
ATOM 2862 N N . TYR B 1 24 ? -15.102 -12.586 -10.461 1 98.06 24 TYR B N 1
ATOM 2863 C CA . TYR B 1 24 ? -15.312 -12.758 -9.031 1 98.06 24 TYR B CA 1
ATOM 2864 C C . TYR B 1 24 ? -14.008 -12.633 -8.266 1 98.06 24 TYR B C 1
ATOM 2866 O O . TYR B 1 24 ? -12.977 -13.172 -8.68 1 98.06 24 TYR B O 1
ATOM 2874 N N . LYS B 1 25 ? -14.039 -11.859 -7.211 1 98.06 25 LYS B N 1
ATOM 2875 C CA . LYS B 1 25 ? -12.875 -11.648 -6.359 1 98.06 25 LYS B CA 1
ATOM 2876 C C . LYS B 1 25 ? -12.984 -12.453 -5.066 1 98.06 25 LYS B C 1
ATOM 2878 O O . LYS B 1 25 ? -13.938 -12.289 -4.305 1 98.06 25 LYS B O 1
ATOM 2883 N N . VAL B 1 26 ? -12.023 -13.328 -4.859 1 98.12 26 VAL B N 1
ATOM 2884 C CA . VAL B 1 26 ? -12.086 -14.289 -3.768 1 98.12 26 VAL B CA 1
ATOM 2885 C C . VAL B 1 26 ? -10.812 -14.203 -2.924 1 98.12 26 VAL B C 1
ATOM 2887 O O . VAL B 1 26 ? -9.789 -13.688 -3.383 1 98.12 26 VAL B O 1
ATOM 2890 N N . ASN B 1 27 ? -10.852 -14.602 -1.671 1 97.75 27 ASN B N 1
ATOM 2891 C CA . ASN B 1 27 ? -9.719 -14.445 -0.761 1 97.75 27 ASN B CA 1
ATOM 2892 C C . ASN B 1 27 ? -8.547 -15.336 -1.158 1 97.75 27 ASN B C 1
ATOM 2894 O O . ASN B 1 27 ? -7.391 -14.93 -1.049 1 97.75 27 ASN B O 1
ATOM 2898 N N . LEU B 1 28 ? -8.836 -16.547 -1.632 1 96.94 28 LEU B N 1
ATOM 2899 C CA . LEU B 1 28 ? -7.766 -17.469 -1.99 1 96.94 28 LEU B CA 1
ATOM 2900 C C . LEU B 1 28 ? -8.148 -18.297 -3.213 1 96.94 28 LEU B C 1
ATOM 2902 O O . LEU B 1 28 ? -9.328 -18.453 -3.521 1 96.94 28 LEU B O 1
ATOM 2906 N N . GLY B 1 29 ? -7.098 -18.828 -3.846 1 95.88 29 GLY B N 1
ATOM 2907 C CA . GLY B 1 29 ? -7.34 -19.734 -4.953 1 95.88 29 GLY B CA 1
ATOM 2908 C C . GLY B 1 29 ? -8.125 -20.969 -4.551 1 95.88 29 GLY B C 1
ATOM 2909 O O . GLY B 1 29 ? -9.086 -21.344 -5.227 1 95.88 29 GLY B O 1
ATOM 2910 N N . ARG B 1 30 ? -7.773 -21.578 -3.451 1 94.06 30 ARG B N 1
ATOM 2911 C CA . ARG B 1 30 ? -8.438 -22.797 -2.984 1 94.06 30 ARG B CA 1
ATOM 2912 C C . ARG B 1 30 ? -9.898 -22.516 -2.637 1 94.06 30 ARG B C 1
ATOM 2914 O O . ARG B 1 30 ? -10.766 -23.359 -2.887 1 94.06 30 ARG B O 1
ATOM 2921 N N . THR B 1 31 ? -10.195 -21.375 -2.035 1 95.38 31 THR B N 1
ATOM 2922 C CA . THR B 1 31 ? -11.578 -21.047 -1.703 1 95.38 31 THR B CA 1
ATOM 2923 C C . THR B 1 31 ? -12.352 -20.656 -2.955 1 95.38 31 THR B C 1
ATOM 2925 O O . THR B 1 31 ? -13.57 -20.859 -3.025 1 95.38 31 THR B O 1
ATOM 2928 N N . ALA B 1 32 ? -11.664 -20.156 -3.959 1 96.81 32 ALA B N 1
ATOM 2929 C CA . ALA B 1 32 ? -12.305 -19.906 -5.25 1 96.81 32 ALA B CA 1
ATOM 2930 C C . ALA B 1 32 ? -12.797 -21.203 -5.871 1 96.81 32 ALA B C 1
ATOM 2932 O O . ALA B 1 32 ? -13.922 -21.281 -6.379 1 96.81 32 ALA B O 1
ATOM 2933 N N . LEU B 1 33 ? -11.961 -22.188 -5.809 1 96.75 33 LEU B N 1
ATOM 2934 C CA . LEU B 1 33 ? -12.359 -23.484 -6.32 1 96.75 33 LEU B CA 1
ATOM 2935 C C . LEU B 1 33 ? -13.578 -24.016 -5.57 1 96.75 33 LEU B C 1
ATOM 2937 O O . LEU B 1 33 ? -14.539 -24.484 -6.188 1 96.75 33 LEU B O 1
ATOM 2941 N N . ARG B 1 34 ? -13.523 -23.938 -4.281 1 94.94 34 ARG B N 1
ATOM 2942 C CA . ARG B 1 34 ? -14.641 -24.406 -3.465 1 94.94 34 ARG B CA 1
ATOM 2943 C C . ARG B 1 34 ? -15.93 -23.672 -3.826 1 94.94 34 ARG B C 1
ATOM 2945 O O . ARG B 1 34 ? -16.984 -24.297 -3.943 1 94.94 34 ARG B O 1
ATOM 2952 N N . TRP B 1 35 ? -15.797 -22.391 -3.92 1 96 35 TRP B N 1
ATOM 2953 C CA . TRP B 1 35 ? -16.953 -21.578 -4.266 1 96 35 TRP B CA 1
ATOM 2954 C C . TRP B 1 35 ? -17.547 -22.016 -5.598 1 96 35 TRP B C 1
ATOM 2956 O O . TRP B 1 35 ? -18.781 -22.109 -5.734 1 96 35 TRP B O 1
ATOM 2966 N N . LEU B 1 36 ? -16.719 -22.25 -6.539 1 96.62 36 LEU B N 1
ATOM 2967 C CA . LEU B 1 36 ? -17.141 -22.688 -7.867 1 96.62 36 LEU B CA 1
ATOM 2968 C C . LEU B 1 36 ? -17.812 -24.047 -7.809 1 96.62 36 LEU B C 1
ATOM 2970 O O . LEU B 1 36 ? -18.859 -24.25 -8.43 1 96.62 36 LEU B O 1
ATOM 2974 N N . LEU B 1 37 ? -17.188 -24.984 -7.105 1 96.06 37 LEU B N 1
ATOM 2975 C CA . LEU B 1 37 ? -17.75 -26.328 -6.984 1 96.06 37 LEU B CA 1
ATOM 2976 C C . LEU B 1 37 ? -19.156 -26.281 -6.375 1 96.06 37 LEU B C 1
ATOM 2978 O O . LEU B 1 37 ? -20.062 -26.938 -6.859 1 96.06 37 LEU B O 1
ATOM 2982 N N . GLU B 1 38 ? -19.25 -25.5 -5.34 1 93.38 38 GLU B N 1
ATOM 2983 C CA . GLU B 1 38 ? -20.562 -25.328 -4.707 1 93.38 38 GLU B CA 1
ATOM 2984 C C . GLU B 1 38 ? -21.562 -24.688 -5.672 1 93.38 38 GLU B C 1
ATOM 2986 O O . GLU B 1 38 ? -22.703 -25.156 -5.777 1 93.38 38 GLU B O 1
ATOM 2991 N N . GLY B 1 39 ? -21.156 -23.703 -6.32 1 93.56 39 GLY B N 1
ATOM 2992 C CA . GLY B 1 39 ? -22.047 -22.953 -7.207 1 93.56 39 GLY B CA 1
ATOM 2993 C C . GLY B 1 39 ? -22.516 -23.781 -8.391 1 93.56 39 GLY B C 1
ATOM 2994 O O . GLY B 1 39 ? -23.641 -23.594 -8.859 1 93.56 39 GLY B O 1
ATOM 2995 N N . ARG B 1 40 ? -21.688 -24.656 -8.93 1 95.19 40 ARG B N 1
ATOM 2996 C CA . ARG B 1 40 ? -22.016 -25.5 -10.086 1 95.19 40 ARG B CA 1
ATOM 2997 C C . ARG B 1 40 ? -22.719 -26.766 -9.656 1 95.19 40 ARG B C 1
ATOM 2999 O O . ARG B 1 40 ? -23.328 -27.453 -10.477 1 95.19 40 ARG B O 1
ATOM 3006 N N . GLY B 1 41 ? -22.609 -27.031 -8.391 1 94.44 41 GLY B N 1
ATOM 3007 C CA . GLY B 1 41 ? -23.219 -28.266 -7.891 1 94.44 41 GLY B CA 1
ATOM 3008 C C . GLY B 1 41 ? -22.422 -29.5 -8.266 1 94.44 41 GLY B C 1
ATOM 3009 O O . GLY B 1 41 ? -23.016 -30.562 -8.5 1 94.44 41 GLY B O 1
ATOM 3010 N N . TYR B 1 42 ? -21.156 -29.359 -8.438 1 96.69 42 TYR B N 1
ATOM 3011 C CA . TYR B 1 42 ? -20.328 -30.531 -8.727 1 96.69 42 TYR B CA 1
ATOM 3012 C C . TYR B 1 42 ? -20.203 -31.438 -7.504 1 96.69 42 TYR B C 1
ATOM 3014 O O . TYR B 1 42 ? -20.078 -30.953 -6.379 1 96.69 42 TYR B O 1
ATOM 3022 N N . THR B 1 43 ? -20.219 -32.719 -7.727 1 97.56 43 THR B N 1
ATOM 3023 C CA . THR B 1 43 ? -20.094 -33.688 -6.641 1 97.56 43 THR B CA 1
ATOM 3024 C C . THR B 1 43 ? -18.859 -34.562 -6.832 1 97.56 43 THR B C 1
ATOM 3026 O O . THR B 1 43 ? -18.453 -35.281 -5.918 1 97.56 43 THR B O 1
ATOM 3029 N N . LYS B 1 44 ? -18.219 -34.5 -7.984 1 98.12 44 LYS B N 1
ATOM 3030 C CA . LYS B 1 44 ? -17.016 -35.25 -8.305 1 98.12 44 LYS B CA 1
ATOM 3031 C C . LYS B 1 44 ? -16.047 -34.406 -9.148 1 98.12 44 LYS B C 1
ATOM 3033 O O . LYS B 1 44 ? -16.469 -33.688 -10.031 1 98.12 44 LYS B O 1
ATOM 3038 N N . ILE B 1 45 ? -14.828 -34.531 -8.875 1 98.5 45 ILE B N 1
ATOM 3039 C CA . ILE B 1 45 ? -13.812 -33.781 -9.602 1 98.5 45 ILE B CA 1
ATOM 3040 C C . ILE B 1 45 ? -12.648 -34.719 -9.961 1 98.5 45 ILE B C 1
ATOM 3042 O O . ILE B 1 45 ? -12.25 -35.562 -9.164 1 98.5 45 ILE B O 1
ATOM 3046 N N . TYR B 1 46 ? -12.188 -34.656 -11.211 1 98.62 46 TYR B N 1
ATOM 3047 C CA . TYR B 1 46 ? -10.953 -35.312 -11.641 1 98.62 46 TYR B CA 1
ATOM 3048 C C . TYR B 1 46 ? -9.758 -34.375 -11.453 1 98.62 46 TYR B C 1
ATOM 3050 O O . TYR B 1 46 ? -9.68 -33.312 -12.07 1 98.62 46 TYR B O 1
ATOM 3058 N N . LEU B 1 47 ? -8.852 -34.75 -10.594 1 98.44 47 LEU B N 1
ATOM 3059 C CA . LEU B 1 47 ? -7.645 -34 -10.312 1 98.44 47 LEU B CA 1
ATOM 3060 C C . LEU B 1 47 ? -6.406 -34.719 -10.812 1 98.44 47 LEU B C 1
ATOM 3062 O O . LEU B 1 47 ? -6.324 -35.938 -10.727 1 98.44 47 LEU B O 1
ATOM 3066 N N . PRO B 1 48 ? -5.438 -33.969 -11.32 1 98.31 48 PRO B N 1
ATOM 3067 C CA . PRO B 1 48 ? -4.184 -34.625 -11.68 1 98.31 48 PRO B CA 1
ATOM 3068 C C . PRO B 1 48 ? -3.408 -35.125 -10.453 1 98.31 48 PRO B C 1
ATOM 3070 O O . PRO B 1 48 ? -3.502 -34.5 -9.383 1 98.31 48 PRO B O 1
ATOM 3073 N N . VAL B 1 49 ? -2.641 -36.188 -10.625 1 97.56 49 VAL B N 1
ATOM 3074 C CA . VAL B 1 49 ? -1.739 -36.656 -9.578 1 97.56 49 VAL B CA 1
ATOM 3075 C C . VAL B 1 49 ? -0.714 -35.562 -9.25 1 97.56 49 VAL B C 1
ATOM 3077 O O . VAL B 1 49 ? -0.41 -35.344 -8.078 1 97.56 49 VAL B O 1
ATOM 3080 N N . PHE B 1 50 ? -0.214 -34.906 -10.281 1 97.44 50 PHE B N 1
ATOM 3081 C CA . PHE B 1 50 ? 0.756 -33.812 -10.117 1 97.44 50 PHE B CA 1
ATOM 3082 C C . PHE B 1 50 ? 0.07 -32.531 -9.672 1 97.44 50 PHE B C 1
ATOM 3084 O O . PHE B 1 50 ? -0.202 -31.641 -10.492 1 97.44 50 PHE B O 1
ATOM 3091 N N . LEU B 1 51 ? -0.223 -32.469 -8.383 1 96.69 51 LEU B N 1
ATOM 3092 C CA . LEU B 1 51 ? -1.015 -31.375 -7.844 1 96.69 51 LEU B CA 1
ATOM 3093 C C . LEU B 1 51 ? -0.66 -31.125 -6.383 1 96.69 51 LEU B C 1
ATOM 3095 O O . LEU B 1 51 ? -0.292 -32.062 -5.656 1 96.69 51 LEU B O 1
ATOM 3099 N N . CYS B 1 52 ? -0.783 -29.859 -6 1 93 52 CYS B N 1
ATOM 3100 C CA . CYS B 1 52 ? -0.55 -29.5 -4.605 1 93 52 CYS B CA 1
ATOM 3101 C C . CYS B 1 52 ? -1.621 -30.094 -3.701 1 93 52 CYS B C 1
ATOM 3103 O O . CYS B 1 52 ? -2.799 -30.125 -4.059 1 93 52 CYS B O 1
ATOM 3105 N N . GLU B 1 53 ? -1.251 -30.422 -2.562 1 90.81 53 GLU B N 1
ATOM 3106 C CA . GLU B 1 53 ? -2.135 -31.062 -1.596 1 90.81 53 GLU B CA 1
ATOM 3107 C C . GLU B 1 53 ? -3.246 -30.125 -1.148 1 90.81 53 GLU B C 1
ATOM 3109 O O . GLU B 1 53 ? -4.34 -30.562 -0.794 1 90.81 53 GLU B O 1
ATOM 3114 N N . SER B 1 54 ? -2.965 -28.859 -1.2 1 87.88 54 SER B N 1
ATOM 3115 C CA . SER B 1 54 ? -3.941 -27.875 -0.746 1 87.88 54 SER B CA 1
ATOM 3116 C C . SER B 1 54 ? -5.23 -27.953 -1.559 1 87.88 54 SER B C 1
ATOM 3118 O O . SER B 1 54 ? -6.32 -27.75 -1.024 1 87.88 54 SER B O 1
ATOM 3120 N N . VAL B 1 55 ? -5.125 -28.234 -2.801 1 91.38 55 VAL B N 1
ATOM 3121 C CA . VAL B 1 55 ? -6.297 -28.328 -3.664 1 91.38 55 VAL B CA 1
ATOM 3122 C C . VAL B 1 55 ? -7.109 -29.578 -3.303 1 91.38 55 VAL B C 1
ATOM 3124 O O . VAL B 1 55 ? -8.336 -29.516 -3.182 1 91.38 55 VAL B O 1
ATOM 3127 N N . THR B 1 56 ? -6.398 -30.641 -3.172 1 91.81 56 THR B N 1
ATOM 3128 C CA . THR B 1 56 ? -7.051 -31.906 -2.809 1 91.81 56 THR B CA 1
ATOM 3129 C C . THR B 1 56 ? -7.785 -31.766 -1.478 1 91.81 56 THR B C 1
ATOM 3131 O O . THR B 1 56 ? -8.93 -32.188 -1.345 1 91.81 56 THR B O 1
ATOM 3134 N N . GLU B 1 57 ? -7.137 -31.172 -0.593 1 89.5 57 GLU B N 1
ATOM 3135 C CA . GLU B 1 57 ? -7.703 -30.984 0.738 1 89.5 57 GLU B CA 1
ATOM 3136 C C . GLU B 1 57 ? -8.953 -30.109 0.688 1 89.5 57 GLU B C 1
ATOM 3138 O O . GLU B 1 57 ? -9.93 -30.359 1.393 1 89.5 57 GLU B O 1
ATOM 3143 N N . ALA B 1 58 ? -8.898 -29.125 -0.093 1 88.25 58 ALA B N 1
ATOM 3144 C CA . ALA B 1 58 ? -10.031 -28.203 -0.239 1 88.25 58 ALA B CA 1
ATOM 3145 C C . ALA B 1 58 ? -11.266 -28.938 -0.762 1 88.25 58 ALA B C 1
ATOM 3147 O O . ALA B 1 58 ? -12.391 -28.656 -0.344 1 88.25 58 ALA B O 1
ATOM 3148 N N . CYS B 1 59 ? -11.078 -29.875 -1.647 1 92.25 59 CYS B N 1
ATOM 3149 C CA . CYS B 1 59 ? -12.172 -30.656 -2.221 1 92.25 59 CYS B CA 1
ATOM 3150 C C . CYS B 1 59 ? -12.703 -31.672 -1.222 1 92.25 59 CYS B C 1
ATOM 3152 O O . CYS B 1 59 ? -13.914 -31.812 -1.051 1 92.25 59 CYS B O 1
ATOM 3154 N N . GLU B 1 60 ? -11.781 -32.281 -0.563 1 90.44 60 GLU B N 1
ATOM 3155 C CA . GLU B 1 60 ? -12.156 -33.344 0.388 1 90.44 60 GLU B CA 1
ATOM 3156 C C . GLU B 1 60 ? -12.977 -32.75 1.54 1 90.44 60 GLU B C 1
ATOM 3158 O O . GLU B 1 60 ? -13.961 -33.375 1.965 1 90.44 60 GLU B O 1
ATOM 3163 N N . GLN B 1 61 ? -12.586 -31.734 2.01 1 85 61 GLN B N 1
ATOM 3164 C CA . GLN B 1 61 ? -13.234 -31.094 3.148 1 85 61 GLN B CA 1
ATOM 3165 C C . GLN B 1 61 ? -14.68 -30.719 2.818 1 85 61 GLN B C 1
ATOM 3167 O O . GLN B 1 61 ? -15.5 -30.547 3.719 1 85 61 GLN B O 1
ATOM 3172 N N . HIS B 1 62 ? -14.984 -30.75 1.594 1 84.94 62 HIS B N 1
ATOM 3173 C CA . HIS B 1 62 ? -16.328 -30.312 1.208 1 84.94 62 HIS B CA 1
ATOM 3174 C C . HIS B 1 62 ? -17.125 -31.484 0.625 1 84.94 62 HIS B C 1
ATOM 3176 O O . HIS B 1 62 ? -18.125 -31.266 -0.072 1 84.94 62 HIS B O 1
ATOM 3182 N N . GLY B 1 63 ? -16.625 -32.625 0.769 1 91.12 63 GLY B N 1
ATOM 3183 C CA . GLY B 1 63 ? -17.375 -33.812 0.406 1 91.12 63 GLY B CA 1
ATOM 3184 C C . GLY B 1 63 ? -17.391 -34.094 -1.087 1 91.12 63 GLY B C 1
ATOM 3185 O O . GLY B 1 63 ? -18.266 -34.781 -1.593 1 91.12 63 GLY B O 1
ATOM 3186 N N . ILE B 1 64 ? -16.547 -33.469 -1.806 1 96 64 ILE B N 1
ATOM 3187 C CA . ILE B 1 64 ? -16.422 -33.719 -3.236 1 96 64 ILE B CA 1
ATOM 3188 C C . ILE B 1 64 ? -15.625 -35.031 -3.469 1 96 64 ILE B C 1
ATOM 3190 O O . ILE B 1 64 ? -14.539 -35.188 -2.916 1 96 64 ILE B O 1
ATOM 3194 N N . ARG B 1 65 ? -16.172 -35.906 -4.254 1 97.44 65 ARG B N 1
ATOM 3195 C CA . ARG B 1 65 ? -15.445 -37.125 -4.613 1 97.44 65 ARG B CA 1
ATOM 3196 C C . ARG B 1 65 ? -14.305 -36.812 -5.574 1 97.44 65 ARG B C 1
ATOM 3198 O O . ARG B 1 65 ? -14.477 -36.031 -6.523 1 97.44 65 ARG B O 1
ATOM 3205 N N . ILE B 1 66 ? -13.188 -37.406 -5.258 1 97.81 66 ILE B N 1
ATOM 3206 C CA . ILE B 1 66 ? -12 -37.094 -6.055 1 97.81 66 ILE B CA 1
ATOM 3207 C C . ILE B 1 66 ? -11.578 -38.312 -6.848 1 97.81 66 ILE B C 1
ATOM 3209 O O . ILE B 1 66 ? -11.516 -39.438 -6.301 1 97.81 66 ILE B O 1
ATOM 3213 N N . SER B 1 67 ? -11.367 -38.219 -8.102 1 97.75 67 SER B N 1
ATOM 3214 C CA . SER B 1 67 ? -10.648 -39.156 -8.938 1 97.75 67 SER B CA 1
ATOM 3215 C C . SER B 1 67 ? -9.344 -38.562 -9.453 1 97.75 67 SER B C 1
ATOM 3217 O O . SER B 1 67 ? -9.312 -37.406 -9.875 1 97.75 67 SER B O 1
ATOM 3219 N N . ARG B 1 68 ? -8.312 -39.406 -9.414 1 97.38 68 ARG B N 1
ATOM 3220 C CA . ARG B 1 68 ? -7.012 -38.938 -9.867 1 97.38 68 ARG B CA 1
ATOM 3221 C C . ARG B 1 68 ? -6.734 -39.344 -11.305 1 97.38 68 ARG B C 1
ATOM 3223 O O . ARG B 1 68 ? -7.129 -40.438 -11.711 1 97.38 68 ARG B O 1
ATOM 3230 N N . TYR B 1 69 ? -6.109 -38.5 -12 1 98 69 TYR B N 1
ATOM 3231 C CA . TYR B 1 69 ? -5.633 -38.906 -13.328 1 98 69 TYR B CA 1
ATOM 3232 C C . TYR B 1 69 ? -4.156 -38.562 -13.492 1 98 69 TYR B C 1
ATOM 3234 O O . TYR B 1 69 ? -3.617 -37.719 -12.75 1 98 69 TYR B O 1
ATOM 3242 N N . GLN B 1 70 ? -3.51 -39.156 -14.477 1 97.38 70 GLN B N 1
ATOM 3243 C CA . GLN B 1 70 ? -2.105 -38.906 -14.781 1 97.38 70 GLN B CA 1
ATOM 3244 C C . GLN B 1 70 ? -1.957 -38.125 -16.078 1 97.38 70 GLN B C 1
ATOM 3246 O O . GLN B 1 70 ? -2.908 -38 -16.859 1 97.38 70 GLN B O 1
ATOM 3251 N N . LEU B 1 71 ? -0.875 -37.5 -16.188 1 98.06 71 LEU B N 1
ATOM 3252 C CA . LEU B 1 71 ? -0.443 -36.875 -17.438 1 98.06 71 LEU B CA 1
ATOM 3253 C C . LEU B 1 71 ? 0.656 -37.719 -18.094 1 98.06 71 LEU B C 1
ATOM 3255 O O . LEU B 1 71 ? 1.428 -38.375 -17.406 1 98.06 71 LEU B O 1
ATOM 3259 N N . ASP B 1 72 ? 0.727 -37.688 -19.375 1 97.62 72 ASP B N 1
ATOM 3260 C CA . ASP B 1 72 ? 1.871 -38.312 -20.031 1 97.62 72 ASP B CA 1
ATOM 3261 C C . ASP B 1 72 ? 3.041 -37.312 -20.141 1 97.62 72 ASP B C 1
ATOM 3263 O O . ASP B 1 72 ? 2.98 -36.219 -19.594 1 97.62 72 ASP B O 1
ATOM 3267 N N . ALA B 1 73 ? 4.133 -37.688 -20.766 1 96.25 73 ALA B N 1
ATOM 3268 C CA . ALA B 1 73 ? 5.367 -36.906 -20.828 1 96.25 73 ALA B CA 1
ATOM 3269 C C . ALA B 1 73 ? 5.168 -35.625 -21.609 1 96.25 73 ALA B C 1
ATOM 3271 O O . ALA B 1 73 ? 5.977 -34.688 -21.516 1 96.25 73 ALA B O 1
ATOM 3272 N N . GLU B 1 74 ? 4.086 -35.562 -22.438 1 96.25 74 GLU B N 1
ATOM 3273 C CA . GLU B 1 74 ? 3.766 -34.375 -23.219 1 96.25 74 GLU B CA 1
ATOM 3274 C C . GLU B 1 74 ? 2.701 -33.531 -22.531 1 96.25 74 GLU B C 1
ATOM 3276 O O . GLU B 1 74 ? 2.15 -32.625 -23.125 1 96.25 74 GLU B O 1
ATOM 3281 N N . LEU B 1 75 ? 2.322 -33.844 -21.234 1 97.38 75 LEU B N 1
ATOM 3282 C CA . LEU B 1 75 ? 1.38 -33.125 -20.375 1 97.38 75 LEU B CA 1
ATOM 3283 C C . LEU B 1 75 ? -0.053 -33.312 -20.859 1 97.38 75 LEU B C 1
ATOM 3285 O O . LEU B 1 75 ? -0.935 -32.5 -20.547 1 97.38 75 LEU B O 1
ATOM 3289 N N . ASN B 1 76 ? -0.207 -34.344 -21.625 1 97.75 76 ASN B N 1
ATOM 3290 C CA . ASN B 1 76 ? -1.574 -34.656 -22.031 1 97.75 76 ASN B CA 1
ATOM 3291 C C . ASN B 1 76 ? -2.32 -35.406 -20.922 1 97.75 76 ASN B C 1
ATOM 3293 O O . ASN B 1 76 ? -1.742 -36.281 -20.25 1 97.75 76 ASN B O 1
ATOM 3297 N N . VAL B 1 77 ? -3.596 -35.156 -20.812 1 98.12 77 VAL B N 1
ATOM 3298 C CA . VAL B 1 77 ? -4.469 -35.781 -19.844 1 98.12 77 VAL B CA 1
ATOM 3299 C C . VAL B 1 77 ? -4.699 -37.25 -20.234 1 98.12 77 VAL B C 1
ATOM 3301 O O . VAL B 1 77 ? -5.117 -37.531 -21.359 1 98.12 77 VAL B O 1
ATOM 3304 N N . LEU B 1 78 ? -4.367 -38.125 -19.281 1 97.94 78 LEU B N 1
ATOM 3305 C CA . LEU B 1 78 ? -4.598 -39.531 -19.516 1 97.94 78 LEU B CA 1
ATOM 3306 C C . LEU B 1 78 ? -5.922 -40 -18.906 1 97.94 78 LEU B C 1
ATOM 3308 O O . LEU B 1 78 ? -5.941 -40.688 -17.875 1 97.94 78 LEU B O 1
ATOM 3312 N N . LEU B 1 79 ? -7.027 -39.656 -19.484 1 97.25 79 LEU B N 1
ATOM 3313 C CA . LEU B 1 79 ? -8.406 -40.062 -19.188 1 97.25 79 LEU B CA 1
ATOM 3314 C C . LEU B 1 79 ? -9.141 -40.438 -20.469 1 97.25 79 LEU B C 1
ATOM 3316 O O . LEU B 1 79 ? -8.805 -39.969 -21.562 1 97.25 79 LEU B O 1
ATOM 3320 N N . PRO B 1 80 ? -10.055 -41.344 -20.297 1 96.81 80 PRO B N 1
ATOM 3321 C CA . PRO B 1 80 ? -10.883 -41.625 -21.484 1 96.81 80 PRO B CA 1
ATOM 3322 C C . PRO B 1 80 ? -11.523 -40.344 -22.047 1 96.81 80 PRO B C 1
ATOM 3324 O O . PRO B 1 80 ? -12.062 -39.531 -21.297 1 96.81 80 PRO B O 1
ATOM 3327 N N . ARG B 1 81 ? -11.43 -40.219 -23.344 1 97 81 ARG B N 1
ATOM 3328 C CA . ARG B 1 81 ? -11.953 -39.031 -24.016 1 97 81 ARG B CA 1
ATOM 3329 C C . ARG B 1 81 ? -13.469 -39.094 -24.172 1 97 81 ARG B C 1
ATOM 3331 O O . ARG B 1 81 ? -13.977 -39.531 -25.203 1 97 81 ARG B O 1
ATOM 3338 N N . LYS B 1 82 ? -14.18 -38.656 -23.25 1 97.38 82 LYS B N 1
ATOM 3339 C CA . LYS B 1 82 ? -15.633 -38.625 -23.266 1 97.38 82 LYS B CA 1
ATOM 3340 C C . LYS B 1 82 ? -16.172 -37.5 -22.391 1 97.38 82 LYS B C 1
ATOM 3342 O O . LYS B 1 82 ? -15.508 -37.062 -21.469 1 97.38 82 LYS B O 1
ATOM 3347 N N . LYS B 1 83 ? -17.359 -37.125 -22.656 1 98 83 LYS B N 1
ATOM 3348 C CA . LYS B 1 83 ? -18.031 -36.094 -21.891 1 98 83 LYS B CA 1
ATOM 3349 C C . LYS B 1 83 ? -18.266 -36.531 -20.453 1 98 83 LYS B C 1
ATOM 3351 O O . LYS B 1 83 ? -18.656 -37.656 -20.203 1 98 83 LYS B O 1
ATOM 3356 N N . LEU B 1 84 ? -17.984 -35.656 -19.562 1 98.12 84 LEU B N 1
ATOM 3357 C CA . LEU B 1 84 ? -18.234 -35.938 -18.156 1 98.12 84 LEU B CA 1
ATOM 3358 C C . LEU B 1 84 ? -19.688 -35.688 -17.797 1 98.12 84 LEU B C 1
ATOM 3360 O O . LEU B 1 84 ? -20.406 -34.969 -18.516 1 98.12 84 LEU B O 1
ATOM 3364 N N . GLY B 1 85 ? -20.094 -36.312 -16.734 1 97.19 85 GLY B N 1
ATOM 3365 C CA . GLY B 1 85 ? -21.438 -36.062 -16.234 1 97.19 85 GLY B CA 1
ATOM 3366 C C . GLY B 1 85 ? -21.672 -34.656 -15.781 1 97.19 85 GLY B C 1
ATOM 3367 O O . GLY B 1 85 ? -20.719 -33.906 -15.516 1 97.19 85 GLY B O 1
ATOM 3368 N N . GLU B 1 86 ? -22.938 -34.312 -15.578 1 96.31 86 GLU B N 1
ATOM 3369 C CA . GLU B 1 86 ? -23.328 -32.969 -15.25 1 96.31 86 GLU B CA 1
ATOM 3370 C C . GLU B 1 86 ? -22.766 -32.531 -13.898 1 96.31 86 GLU B C 1
ATOM 3372 O O . GLU B 1 86 ? -22.5 -31.344 -13.68 1 96.31 86 GLU B O 1
ATOM 3377 N N . SER B 1 87 ? -22.562 -33.438 -13.055 1 97.44 87 SER B N 1
ATOM 3378 C CA . SER B 1 87 ? -22.094 -33.125 -11.711 1 97.44 87 SER B CA 1
ATOM 3379 C C . SER B 1 87 ? -20.609 -33.438 -11.555 1 97.44 87 SER B C 1
ATOM 3381 O O . SER B 1 87 ? -20.094 -33.5 -10.438 1 97.44 87 SER B O 1
ATOM 3383 N N . GLU B 1 88 ? -19.906 -33.719 -12.641 1 98.25 88 GLU B N 1
ATOM 3384 C CA . GLU B 1 88 ? -18.469 -34 -12.656 1 98.25 88 GLU B CA 1
ATOM 3385 C C . GLU B 1 88 ? -17.688 -32.938 -13.414 1 98.25 88 GLU B C 1
ATOM 3387 O O . GLU B 1 88 ? -18.203 -32.344 -14.367 1 98.25 88 GLU B O 1
ATOM 3392 N N . CYS B 1 89 ? -16.5 -32.688 -13.008 1 98.44 89 CYS B N 1
ATOM 3393 C CA . CYS B 1 89 ? -15.672 -31.75 -13.734 1 98.44 89 CYS B CA 1
ATOM 3394 C C . CYS B 1 89 ? -14.219 -32.188 -13.758 1 98.44 89 CYS B C 1
ATOM 3396 O O . CYS B 1 89 ? -13.797 -32.969 -12.906 1 98.44 89 CYS B O 1
ATOM 3398 N N . LEU B 1 90 ? -13.492 -31.781 -14.758 1 98.81 90 LEU B N 1
ATOM 3399 C CA . LEU B 1 90 ? -12.055 -32 -14.898 1 98.81 90 LEU B CA 1
ATOM 3400 C C . LEU B 1 90 ? -11.266 -30.766 -14.531 1 98.81 90 LEU B C 1
ATOM 3402 O O . LEU B 1 90 ? -11.523 -29.688 -15.055 1 98.81 90 LEU B O 1
ATOM 3406 N N . TYR B 1 91 ? -10.391 -30.906 -13.602 1 98.69 91 TYR B N 1
ATOM 3407 C CA . TYR B 1 91 ? -9.508 -29.828 -13.172 1 98.69 91 TYR B CA 1
ATOM 3408 C C . TYR B 1 91 ? -8.195 -29.859 -13.938 1 98.69 91 TYR B C 1
ATOM 3410 O O . TYR B 1 91 ? -7.43 -30.828 -13.828 1 98.69 91 TYR B O 1
ATOM 3418 N N . LEU B 1 92 ? -7.934 -28.844 -14.719 1 98.81 92 LEU B N 1
ATOM 3419 C CA . LEU B 1 92 ? -6.707 -28.719 -15.5 1 98.81 92 LEU B CA 1
ATOM 3420 C C . LEU B 1 92 ? -5.777 -27.672 -14.891 1 98.81 92 LEU B C 1
ATOM 3422 O O . LEU B 1 92 ? -6.191 -26.547 -14.617 1 98.81 92 LEU B O 1
ATOM 3426 N N . VAL B 1 93 ? -4.586 -28.078 -14.656 1 98.5 93 VAL B N 1
ATOM 3427 C CA . VAL B 1 93 ? -3.59 -27.125 -14.156 1 98.5 93 VAL B CA 1
ATOM 3428 C C . VAL B 1 93 ? -2.742 -26.609 -15.32 1 98.5 93 VAL B C 1
ATOM 3430 O O . VAL B 1 93 ? -2.25 -27.391 -16.141 1 98.5 93 VAL B O 1
ATOM 3433 N N . ASN B 1 94 ? -2.635 -25.328 -15.477 1 98.62 94 ASN B N 1
ATOM 3434 C CA . ASN B 1 94 ? -1.742 -24.703 -16.453 1 98.62 94 ASN B CA 1
ATOM 3435 C C . ASN B 1 94 ? -0.321 -24.578 -15.906 1 98.62 94 ASN B C 1
ATOM 3437 O O . ASN B 1 94 ? 0.173 -23.469 -15.68 1 98.62 94 ASN B O 1
ATOM 3441 N N . TYR B 1 95 ? 0.353 -25.719 -15.852 1 98.44 95 TYR B N 1
ATOM 3442 C CA . TYR B 1 95 ? 1.689 -25.781 -15.273 1 98.44 95 TYR B CA 1
ATOM 3443 C C . TYR B 1 95 ? 2.65 -24.859 -16.016 1 98.44 95 TYR B C 1
ATOM 3445 O O . TYR B 1 95 ? 2.928 -25.062 -17.188 1 98.44 95 TYR B O 1
ATOM 3453 N N . TYR B 1 96 ? 3.145 -23.812 -15.305 1 98.19 96 TYR B N 1
ATOM 3454 C CA . TYR B 1 96 ? 4.145 -22.891 -15.805 1 98.19 96 TYR B CA 1
ATOM 3455 C C . TYR B 1 96 ? 3.682 -22.234 -17.109 1 98.19 96 TYR B C 1
ATOM 3457 O O . TYR B 1 96 ? 4.504 -21.859 -17.938 1 98.19 96 TYR B O 1
ATOM 3465 N N . GLY B 1 97 ? 2.412 -22.219 -17.391 1 98.25 97 GLY B N 1
ATOM 3466 C CA . GLY B 1 97 ? 1.855 -21.531 -18.547 1 98.25 97 GLY B CA 1
ATOM 3467 C C . GLY B 1 97 ? 1.914 -22.359 -19.828 1 98.25 97 GLY B C 1
ATOM 3468 O O . GLY B 1 97 ? 1.971 -21.797 -20.922 1 98.25 97 GLY B O 1
ATOM 3469 N N . GLN B 1 98 ? 1.899 -23.641 -19.688 1 98.31 98 GLN B N 1
ATOM 3470 C CA . GLN B 1 98 ? 2.127 -24.5 -20.859 1 98.31 98 GLN B CA 1
ATOM 3471 C C . GLN B 1 98 ? 0.812 -24.844 -21.547 1 98.31 98 GLN B C 1
ATOM 3473 O O . GLN B 1 98 ? 0.81 -25.359 -22.656 1 98.31 98 GLN B O 1
ATOM 3478 N N . LEU B 1 99 ? -0.298 -24.656 -20.875 1 98.38 99 LEU B N 1
ATOM 3479 C CA . LEU B 1 99 ? -1.596 -25.016 -21.453 1 98.38 99 LEU B CA 1
ATOM 3480 C C . LEU B 1 99 ? -2.094 -23.906 -22.375 1 98.38 99 LEU B C 1
ATOM 3482 O O . LEU B 1 99 ? -2.539 -22.859 -21.922 1 98.38 99 LEU B O 1
ATOM 3486 N N . THR B 1 100 ? -2.119 -24.125 -23.719 1 98.31 100 THR B N 1
ATOM 3487 C CA . THR B 1 100 ? -2.521 -23.125 -24.688 1 98.31 100 THR B CA 1
ATOM 3488 C C . THR B 1 100 ? -4.043 -23 -24.75 1 98.31 100 THR B C 1
ATOM 3490 O O . THR B 1 100 ? -4.758 -23.906 -24.328 1 98.31 100 THR B O 1
ATOM 3493 N N . ASP B 1 101 ? -4.496 -21.891 -25.281 1 98.62 101 ASP B N 1
ATOM 3494 C CA . ASP B 1 101 ? -5.93 -21.703 -25.469 1 98.62 101 ASP B CA 1
ATOM 3495 C C . ASP B 1 101 ? -6.523 -22.797 -26.328 1 98.62 101 ASP B C 1
ATOM 3497 O O . ASP B 1 101 ? -7.617 -23.297 -26.047 1 98.62 101 ASP B O 1
ATOM 3501 N N . GLU B 1 102 ? -5.793 -23.172 -27.344 1 98.25 102 GLU B N 1
ATOM 3502 C CA . GLU B 1 102 ? -6.254 -24.234 -28.25 1 98.25 102 GLU B CA 1
ATOM 3503 C C . GLU B 1 102 ? -6.438 -25.547 -27.5 1 98.25 102 GLU B C 1
ATOM 3505 O O . GLU B 1 102 ? -7.434 -26.25 -27.719 1 98.25 102 GLU B O 1
ATOM 3510 N N . LYS B 1 103 ? -5.508 -25.891 -26.672 1 98.25 103 LYS B N 1
ATOM 3511 C CA . LYS B 1 103 ? -5.582 -27.141 -25.922 1 98.25 103 LYS B CA 1
ATOM 3512 C C . LYS B 1 103 ? -6.727 -27.094 -24.906 1 98.25 103 LYS B C 1
ATOM 3514 O O . LYS B 1 103 ? -7.402 -28.109 -24.688 1 98.25 103 LYS B O 1
ATOM 3519 N N . ILE B 1 104 ? -6.926 -25.984 -24.234 1 98.75 104 ILE B N 1
ATOM 3520 C CA . ILE B 1 104 ? -8.023 -25.828 -23.281 1 98.75 104 ILE B CA 1
ATOM 3521 C C . ILE B 1 104 ? -9.359 -26.047 -23.984 1 98.75 104 ILE B C 1
ATOM 3523 O O . ILE B 1 104 ? -10.203 -26.797 -23.5 1 98.75 104 ILE B O 1
ATOM 3527 N N . LEU B 1 105 ? -9.508 -25.422 -25.141 1 98.62 105 LEU B N 1
ATOM 3528 C CA . LEU B 1 105 ? -10.75 -25.547 -25.891 1 98.62 105 LEU B CA 1
ATOM 3529 C C . LEU B 1 105 ? -10.953 -26.984 -26.375 1 98.62 105 LEU B C 1
ATOM 3531 O O . LEU B 1 105 ? -12.086 -27.469 -26.406 1 98.62 105 LEU B O 1
ATOM 3535 N N . ALA B 1 106 ? -9.883 -27.625 -26.781 1 98.31 106 ALA B N 1
ATOM 3536 C CA . ALA B 1 106 ? -9.969 -29.031 -27.188 1 98.31 106 ALA B CA 1
ATOM 3537 C C . ALA B 1 106 ? -10.461 -29.906 -26.031 1 98.31 106 ALA B C 1
ATOM 3539 O O . ALA B 1 106 ? -11.32 -30.766 -26.219 1 98.31 106 ALA B O 1
ATOM 3540 N N . TYR B 1 107 ? -9.93 -29.719 -24.812 1 98.62 107 TYR B N 1
ATOM 3541 C CA . TYR B 1 107 ? -10.352 -30.484 -23.656 1 98.62 107 TYR B CA 1
ATOM 3542 C C . TYR B 1 107 ? -11.797 -30.172 -23.281 1 98.62 107 TYR B C 1
ATOM 3544 O O . TYR B 1 107 ? -12.539 -31.047 -22.828 1 98.62 107 TYR B O 1
ATOM 3552 N N . GLN B 1 108 ? -12.141 -28.875 -23.375 1 98.5 108 GLN B N 1
ATOM 3553 C CA . GLN B 1 108 ? -13.531 -28.516 -23.125 1 98.5 108 GLN B CA 1
ATOM 3554 C C . GLN B 1 108 ? -14.477 -29.281 -24.062 1 98.5 108 GLN B C 1
ATOM 3556 O O . GLN B 1 108 ? -15.539 -29.719 -23.625 1 98.5 108 GLN B O 1
ATOM 3561 N N . LYS B 1 109 ? -14.125 -29.344 -25.375 1 98.12 109 LYS B N 1
ATOM 3562 C CA . LYS B 1 109 ? -14.938 -30.062 -26.359 1 98.12 109 LYS B CA 1
ATOM 3563 C C . LYS B 1 109 ? -15.062 -31.531 -25.984 1 98.12 109 LYS B C 1
ATOM 3565 O O . LYS B 1 109 ? -16.125 -32.125 -26.156 1 98.12 109 LYS B O 1
ATOM 3570 N N . ILE B 1 110 ? -14.055 -32.094 -25.484 1 98.31 110 ILE B N 1
ATOM 3571 C CA . ILE B 1 110 ? -14.016 -33.531 -25.172 1 98.31 110 ILE B CA 1
ATOM 3572 C C . ILE B 1 110 ? -14.758 -33.812 -23.875 1 98.31 110 ILE B C 1
ATOM 3574 O O . ILE B 1 110 ? -15.625 -34.688 -23.828 1 98.31 110 ILE B O 1
ATOM 3578 N N . PHE B 1 111 ? -14.477 -33.031 -22.812 1 98.38 111 PHE B N 1
ATOM 3579 C CA . PHE B 1 111 ? -14.898 -33.406 -21.469 1 98.38 111 PHE B CA 1
ATOM 3580 C C . PHE B 1 111 ? -16.125 -32.594 -21.047 1 98.38 111 PHE B C 1
ATOM 3582 O O . PHE B 1 111 ? -16.859 -33 -20.141 1 98.38 111 PHE B O 1
ATOM 3589 N N . GLY B 1 112 ? -16.344 -31.438 -21.688 1 97.38 112 GLY B N 1
ATOM 3590 C CA . GLY B 1 112 ? -17.438 -30.562 -21.312 1 97.38 112 GLY B CA 1
ATOM 3591 C C . GLY B 1 112 ? -17.094 -29.656 -20.125 1 97.38 112 GLY B C 1
ATOM 3592 O O . GLY B 1 112 ? -16.609 -28.547 -20.312 1 97.38 112 GLY B O 1
ATOM 3593 N N . ASN B 1 113 ? -17.312 -30.234 -18.922 1 97.81 113 ASN B N 1
ATOM 3594 C CA . ASN B 1 113 ? -17.094 -29.469 -17.703 1 97.81 113 ASN B CA 1
ATOM 3595 C C . ASN B 1 113 ? -15.617 -29.469 -17.281 1 97.81 113 ASN B C 1
ATOM 3597 O O . ASN B 1 113 ? -15.133 -30.453 -16.719 1 97.81 113 ASN B O 1
ATOM 3601 N N . ILE B 1 114 ? -14.938 -28.328 -17.547 1 98.69 114 ILE B N 1
ATOM 3602 C CA . ILE B 1 114 ? -13.539 -28.234 -17.141 1 98.69 114 ILE B CA 1
ATOM 3603 C C . ILE B 1 114 ? -13.328 -26.969 -16.312 1 98.69 114 ILE B C 1
ATOM 3605 O O . ILE B 1 114 ? -14.039 -25.984 -16.484 1 98.69 114 ILE B O 1
ATOM 3609 N N . ILE B 1 115 ? -12.469 -27.016 -15.398 1 98.75 115 ILE B N 1
ATOM 3610 C CA . ILE B 1 115 ? -11.945 -25.906 -14.625 1 98.75 115 ILE B CA 1
ATOM 3611 C C . ILE B 1 115 ? -10.453 -25.734 -14.898 1 98.75 115 ILE B C 1
ATOM 3613 O O . ILE B 1 115 ? -9.688 -26.703 -14.789 1 98.75 115 ILE B O 1
ATOM 3617 N N . VAL B 1 116 ? -10.031 -24.578 -15.273 1 98.88 116 VAL B N 1
ATOM 3618 C CA . VAL B 1 116 ? -8.625 -24.328 -15.586 1 98.88 116 VAL B CA 1
ATOM 3619 C C . VAL B 1 116 ? -7.984 -23.516 -14.461 1 98.88 116 VAL B C 1
ATOM 3621 O O . VAL B 1 116 ? -8.477 -22.438 -14.109 1 98.88 116 VAL B O 1
ATOM 3624 N N . ASP B 1 117 ? -6.941 -24.016 -13.93 1 98.56 117 ASP B N 1
ATOM 3625 C CA . ASP B 1 117 ? -6.137 -23.344 -12.914 1 98.56 117 ASP B CA 1
ATOM 3626 C C . ASP B 1 117 ? -5.031 -22.516 -13.555 1 98.56 117 ASP B C 1
ATOM 3628 O O . ASP B 1 117 ? -3.979 -23.031 -13.922 1 98.56 117 ASP B O 1
ATOM 3632 N N . HIS B 1 118 ? -5.227 -21.234 -13.594 1 98.75 118 HIS B N 1
ATOM 3633 C CA . HIS B 1 118 ? -4.273 -20.281 -14.148 1 98.75 118 HIS B CA 1
ATOM 3634 C C . HIS B 1 118 ? -3.42 -19.641 -13.055 1 98.75 118 HIS B C 1
ATOM 3636 O O . HIS B 1 118 ? -2.908 -18.531 -13.219 1 98.75 118 HIS B O 1
ATOM 3642 N N . THR B 1 119 ? -3.217 -20.344 -11.922 1 97.75 119 THR B N 1
ATOM 3643 C CA . THR B 1 119 ? -2.418 -19.766 -10.844 1 97.75 119 THR B CA 1
ATOM 3644 C C . THR B 1 119 ? -0.987 -19.516 -11.312 1 97.75 119 THR B C 1
ATOM 3646 O O . THR B 1 119 ? -0.287 -18.672 -10.75 1 97.75 119 THR B O 1
ATOM 3649 N N . HIS B 1 120 ? -0.474 -20.219 -12.367 1 98.25 120 HIS B N 1
ATOM 3650 C CA . HIS B 1 120 ? 0.854 -20 -12.93 1 98.25 120 HIS B CA 1
ATOM 3651 C C . HIS B 1 120 ? 0.78 -19.172 -14.211 1 98.25 120 HIS B C 1
ATOM 3653 O O . HIS B 1 120 ? 1.788 -19 -14.898 1 98.25 120 HIS B O 1
ATOM 3659 N N . ALA B 1 121 ? -0.379 -18.688 -14.562 1 98.62 121 ALA B N 1
ATOM 3660 C CA . ALA B 1 121 ? -0.574 -17.984 -15.82 1 98.62 121 ALA B CA 1
ATOM 3661 C C . ALA B 1 121 ? -1.513 -16.797 -15.648 1 98.62 121 ALA B C 1
ATOM 3663 O O . ALA B 1 121 ? -2.506 -16.672 -16.359 1 98.62 121 ALA B O 1
ATOM 3664 N N . PHE B 1 122 ? -1.151 -15.906 -14.875 1 98.81 122 PHE B N 1
ATOM 3665 C CA . PHE B 1 122 ? -1.971 -14.773 -14.461 1 98.81 122 PHE B CA 1
ATOM 3666 C C . PHE B 1 122 ? -2.396 -13.945 -15.672 1 98.81 122 PHE B C 1
ATOM 3668 O O . PHE B 1 122 ? -3.52 -13.438 -15.719 1 98.81 122 PHE B O 1
ATOM 3675 N N . PHE B 1 123 ? -1.545 -13.828 -16.656 1 98.81 123 PHE B N 1
ATOM 3676 C CA . PHE B 1 123 ? -1.776 -12.883 -17.75 1 98.81 123 PHE B CA 1
ATOM 3677 C C . PHE B 1 123 ? -2.523 -13.547 -18.891 1 98.81 123 PHE B C 1
ATOM 3679 O O . PHE B 1 123 ? -2.908 -12.883 -19.859 1 98.81 123 PHE B O 1
ATOM 3686 N N . GLN B 1 124 ? -2.666 -14.867 -18.859 1 98.75 124 GLN B N 1
ATOM 3687 C CA . GLN B 1 124 ? -3.475 -15.547 -19.859 1 98.75 124 GLN B CA 1
ATOM 3688 C C . GLN B 1 124 ? -4.965 -15.352 -19.594 1 98.75 124 GLN B C 1
ATOM 3690 O O . GLN B 1 124 ? -5.488 -15.828 -18.578 1 98.75 124 GLN B O 1
ATOM 3695 N N . LYS B 1 125 ? -5.629 -14.68 -20.453 1 98.56 125 LYS B N 1
ATOM 3696 C CA . LYS B 1 125 ? -7.027 -14.32 -20.266 1 98.56 125 LYS B CA 1
ATOM 3697 C C . LYS B 1 125 ? -7.922 -15.555 -20.25 1 98.56 125 LYS B C 1
ATOM 3699 O O . LYS B 1 125 ? -7.648 -16.531 -20.969 1 98.56 125 LYS B O 1
ATOM 3704 N N . PRO B 1 126 ? -8.93 -15.492 -19.438 1 98.56 126 PRO B N 1
ATOM 3705 C CA . PRO B 1 126 ? -9.852 -16.625 -19.453 1 98.56 126 PRO B CA 1
ATOM 3706 C C . PRO B 1 126 ? -10.648 -16.734 -20.75 1 98.56 126 PRO B C 1
ATOM 3708 O O . PRO B 1 126 ? -10.891 -15.719 -21.406 1 98.56 126 PRO B O 1
ATOM 3711 N N . LEU B 1 127 ? -11 -17.922 -21.094 1 98.44 127 LEU B N 1
ATOM 3712 C CA . LEU B 1 127 ? -11.797 -18.188 -22.281 1 98.44 127 LEU B CA 1
ATOM 3713 C C . LEU B 1 127 ? -13.289 -18.203 -21.953 1 98.44 127 LEU B C 1
ATOM 3715 O O . LEU B 1 127 ? -13.68 -18.719 -20.906 1 98.44 127 LEU B O 1
ATOM 3719 N N . LYS B 1 128 ? -14.078 -17.719 -22.875 1 96.25 128 LYS B N 1
ATOM 3720 C CA . LYS B 1 128 ? -15.531 -17.719 -22.672 1 96.25 128 LYS B CA 1
ATOM 3721 C C . LYS B 1 128 ? -16.047 -19.125 -22.438 1 96.25 128 LYS B C 1
ATOM 3723 O O . LYS B 1 128 ? -15.695 -20.062 -23.156 1 96.25 128 LYS B O 1
ATOM 3728 N N . GLY B 1 129 ? -16.812 -19.266 -21.406 1 95.88 129 GLY B N 1
ATOM 3729 C CA . GLY B 1 129 ? -17.469 -20.531 -21.125 1 95.88 129 GLY B CA 1
ATOM 3730 C C . GLY B 1 129 ? -16.578 -21.5 -20.375 1 95.88 129 GLY B C 1
ATOM 3731 O O . GLY B 1 129 ? -16.984 -22.625 -20.062 1 95.88 129 GLY B O 1
ATOM 3732 N N . VAL B 1 130 ? -15.367 -21.172 -20.094 1 98.44 130 VAL B N 1
ATOM 3733 C CA . VAL B 1 130 ? -14.438 -22.031 -19.359 1 98.44 130 VAL B CA 1
ATOM 3734 C C . VAL B 1 130 ? -14.188 -21.469 -17.969 1 98.44 130 VAL B C 1
ATOM 3736 O O . VAL B 1 130 ? -13.695 -20.344 -17.828 1 98.44 130 VAL B O 1
ATOM 3739 N N . ASP B 1 131 ? -14.562 -22.219 -16.953 1 98.69 131 ASP B N 1
ATOM 3740 C CA . ASP B 1 131 ? -14.25 -21.797 -15.586 1 98.69 131 ASP B CA 1
ATOM 3741 C C . ASP B 1 131 ? -12.742 -21.703 -15.375 1 98.69 131 ASP B C 1
ATOM 3743 O O . ASP B 1 131 ? -12 -22.625 -15.727 1 98.69 131 ASP B O 1
ATOM 3747 N N . THR B 1 132 ? -12.297 -20.547 -14.852 1 98.88 132 THR B N 1
ATOM 3748 C CA . THR B 1 132 ? -10.867 -20.312 -14.719 1 98.88 132 THR B CA 1
ATOM 3749 C C . THR B 1 132 ? -10.562 -19.641 -13.383 1 98.88 132 THR B C 1
ATOM 3751 O O . THR B 1 132 ? -11.273 -18.719 -12.969 1 98.88 132 THR B O 1
ATOM 3754 N N . LEU B 1 133 ? -9.523 -20.094 -12.742 1 98.31 133 LEU B N 1
ATOM 3755 C CA . LEU B 1 133 ? -9.109 -19.547 -11.453 1 98.31 133 LEU B CA 1
ATOM 3756 C C . LEU B 1 133 ? -7.734 -18.906 -11.555 1 98.31 133 LEU B C 1
ATOM 3758 O O . LEU B 1 133 ? -6.871 -19.391 -12.297 1 98.31 133 LEU B O 1
ATOM 3762 N N . TYR B 1 134 ? -7.531 -17.859 -10.805 1 98.75 134 TYR B N 1
ATOM 3763 C CA . TYR B 1 134 ? -6.25 -17.172 -10.68 1 98.75 134 TYR B CA 1
ATOM 3764 C C . TYR B 1 134 ? -5.852 -17.016 -9.219 1 98.75 134 TYR B C 1
ATOM 3766 O O . TYR B 1 134 ? -6.707 -17 -8.328 1 98.75 134 TYR B O 1
ATOM 3774 N N . SER B 1 135 ? -4.59 -16.938 -8.961 1 97.81 135 SER B N 1
ATOM 3775 C CA . SER B 1 135 ? -4.039 -16.594 -7.66 1 97.81 135 SER B CA 1
ATOM 3776 C C . SER B 1 135 ? -3.221 -15.305 -7.734 1 97.81 135 SER B C 1
ATOM 3778 O O . SER B 1 135 ? -2.236 -15.227 -8.477 1 97.81 135 SER B O 1
ATOM 3780 N N . CYS B 1 136 ? -3.545 -14.359 -6.957 1 98.5 136 CYS B N 1
ATOM 3781 C CA . CYS B 1 136 ? -2.883 -13.062 -7.016 1 98.5 136 CYS B CA 1
ATOM 3782 C C . CYS B 1 136 ? -1.545 -13.094 -6.289 1 98.5 136 CYS B C 1
ATOM 3784 O O . CYS B 1 136 ? -0.572 -12.484 -6.734 1 98.5 136 CYS B O 1
ATOM 3786 N N . ARG B 1 137 ? -1.408 -13.875 -5.207 1 96.62 137 ARG B N 1
ATOM 3787 C CA . ARG B 1 137 ? -0.238 -13.883 -4.336 1 96.62 137 ARG B CA 1
ATOM 3788 C C . ARG B 1 137 ? 0.963 -14.508 -5.035 1 96.62 137 ARG B C 1
ATOM 3790 O O . ARG B 1 137 ? 2.098 -14.375 -4.574 1 96.62 137 ARG B O 1
ATOM 3797 N N . LYS B 1 138 ? 0.722 -15.156 -6.094 1 96.81 138 LYS B N 1
ATOM 3798 C CA . LYS B 1 138 ? 1.813 -15.805 -6.816 1 96.81 138 LYS B CA 1
ATOM 3799 C C . LYS B 1 138 ? 2.494 -14.828 -7.773 1 96.81 138 LYS B C 1
ATOM 3801 O O . LYS B 1 138 ? 3.609 -15.086 -8.234 1 96.81 138 LYS B O 1
ATOM 3806 N N . PHE B 1 139 ? 1.85 -13.781 -8.07 1 98.25 139 PHE B N 1
ATOM 3807 C CA . PHE B 1 139 ? 2.393 -12.852 -9.055 1 98.25 139 PHE B CA 1
ATOM 3808 C C . PHE B 1 139 ? 2.682 -11.492 -8.422 1 98.25 139 PHE B C 1
ATOM 3810 O O . PHE B 1 139 ? 3.502 -10.727 -8.93 1 98.25 139 PHE B O 1
ATOM 3817 N N . TRP B 1 140 ? 1.988 -11.211 -7.328 1 98.19 140 TRP B N 1
ATOM 3818 C CA . TRP B 1 140 ? 2.051 -9.859 -6.785 1 98.19 140 TRP B CA 1
ATOM 3819 C C . TRP B 1 140 ? 2.232 -9.883 -5.273 1 98.19 140 TRP B C 1
ATOM 3821 O O . TRP B 1 140 ? 1.903 -10.875 -4.617 1 98.19 140 TRP B O 1
ATOM 3831 N N . GLY B 1 141 ? 2.742 -8.766 -4.734 1 97.56 141 GLY B N 1
ATOM 3832 C CA . GLY B 1 141 ? 2.984 -8.633 -3.307 1 97.56 141 GLY B CA 1
ATOM 3833 C C . GLY B 1 141 ? 1.727 -8.336 -2.514 1 97.56 141 GLY B C 1
ATOM 3834 O O . GLY B 1 141 ? 1.587 -7.246 -1.949 1 97.56 141 GLY B O 1
ATOM 3835 N N . VAL B 1 142 ? 0.833 -9.258 -2.4 1 98.31 142 VAL B N 1
ATOM 3836 C CA . VAL B 1 142 ? -0.403 -9.164 -1.631 1 98.31 142 VAL B CA 1
ATOM 3837 C C . VAL B 1 142 ? -0.553 -10.391 -0.742 1 98.31 142 VAL B C 1
ATOM 3839 O O . VAL B 1 142 ? 0.113 -11.406 -0.96 1 98.31 142 VAL B O 1
ATOM 3842 N N . SER B 1 143 ? -1.436 -10.297 0.259 1 97.25 143 SER B N 1
ATOM 3843 C CA . SER B 1 143 ? -1.526 -11.367 1.243 1 97.25 143 SER B CA 1
ATOM 3844 C C . SER B 1 143 ? -2.664 -12.328 0.911 1 97.25 143 SER B C 1
ATOM 3846 O O . SER B 1 143 ? -2.725 -13.438 1.445 1 97.25 143 SER B O 1
ATOM 3848 N N . ASP B 1 144 ? -3.578 -11.883 0.155 1 97.81 144 ASP B N 1
ATOM 3849 C CA . ASP B 1 144 ? -4.699 -12.703 -0.292 1 97.81 144 ASP B CA 1
ATOM 3850 C C . ASP B 1 144 ? -5.102 -12.352 -1.724 1 97.81 144 ASP B C 1
ATOM 3852 O O . ASP B 1 144 ? -4.355 -11.672 -2.432 1 97.81 144 ASP B O 1
ATOM 3856 N N . GLY B 1 145 ? -6.105 -13.008 -2.178 1 98.19 145 GLY B N 1
ATOM 3857 C CA . GLY B 1 145 ? -6.676 -12.602 -3.455 1 98.19 145 GLY B CA 1
ATOM 3858 C C . GLY B 1 145 ? -6.605 -13.695 -4.508 1 98.19 145 GLY B C 1
ATOM 3859 O O . GLY B 1 145 ? -5.559 -14.312 -4.699 1 98.19 145 GLY B O 1
ATOM 3860 N N . ALA B 1 146 ? -7.664 -13.852 -5.129 1 98.62 146 ALA B N 1
ATOM 3861 C CA . ALA B 1 146 ? -7.844 -14.719 -6.293 1 98.62 146 ALA B CA 1
ATOM 3862 C C . ALA B 1 146 ? -8.961 -14.203 -7.191 1 98.62 146 ALA B C 1
ATOM 3864 O O . ALA B 1 146 ? -9.781 -13.391 -6.766 1 98.62 146 ALA B O 1
ATOM 3865 N N . TYR B 1 147 ? -8.898 -14.578 -8.43 1 98.81 147 TYR B N 1
ATOM 3866 C CA . TYR B 1 147 ? -9.992 -14.289 -9.352 1 98.81 147 TYR B CA 1
ATOM 3867 C C . TYR B 1 147 ? -10.633 -15.578 -9.859 1 98.81 147 TYR B C 1
ATOM 3869 O O . TYR B 1 147 ? -9.953 -16.594 -10.023 1 98.81 147 TYR B O 1
ATOM 3877 N N . LEU B 1 148 ? -11.883 -15.516 -10.055 1 98.62 148 LEU B N 1
ATOM 3878 C CA . LEU B 1 148 ? -12.648 -16.625 -10.609 1 98.62 148 LEU B CA 1
ATOM 3879 C C . LEU B 1 148 ? -13.492 -16.172 -11.797 1 98.62 148 LEU B C 1
ATOM 3881 O O . LEU B 1 148 ? -14.352 -15.297 -11.648 1 98.62 148 LEU B O 1
ATOM 3885 N N . SER B 1 149 ? -13.172 -16.656 -12.953 1 98.69 149 SER B N 1
ATOM 3886 C CA . SER B 1 149 ? -13.984 -16.438 -14.148 1 98.69 149 SER B CA 1
ATOM 3887 C C . SER B 1 149 ? -14.984 -17.578 -14.344 1 98.69 149 SER B C 1
ATOM 3889 O O . SER B 1 149 ? -14.594 -18.734 -14.508 1 98.69 149 SER B O 1
ATOM 3891 N N . THR B 1 150 ? -16.234 -17.281 -14.32 1 98.38 150 THR B N 1
ATOM 3892 C CA . THR B 1 150 ? -17.281 -18.266 -14.5 1 98.38 150 THR B CA 1
ATOM 3893 C C . THR B 1 150 ? -18.578 -17.609 -14.977 1 98.38 150 THR B C 1
ATOM 3895 O O . THR B 1 150 ? -18.797 -16.422 -14.711 1 98.38 150 THR B O 1
ATOM 3898 N N . ASP B 1 151 ? -19.328 -18.297 -15.773 1 96.5 151 ASP B N 1
ATOM 3899 C CA . ASP B 1 151 ? -20.656 -17.797 -16.156 1 96.5 151 ASP B CA 1
ATOM 3900 C C . ASP B 1 151 ? -21.719 -18.25 -15.164 1 96.5 151 ASP B C 1
ATOM 3902 O O . ASP B 1 151 ? -22.891 -17.922 -15.32 1 96.5 151 ASP B O 1
ATOM 3906 N N . ALA B 1 152 ? -21.281 -19.062 -14.18 1 94.69 152 ALA B N 1
ATOM 3907 C CA . ALA B 1 152 ? -22.188 -19.422 -13.109 1 94.69 152 ALA B CA 1
ATOM 3908 C C . ALA B 1 152 ? -22.5 -18.219 -12.219 1 94.69 152 ALA B C 1
ATOM 3910 O O . ALA B 1 152 ? -21.656 -17.344 -12.039 1 94.69 152 ALA B O 1
ATOM 3911 N N . VAL B 1 153 ? -23.734 -18.219 -11.695 1 93 153 VAL B N 1
ATOM 3912 C CA . VAL B 1 153 ? -24.094 -17.188 -10.727 1 93 153 VAL B CA 1
ATOM 3913 C C . VAL B 1 153 ? -23.781 -17.672 -9.312 1 93 153 VAL B C 1
ATOM 3915 O O . VAL B 1 153 ? -24.453 -18.594 -8.812 1 93 153 VAL B O 1
ATOM 3918 N N . LEU B 1 154 ? -22.797 -17.141 -8.742 1 93.75 154 LEU B N 1
ATOM 3919 C CA . LEU B 1 154 ? -22.375 -17.562 -7.41 1 93.75 154 LEU B CA 1
ATOM 3920 C C . LEU B 1 154 ? -23.031 -16.688 -6.34 1 93.75 154 LEU B C 1
ATOM 3922 O O . LEU B 1 154 ? -23.219 -15.492 -6.539 1 93.75 154 LEU B O 1
ATOM 3926 N N . PRO B 1 155 ? -23.438 -17.281 -5.238 1 85.62 155 PRO B N 1
ATOM 3927 C CA . PRO B 1 155 ? -24.016 -16.484 -4.16 1 85.62 155 PRO B CA 1
ATOM 3928 C C . PRO B 1 155 ? -23.047 -15.43 -3.619 1 85.62 155 PRO B C 1
ATOM 3930 O O . PRO B 1 155 ? -21.906 -15.766 -3.264 1 85.62 155 PRO B O 1
ATOM 3933 N N . MET B 1 156 ? -23.484 -14.203 -3.535 1 80.75 156 MET B N 1
ATOM 3934 C CA . MET B 1 156 ? -22.609 -13.102 -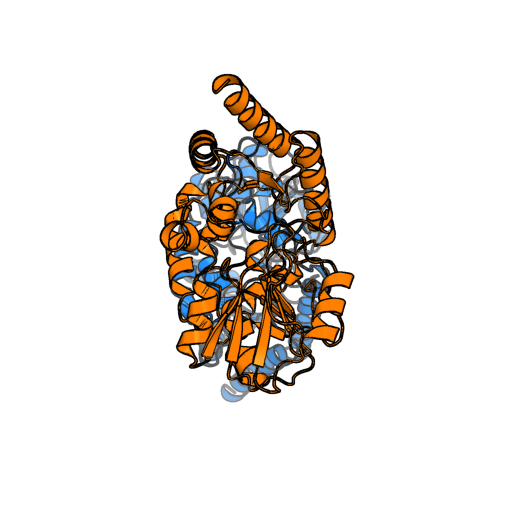3.145 1 80.75 156 MET B CA 1
ATOM 3935 C C . MET B 1 156 ? -22.719 -12.82 -1.65 1 80.75 156 MET B C 1
ATOM 3937 O O . MET B 1 156 ? -22.219 -11.805 -1.166 1 80.75 156 MET B O 1
ATOM 3941 N N . ASP B 1 157 ? -23.25 -13.719 -0.894 1 89.88 157 ASP B N 1
ATOM 3942 C CA . ASP B 1 157 ? -23.453 -13.508 0.535 1 89.88 157 ASP B CA 1
ATOM 3943 C C . ASP B 1 157 ? -22.219 -13.922 1.339 1 89.88 157 ASP B C 1
ATOM 3945 O O . ASP B 1 157 ? -22.312 -14.141 2.549 1 89.88 157 ASP B O 1
ATOM 3949 N N . LYS B 1 158 ? -21.031 -13.984 0.706 1 95.62 158 LYS B N 1
ATOM 3950 C CA . LYS B 1 158 ? -19.797 -14.344 1.405 1 95.62 158 LYS B CA 1
ATOM 3951 C C . LYS B 1 158 ? -19.172 -13.125 2.092 1 95.62 158 LYS B C 1
ATOM 3953 O O . LYS B 1 158 ? -19.172 -12.031 1.534 1 95.62 158 LYS B O 1
ATOM 3958 N N . PRO B 1 159 ? -18.719 -13.289 3.363 1 96.81 159 PRO B N 1
ATOM 3959 C CA . PRO B 1 159 ? -18.094 -12.156 4.055 1 96.81 159 PRO B CA 1
ATOM 3960 C C . PRO B 1 159 ? -16.812 -11.672 3.365 1 96.81 159 PRO B C 1
ATOM 3962 O O . PRO B 1 159 ? -16.172 -12.438 2.648 1 96.81 159 PRO B O 1
ATOM 3965 N N . VAL B 1 160 ? -16.469 -10.422 3.594 1 97.06 160 VAL B N 1
ATOM 3966 C CA . VAL B 1 160 ? -15.242 -9.844 3.066 1 97.06 160 VAL B CA 1
ATOM 3967 C C . VAL B 1 160 ? -14.062 -10.227 3.961 1 97.06 160 VAL B C 1
ATOM 3969 O O . VAL B 1 160 ? -14.18 -10.211 5.188 1 97.06 160 VAL B O 1
ATOM 3972 N N . ASP B 1 161 ? -12.961 -10.609 3.367 1 97.44 161 ASP B N 1
ATOM 3973 C CA . ASP B 1 161 ? -11.742 -10.953 4.09 1 97.44 161 ASP B CA 1
ATOM 3974 C C . ASP B 1 161 ? -11.031 -9.695 4.598 1 97.44 161 ASP B C 1
ATOM 3976 O O . ASP B 1 161 ? -11.375 -8.578 4.207 1 97.44 161 ASP B O 1
ATOM 3980 N N . HIS B 1 162 ? -10.109 -9.852 5.609 1 97.12 162 HIS B N 1
ATOM 3981 C CA . HIS B 1 162 ? -9.227 -8.805 6.105 1 97.12 162 HIS B CA 1
ATOM 3982 C C . HIS B 1 162 ? -7.762 -9.203 5.953 1 97.12 162 HIS B C 1
ATOM 3984 O O . HIS B 1 162 ? -7.367 -10.297 6.363 1 97.12 162 HIS B O 1
ATOM 3990 N N . SER B 1 163 ? -7.004 -8.328 5.391 1 97.12 163 SER B N 1
ATOM 3991 C CA . SER B 1 163 ? -5.617 -8.656 5.082 1 97.12 163 SER B CA 1
ATOM 3992 C C . SER B 1 163 ? -4.652 -7.82 5.914 1 97.12 163 SER B C 1
ATOM 3994 O O . SER B 1 163 ? -3.445 -8.078 5.922 1 97.12 163 SER B O 1
ATOM 3996 N N . ASN B 1 164 ? -5.121 -6.852 6.629 1 97.19 164 ASN B N 1
ATOM 3997 C CA . ASN B 1 164 ? -4.281 -5.871 7.309 1 97.19 164 ASN B CA 1
ATOM 3998 C C . ASN B 1 164 ? -3.254 -6.543 8.219 1 97.19 164 ASN B C 1
ATOM 4000 O O . ASN B 1 164 ? -2.088 -6.145 8.25 1 97.19 164 ASN B O 1
ATOM 4004 N N . LYS B 1 165 ? -3.59 -7.605 8.898 1 95.81 165 LYS B N 1
ATOM 4005 C CA . LYS B 1 165 ? -2.717 -8.266 9.859 1 95.81 165 LYS B CA 1
ATOM 4006 C C . LYS B 1 165 ? -1.765 -9.234 9.164 1 95.81 165 LYS B C 1
ATOM 4008 O O . LYS B 1 165 ? -0.912 -9.852 9.812 1 95.81 165 LYS B O 1
ATOM 4013 N N . ARG B 1 166 ? -1.905 -9.406 7.887 1 97.19 166 ARG B N 1
ATOM 4014 C CA . ARG B 1 166 ? -1.087 -10.359 7.145 1 97.19 166 ARG B CA 1
ATOM 4015 C C . ARG B 1 166 ? -0.106 -9.641 6.227 1 97.19 166 ARG B C 1
ATOM 4017 O O . ARG B 1 166 ? 0.479 -10.25 5.332 1 97.19 166 ARG B O 1
ATOM 4024 N N . MET B 1 167 ? 0.082 -8.383 6.465 1 97.75 167 MET B N 1
ATOM 4025 C CA . MET B 1 167 ? 0.897 -7.586 5.555 1 97.75 167 MET B CA 1
ATOM 4026 C C . MET B 1 167 ? 2.309 -7.406 6.105 1 97.75 167 MET B C 1
ATOM 4028 O O . MET B 1 167 ? 3.193 -6.906 5.406 1 97.75 167 MET B O 1
ATOM 4032 N N . GLY B 1 168 ? 2.561 -7.824 7.293 1 97.06 168 GLY B N 1
ATOM 4033 C CA . GLY B 1 168 ? 3.809 -7.535 7.984 1 97.06 168 GLY B CA 1
ATOM 4034 C C . GLY B 1 168 ? 5.035 -7.984 7.211 1 97.06 168 GLY B C 1
ATOM 4035 O O . GLY B 1 168 ? 5.984 -7.219 7.043 1 97.06 168 GLY B O 1
ATOM 4036 N N . HIS B 1 169 ? 5.031 -9.219 6.742 1 97.5 169 HIS B N 1
ATOM 4037 C CA . HIS B 1 169 ? 6.199 -9.758 6.051 1 97.5 169 HIS B CA 1
ATOM 4038 C C . HIS B 1 169 ? 6.379 -9.109 4.684 1 97.5 169 HIS B C 1
ATOM 4040 O O . HIS B 1 169 ? 7.508 -8.906 4.23 1 97.5 169 HIS B O 1
ATOM 4046 N N . ILE B 1 170 ? 5.348 -8.727 4.043 1 98.06 170 ILE B N 1
ATOM 4047 C CA . ILE B 1 170 ? 5.398 -8.094 2.73 1 98.06 170 ILE B CA 1
ATOM 4048 C C . ILE B 1 170 ? 6 -6.691 2.855 1 98.06 170 ILE B C 1
ATOM 4050 O O . ILE B 1 170 ? 6.918 -6.336 2.115 1 98.06 170 ILE B O 1
ATOM 4054 N N . LEU B 1 171 ? 5.469 -5.93 3.824 1 98.31 171 LEU B N 1
ATOM 4055 C CA . LEU B 1 171 ? 5.988 -4.586 4.07 1 98.31 171 LEU B CA 1
ATOM 4056 C C . LEU B 1 171 ? 7.41 -4.648 4.617 1 98.31 171 LEU B C 1
ATOM 4058 O O . LEU B 1 171 ? 8.25 -3.811 4.273 1 98.31 171 LEU B O 1
ATOM 4062 N N . GLY B 1 172 ? 7.637 -5.625 5.449 1 97.69 172 GLY B N 1
ATOM 4063 C CA . GLY B 1 172 ? 8.969 -5.82 6.008 1 97.69 172 GLY B CA 1
ATOM 4064 C C . GLY B 1 172 ? 10.023 -6.074 4.953 1 97.69 172 GLY B C 1
ATOM 4065 O O . GLY B 1 172 ? 11.062 -5.406 4.934 1 97.69 172 GLY B O 1
ATOM 4066 N N . ARG B 1 173 ? 9.789 -6.988 4.055 1 96.19 173 ARG B N 1
ATOM 4067 C CA . ARG B 1 173 ? 10.75 -7.336 3.012 1 96.19 173 ARG B CA 1
ATOM 4068 C C . ARG B 1 173 ? 10.977 -6.16 2.064 1 96.19 173 ARG B C 1
ATOM 4070 O O . ARG B 1 173 ? 12.047 -6.039 1.461 1 96.19 173 ARG B O 1
ATOM 4077 N N . TYR B 1 174 ? 10.023 -5.297 1.912 1 97.12 174 TYR B N 1
ATOM 4078 C CA . TYR B 1 174 ? 10.125 -4.129 1.045 1 97.12 174 TYR B CA 1
ATOM 4079 C C . TYR B 1 174 ? 11.219 -3.188 1.524 1 97.12 174 TYR B C 1
ATOM 4081 O O . TYR B 1 174 ? 11.875 -2.525 0.716 1 97.12 174 TYR B O 1
ATOM 4089 N N . GLU B 1 175 ? 11.43 -3.191 2.865 1 96.94 175 GLU B N 1
ATOM 4090 C CA . GLU B 1 175 ? 12.359 -2.213 3.416 1 96.94 175 GLU B CA 1
ATOM 4091 C C . GLU B 1 175 ? 13.578 -2.896 4.039 1 96.94 175 GLU B C 1
ATOM 4093 O O . GLU B 1 175 ? 14.602 -2.254 4.285 1 96.94 175 GLU B O 1
ATOM 4098 N N . GLU B 1 176 ? 13.422 -4.188 4.32 1 93.69 176 GLU B N 1
ATOM 4099 C CA . GLU B 1 176 ? 14.484 -4.938 4.984 1 93.69 176 GLU B CA 1
ATOM 4100 C C . GLU B 1 176 ? 14.711 -6.289 4.312 1 93.69 176 GLU B C 1
ATOM 4102 O O . GLU B 1 176 ? 14.109 -6.578 3.275 1 93.69 176 GLU B O 1
ATOM 4107 N N . ASN B 1 177 ? 15.594 -7.066 4.91 1 88.75 177 ASN B N 1
ATOM 4108 C CA . ASN B 1 177 ? 15.875 -8.383 4.348 1 88.75 177 ASN B CA 1
ATOM 4109 C C . ASN B 1 177 ? 14.734 -9.359 4.594 1 88.75 177 ASN B C 1
ATOM 4111 O O . ASN B 1 177 ? 14.117 -9.344 5.66 1 88.75 177 ASN B O 1
ATOM 4115 N N . ALA B 1 178 ? 14.531 -10.242 3.621 1 88.81 178 ALA B N 1
ATOM 4116 C CA . ALA B 1 178 ? 13.445 -11.211 3.689 1 88.81 178 ALA B CA 1
ATOM 4117 C C . ALA B 1 178 ? 13.578 -12.094 4.926 1 88.81 178 ALA B C 1
ATOM 4119 O O . ALA B 1 178 ? 12.578 -12.469 5.539 1 88.81 178 ALA B O 1
ATOM 4120 N N . GLY B 1 179 ? 14.773 -12.445 5.273 1 89.19 179 GLY B N 1
ATOM 4121 C CA . GLY B 1 179 ? 15.023 -13.359 6.375 1 89.19 179 GLY B CA 1
ATOM 4122 C C . GLY B 1 179 ? 14.438 -12.875 7.691 1 89.19 179 GLY B C 1
ATOM 4123 O O . GLY B 1 179 ? 14.031 -13.68 8.531 1 89.19 179 GLY B O 1
ATOM 4124 N N . VAL B 1 180 ? 14.289 -11.578 7.852 1 91.06 180 VAL B N 1
ATOM 4125 C CA . VAL B 1 180 ? 13.844 -10.969 9.102 1 91.06 180 VAL B CA 1
ATOM 4126 C C . VAL B 1 180 ? 12.367 -11.297 9.336 1 91.06 180 VAL B C 1
ATOM 4128 O O . VAL B 1 180 ? 11.945 -11.484 10.477 1 91.06 180 VAL B O 1
ATOM 4131 N N . TYR B 1 181 ? 11.68 -11.453 8.281 1 94.44 181 TYR B N 1
ATOM 4132 C CA . TYR B 1 181 ? 10.234 -11.586 8.414 1 94.44 181 TYR B CA 1
ATOM 4133 C C . TYR B 1 181 ? 9.758 -12.945 7.914 1 94.44 181 TYR B C 1
ATOM 4135 O O . TYR B 1 181 ? 8.562 -13.141 7.672 1 94.44 181 TYR B O 1
ATOM 4143 N N . TYR B 1 182 ? 10.641 -13.875 7.754 1 93 182 TYR B N 1
ATOM 4144 C CA . TYR B 1 182 ? 10.328 -15.188 7.195 1 93 182 TYR B CA 1
ATOM 4145 C C . TYR B 1 182 ? 9.375 -15.953 8.109 1 93 182 TYR B C 1
ATOM 4147 O O . TYR B 1 182 ? 8.422 -16.562 7.633 1 93 182 TYR B O 1
ATOM 4155 N N . GLN B 1 183 ? 9.625 -15.922 9.367 1 94 183 GLN B N 1
ATOM 4156 C CA . GLN B 1 183 ? 8.773 -16.625 10.32 1 94 183 GLN B CA 1
ATOM 4157 C C . GLN B 1 183 ? 7.344 -16.078 10.281 1 94 183 GLN B C 1
ATOM 4159 O O . GLN B 1 183 ? 6.383 -16.844 10.344 1 94 183 GLN B O 1
ATOM 4164 N N . GLU B 1 184 ? 7.223 -14.789 10.203 1 94.75 184 GLU B N 1
ATOM 4165 C CA . GLU B 1 184 ? 5.906 -14.18 10.07 1 94.75 184 GLU B CA 1
ATOM 4166 C C . GLU B 1 184 ? 5.199 -14.648 8.805 1 94.75 184 GLU B C 1
ATOM 4168 O O . GLU B 1 184 ? 4 -14.93 8.82 1 94.75 184 GLU B O 1
ATOM 4173 N N . MET B 1 185 ? 5.945 -14.719 7.758 1 94.5 185 MET B N 1
ATOM 4174 C CA . MET B 1 185 ? 5.406 -15.211 6.492 1 94.5 185 MET B CA 1
ATOM 4175 C C . MET B 1 185 ? 4.895 -16.641 6.637 1 94.5 185 MET B C 1
ATOM 4177 O O . MET B 1 185 ? 3.783 -16.953 6.203 1 94.5 185 MET B O 1
ATOM 4181 N N . LEU B 1 186 ? 5.637 -17.469 7.281 1 93.06 186 LEU B N 1
ATOM 4182 C CA . LEU B 1 186 ? 5.258 -18.859 7.484 1 93.06 186 LEU B CA 1
ATOM 4183 C C . LEU B 1 186 ? 3.996 -18.969 8.336 1 93.06 186 LEU B C 1
ATOM 4185 O O . LEU B 1 186 ? 3.117 -19.781 8.055 1 93.06 186 LEU B O 1
ATOM 4189 N N . GLN B 1 187 ? 3.904 -18.156 9.344 1 94.06 187 GLN B N 1
ATOM 4190 C CA . GLN B 1 187 ? 2.736 -18.141 10.219 1 94.06 187 GLN B CA 1
ATOM 4191 C C . GLN B 1 187 ? 1.484 -17.703 9.453 1 94.06 187 GLN B C 1
ATOM 4193 O O . GLN B 1 187 ? 0.411 -18.281 9.648 1 94.06 187 GLN B O 1
ATOM 4198 N N . ASN B 1 188 ? 1.633 -16.75 8.656 1 93.31 188 ASN B N 1
ATOM 4199 C CA . ASN B 1 188 ? 0.515 -16.328 7.82 1 93.31 188 ASN B CA 1
ATOM 4200 C C . ASN B 1 188 ? 0.067 -17.438 6.879 1 93.31 188 ASN B C 1
ATOM 4202 O O . ASN B 1 188 ? -1.13 -17.688 6.738 1 93.31 188 ASN B O 1
ATOM 4206 N N . ALA B 1 189 ? 1.022 -18.062 6.254 1 89.62 189 ALA B N 1
ATOM 4207 C CA . ALA B 1 189 ? 0.738 -19.141 5.312 1 89.62 189 ALA B CA 1
ATOM 4208 C C . ALA B 1 189 ? -0.033 -20.281 5.988 1 89.62 189 ALA B C 1
ATOM 4210 O O . ALA B 1 189 ? -0.947 -20.859 5.395 1 89.62 189 ALA B O 1
ATOM 4211 N N . ALA B 1 190 ? 0.314 -20.594 7.16 1 88.62 190 ALA B N 1
ATOM 4212 C CA . ALA B 1 190 ? -0.328 -21.672 7.918 1 88.62 190 ALA B CA 1
ATOM 4213 C C . ALA B 1 190 ? -1.795 -21.344 8.188 1 88.62 190 ALA B C 1
ATOM 4215 O O . ALA B 1 190 ? -2.631 -22.25 8.266 1 88.62 190 ALA B O 1
ATOM 4216 N N . ARG B 1 191 ? -2.107 -20.109 8.227 1 88.88 191 ARG B N 1
ATOM 4217 C CA . ARG B 1 191 ? -3.455 -19.688 8.594 1 88.88 191 ARG B CA 1
ATOM 4218 C C . ARG B 1 191 ? -4.402 -19.797 7.402 1 88.88 191 ARG B C 1
ATOM 4220 O O . ARG B 1 191 ? -5.621 -19.734 7.566 1 88.88 191 ARG B O 1
ATOM 4227 N N . TYR B 1 192 ? -3.867 -19.953 6.266 1 89.31 192 TYR B N 1
ATOM 4228 C CA . TYR B 1 192 ? -4.711 -20.047 5.082 1 89.31 192 TYR B CA 1
ATOM 4229 C C . TYR B 1 192 ? -5.406 -21.406 5.012 1 89.31 192 TYR B C 1
ATOM 4231 O O . TYR B 1 192 ? -6.426 -21.562 4.336 1 89.31 192 TYR B O 1
ATOM 4239 N N . GLU B 1 193 ? -4.77 -22.359 5.637 1 85.19 193 GLU B N 1
ATOM 4240 C CA . GLU B 1 193 ? -5.355 -23.703 5.617 1 85.19 193 GLU B CA 1
ATOM 4241 C C . GLU B 1 193 ? -6.727 -23.719 6.289 1 85.19 193 GLU B C 1
ATOM 4243 O O . GLU B 1 193 ? -6.887 -23.203 7.398 1 85.19 193 GLU B O 1
ATOM 4248 N N . GLY B 1 194 ? -7.707 -24.219 5.586 1 85.19 194 GLY B N 1
ATOM 4249 C CA . GLY B 1 194 ? -9.039 -24.375 6.148 1 85.19 194 GLY B CA 1
ATOM 4250 C C . GLY B 1 194 ? -9.836 -23.078 6.176 1 85.19 194 GLY B C 1
ATOM 4251 O O . GLY B 1 194 ? -10.914 -23.031 6.758 1 85.19 194 GLY B O 1
ATOM 4252 N N . MET B 1 195 ? -9.359 -22.125 5.613 1 90.5 195 MET B N 1
ATOM 4253 C CA . MET B 1 195 ? -10.07 -20.859 5.586 1 90.5 195 MET B CA 1
ATOM 4254 C C . MET B 1 195 ? -11.391 -20.984 4.84 1 90.5 195 MET B C 1
ATOM 4256 O O . MET B 1 195 ? -11.477 -21.703 3.834 1 90.5 195 MET B O 1
ATOM 4260 N N . GLU B 1 196 ? -12.367 -20.312 5.309 1 93.19 196 GLU B N 1
ATOM 4261 C CA . GLU B 1 196 ? -13.68 -20.312 4.672 1 93.19 196 GLU B CA 1
ATOM 4262 C C . GLU B 1 196 ? -13.68 -19.438 3.416 1 93.19 196 GLU B C 1
ATOM 4264 O O . GLU B 1 196 ? -12.766 -18.641 3.205 1 93.19 196 GLU B O 1
ATOM 4269 N N . ILE B 1 197 ? -14.68 -19.672 2.598 1 95.44 197 ILE B N 1
ATOM 4270 C CA . ILE B 1 197 ? -14.852 -18.844 1.409 1 95.44 197 ILE B CA 1
ATOM 4271 C C . ILE B 1 197 ? -15.148 -17.406 1.821 1 95.44 197 ILE B C 1
ATOM 4273 O O . ILE B 1 197 ? -16.109 -17.156 2.549 1 95.44 197 ILE B O 1
ATOM 4277 N N . ARG B 1 198 ? -14.352 -16.516 1.422 1 97.38 198 ARG B N 1
ATOM 4278 C CA . ARG B 1 198 ? -14.562 -15.094 1.616 1 97.38 198 ARG B CA 1
ATOM 4279 C C . ARG B 1 198 ? -14.312 -14.32 0.325 1 97.38 198 ARG B C 1
ATOM 4281 O O . ARG B 1 198 ? -13.672 -14.836 -0.596 1 97.38 198 ARG B O 1
ATOM 4288 N N . ARG B 1 199 ? -14.867 -13.203 0.294 1 97.88 199 ARG B N 1
ATOM 4289 C CA . ARG B 1 199 ? -14.5 -12.281 -0.772 1 97.88 199 ARG B CA 1
ATOM 4290 C C . ARG B 1 199 ? -13.133 -11.656 -0.508 1 97.88 199 ARG B C 1
ATOM 4292 O O . ARG B 1 199 ? -12.68 -11.594 0.639 1 97.88 199 ARG B O 1
ATOM 4299 N N . MET B 1 200 ? -12.453 -11.258 -1.502 1 98.19 200 MET B N 1
ATOM 4300 C CA . MET B 1 200 ? -11.156 -10.602 -1.421 1 98.19 200 MET B CA 1
ATOM 4301 C C . MET B 1 200 ? -11.203 -9.406 -0.476 1 98.19 200 MET B C 1
ATOM 4303 O O . MET B 1 200 ? -12.195 -8.672 -0.445 1 98.19 200 MET B O 1
ATOM 4307 N N . SER B 1 201 ? -10.156 -9.227 0.27 1 98.38 201 SER B N 1
ATOM 4308 C CA . SER B 1 201 ? -10.117 -8.102 1.197 1 98.38 201 SER B CA 1
ATOM 4309 C C . SER B 1 201 ? -10.102 -6.773 0.451 1 98.38 201 SER B C 1
ATOM 4311 O O . SER B 1 201 ? -9.594 -6.688 -0.667 1 98.38 201 SER B O 1
ATOM 4313 N N . ARG B 1 202 ? -10.617 -5.746 1.109 1 97.56 202 ARG B N 1
ATOM 4314 C CA . ARG B 1 202 ? -10.586 -4.398 0.551 1 97.56 202 ARG B CA 1
ATOM 4315 C C . ARG B 1 202 ? -9.148 -3.939 0.318 1 97.56 202 ARG B C 1
ATOM 4317 O O . ARG B 1 202 ? -8.852 -3.291 -0.689 1 97.56 202 ARG B O 1
ATOM 4324 N N . LEU B 1 203 ? -8.297 -4.258 1.262 1 98.38 203 LEU B N 1
ATOM 4325 C CA . LEU B 1 203 ? -6.891 -3.877 1.175 1 98.38 203 LEU B CA 1
ATOM 4326 C C . LEU B 1 203 ? -6.238 -4.484 -0.062 1 98.38 203 LEU B C 1
ATOM 4328 O O . LEU B 1 203 ? -5.566 -3.783 -0.822 1 98.38 203 LEU B O 1
ATOM 4332 N N . THR B 1 204 ? -6.441 -5.746 -0.258 1 98.56 204 THR B N 1
ATOM 4333 C CA . THR B 1 204 ? -5.863 -6.426 -1.411 1 98.56 204 THR B CA 1
ATOM 4334 C C . THR B 1 204 ? -6.398 -5.836 -2.713 1 98.56 204 THR B C 1
ATOM 4336 O O . THR B 1 204 ? -5.633 -5.582 -3.646 1 98.56 204 THR B O 1
ATOM 4339 N N . GLU B 1 205 ? -7.684 -5.629 -2.746 1 98.25 205 GLU B N 1
ATOM 4340 C CA . GLU B 1 205 ? -8.281 -5.012 -3.93 1 98.25 205 GLU B CA 1
ATOM 4341 C C . GLU B 1 205 ? -7.637 -3.66 -4.227 1 98.25 205 GLU B C 1
ATOM 4343 O O . GLU B 1 205 ? -7.328 -3.352 -5.379 1 98.25 205 GLU B O 1
ATOM 4348 N N . ASN B 1 206 ? -7.465 -2.861 -3.205 1 97.75 206 ASN B N 1
ATOM 4349 C CA . ASN B 1 206 ? -6.84 -1.549 -3.33 1 97.75 206 ASN B CA 1
ATOM 4350 C C . ASN B 1 206 ? -5.41 -1.658 -3.855 1 97.75 206 ASN B C 1
ATOM 4352 O O . ASN B 1 206 ? -5.027 -0.942 -4.781 1 97.75 206 ASN B O 1
ATOM 4356 N N . LEU B 1 207 ? -4.598 -2.561 -3.291 1 98.19 207 LEU B N 1
ATOM 4357 C CA . LEU B 1 207 ? -3.207 -2.764 -3.689 1 98.19 207 LEU B CA 1
ATOM 4358 C C . LEU B 1 207 ? -3.121 -3.256 -5.129 1 98.19 207 LEU B C 1
ATOM 4360 O O . LEU B 1 207 ? -2.297 -2.771 -5.906 1 98.19 207 LEU B O 1
ATOM 4364 N N . LEU B 1 208 ? -3.986 -4.172 -5.492 1 98.25 208 LEU B N 1
ATOM 4365 C CA . LEU B 1 208 ? -3.996 -4.703 -6.852 1 98.25 208 LEU B CA 1
ATOM 4366 C C . LEU B 1 208 ? -4.352 -3.615 -7.859 1 98.25 208 LEU B C 1
ATOM 4368 O O . LEU B 1 208 ? -3.881 -3.639 -9 1 98.25 208 LEU B O 1
ATOM 4372 N N . GLY B 1 209 ? -5.164 -2.703 -7.441 1 96.44 209 GLY B N 1
ATOM 4373 C CA . GLY B 1 209 ? -5.539 -1.603 -8.312 1 96.44 209 GLY B CA 1
ATOM 4374 C C . GLY B 1 209 ? -4.395 -0.65 -8.602 1 96.44 209 GLY B C 1
ATOM 4375 O O . GLY B 1 209 ? -4.418 0.082 -9.594 1 96.44 209 GLY B O 1
ATOM 4376 N N . ALA B 1 210 ? -3.404 -0.673 -7.777 1 95.75 210 ALA B N 1
ATOM 4377 C CA . ALA B 1 210 ? -2.307 0.286 -7.879 1 95.75 210 ALA B CA 1
ATOM 4378 C C . ALA B 1 210 ? -1.129 -0.307 -8.648 1 95.75 210 ALA B C 1
ATOM 4380 O O . ALA B 1 210 ? -0.146 0.385 -8.922 1 95.75 210 ALA B O 1
ATOM 4381 N N . ILE B 1 211 ? -1.202 -1.558 -9.023 1 96.44 211 ILE B N 1
ATOM 4382 C CA . ILE B 1 211 ? -0.101 -2.27 -9.664 1 96.44 211 ILE B CA 1
ATOM 4383 C C . ILE B 1 211 ? 0.048 -1.799 -11.109 1 96.44 211 ILE B C 1
ATOM 4385 O O . ILE B 1 211 ? -0.947 -1.61 -11.812 1 96.44 211 ILE B O 1
ATOM 4389 N N . ASP B 1 212 ? 1.275 -1.546 -11.562 1 94.94 212 ASP B N 1
ATOM 4390 C CA . ASP B 1 212 ? 1.602 -1.348 -12.969 1 94.94 212 ASP B CA 1
ATOM 4391 C C . ASP B 1 212 ? 1.772 -2.686 -13.688 1 94.94 212 ASP B C 1
ATOM 4393 O O . ASP B 1 212 ? 2.896 -3.143 -13.898 1 94.94 212 ASP B O 1
ATOM 4397 N N . TYR B 1 213 ? 0.692 -3.217 -14.164 1 97.56 213 TYR B N 1
ATOM 4398 C CA . TYR B 1 213 ? 0.667 -4.566 -14.719 1 97.56 213 TYR B CA 1
ATOM 4399 C C . TYR B 1 213 ? 1.521 -4.656 -15.977 1 97.56 213 TYR B C 1
ATOM 4401 O O . TYR B 1 213 ? 2.17 -5.676 -16.219 1 97.56 213 TYR B O 1
ATOM 4409 N N . GLU B 1 214 ? 1.512 -3.652 -16.781 1 97.19 214 GLU B N 1
ATOM 4410 C CA . GLU B 1 214 ? 2.277 -3.662 -18.016 1 97.19 214 GLU B CA 1
ATOM 4411 C C . GLU B 1 214 ? 3.775 -3.76 -17.75 1 97.19 214 GLU B C 1
ATOM 4413 O O . GLU B 1 214 ? 4.473 -4.566 -18.359 1 97.19 214 GLU B O 1
ATOM 4418 N N . THR B 1 215 ? 4.238 -2.932 -16.875 1 96.94 215 THR B N 1
ATOM 4419 C CA . THR B 1 215 ? 5.652 -2.98 -16.516 1 96.94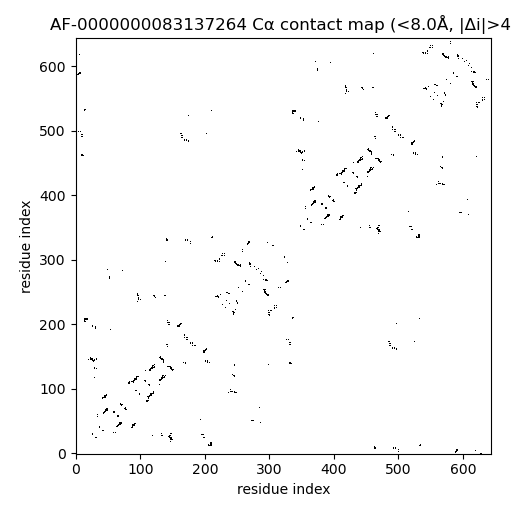 215 THR B CA 1
ATOM 4420 C C . THR B 1 215 ? 6.012 -4.344 -15.93 1 96.94 215 THR B C 1
ATOM 4422 O O . THR B 1 215 ? 7.051 -4.914 -16.266 1 96.94 215 THR B O 1
ATOM 4425 N N . GLY B 1 216 ? 5.18 -4.848 -15.031 1 97.56 216 GLY B N 1
ATOM 4426 C CA . GLY B 1 216 ? 5.422 -6.164 -14.461 1 97.56 216 GLY B CA 1
ATOM 4427 C C . GLY B 1 216 ? 5.496 -7.262 -15.5 1 97.56 216 GLY B C 1
ATOM 4428 O O . GLY B 1 216 ? 6.41 -8.086 -15.477 1 97.56 216 GLY B O 1
ATOM 4429 N N . ARG B 1 217 ? 4.543 -7.277 -16.422 1 98.44 217 ARG B N 1
ATOM 4430 C CA . ARG B 1 217 ? 4.5 -8.258 -17.484 1 98.44 217 ARG B CA 1
ATOM 4431 C C . ARG B 1 217 ? 5.766 -8.203 -18.344 1 98.44 217 ARG B C 1
ATOM 4433 O O . ARG B 1 217 ? 6.391 -9.227 -18.609 1 98.44 217 ARG B O 1
ATOM 4440 N N . ARG B 1 218 ? 6.141 -7.023 -18.734 1 98.38 218 ARG B N 1
ATOM 4441 C CA . ARG B 1 218 ? 7.301 -6.824 -19.609 1 98.38 218 ARG B CA 1
ATOM 4442 C C . ARG B 1 218 ? 8.578 -7.293 -18.922 1 98.38 218 ARG B C 1
ATOM 4444 O O . ARG B 1 218 ? 9.422 -7.949 -19.547 1 98.38 218 ARG B O 1
ATOM 4451 N N . LYS B 1 219 ? 8.719 -6.934 -17.672 1 98.31 219 LYS B N 1
ATOM 4452 C CA . LYS B 1 219 ? 9.906 -7.344 -16.922 1 98.31 219 LYS B CA 1
ATOM 4453 C C . LYS B 1 219 ? 9.992 -8.859 -16.812 1 98.31 219 LYS B C 1
ATOM 4455 O O . LYS B 1 219 ? 11.07 -9.438 -16.969 1 98.31 219 LYS B O 1
ATOM 4460 N N . ARG B 1 220 ? 8.914 -9.492 -16.5 1 98.75 220 ARG B N 1
ATOM 4461 C CA . ARG B 1 220 ? 8.867 -10.953 -16.422 1 98.75 220 ARG B CA 1
ATOM 4462 C C . ARG B 1 220 ? 9.273 -11.578 -17.75 1 98.75 220 ARG B C 1
ATOM 4464 O O . ARG B 1 220 ? 10.055 -12.531 -17.781 1 98.75 220 ARG B O 1
ATOM 4471 N N . GLU B 1 221 ? 8.75 -11.078 -18.828 1 98.81 221 GLU B N 1
ATOM 4472 C CA . GLU B 1 221 ? 9.031 -11.602 -20.156 1 98.81 221 GLU B CA 1
ATOM 4473 C C . GLU B 1 221 ? 10.5 -11.398 -20.531 1 98.81 221 GLU B C 1
ATOM 4475 O O . GLU B 1 221 ? 11.133 -12.305 -21.078 1 98.81 221 GLU B O 1
ATOM 4480 N N . GLU B 1 222 ? 10.992 -10.203 -20.234 1 98.75 222 GLU B N 1
ATOM 4481 C CA . GLU B 1 222 ? 12.406 -9.93 -20.469 1 98.75 222 GLU B CA 1
ATOM 4482 C C . GLU B 1 222 ? 13.305 -10.875 -19.672 1 98.75 222 GLU B C 1
ATOM 4484 O O . GLU B 1 222 ? 14.25 -11.453 -20.219 1 98.75 222 GLU B O 1
ATOM 4489 N N . ASN B 1 223 ? 12.984 -11.016 -18.406 1 98.81 223 ASN B N 1
ATOM 4490 C CA . ASN B 1 223 ? 13.766 -11.891 -17.531 1 98.81 223 ASN B CA 1
ATOM 4491 C C . ASN B 1 223 ? 13.711 -13.336 -18 1 98.81 223 ASN B C 1
ATOM 4493 O O . ASN B 1 223 ? 14.734 -14.023 -18.016 1 98.81 223 ASN B O 1
ATOM 4497 N N . TYR B 1 224 ? 12.539 -13.781 -18.391 1 98.62 224 TYR B N 1
ATOM 4498 C CA . TYR B 1 224 ? 12.367 -15.133 -18.906 1 98.62 224 TYR B CA 1
ATOM 4499 C C . TYR B 1 224 ? 13.234 -15.359 -20.141 1 98.62 224 TYR B C 1
ATOM 4501 O O . TYR B 1 224 ? 13.891 -16.391 -20.266 1 98.62 224 TYR B O 1
ATOM 4509 N N . ARG B 1 225 ? 13.219 -14.406 -21 1 98.38 225 ARG B N 1
ATOM 4510 C CA . ARG B 1 225 ? 14.016 -14.484 -22.219 1 98.38 225 ARG B CA 1
ATOM 4511 C C . ARG B 1 225 ? 15.5 -14.586 -21.906 1 98.38 225 ARG B C 1
ATOM 4513 O O . ARG B 1 225 ? 16.219 -15.406 -22.484 1 98.38 225 ARG B O 1
ATOM 4520 N N . ILE B 1 226 ? 15.969 -13.789 -21 1 98.56 226 ILE B N 1
ATOM 4521 C CA . ILE B 1 226 ? 17.375 -13.789 -20.625 1 98.56 226 ILE B CA 1
ATOM 4522 C C . ILE B 1 226 ? 17.766 -15.164 -20.078 1 98.56 226 ILE B C 1
ATOM 4524 O O . ILE B 1 226 ? 18.781 -15.727 -20.453 1 98.56 226 ILE B O 1
ATOM 4528 N N . LEU B 1 227 ? 16.953 -15.711 -19.203 1 98.31 227 LEU B N 1
ATOM 4529 C CA . LEU B 1 227 ? 17.234 -17.016 -18.625 1 98.31 227 LEU B CA 1
ATOM 4530 C C . LEU B 1 227 ? 17.172 -18.109 -19.688 1 98.31 227 LEU B C 1
ATOM 4532 O O . LEU B 1 227 ? 18.016 -19.016 -19.703 1 98.31 227 LEU B O 1
ATOM 4536 N N . SER B 1 228 ? 16.156 -18.047 -20.578 1 97.75 228 SER B N 1
ATOM 4537 C CA . SER B 1 228 ? 16 -19.047 -21.625 1 97.75 228 SER B CA 1
ATOM 4538 C C . SER B 1 228 ? 17.203 -19.062 -22.562 1 97.75 228 SER B C 1
ATOM 4540 O O . SER B 1 228 ? 17.562 -20.109 -23.094 1 97.75 228 SER B O 1
ATOM 4542 N N . GLU B 1 229 ? 17.766 -17.922 -22.781 1 97.44 229 GLU B N 1
ATOM 4543 C CA . GLU B 1 229 ? 18.953 -17.812 -23.641 1 97.44 229 GLU B CA 1
ATOM 4544 C C . GLU B 1 229 ? 20.203 -18.312 -22.922 1 97.44 229 GLU B C 1
ATOM 4546 O O . GLU B 1 229 ? 21.031 -19 -23.516 1 97.44 229 GLU B O 1
ATOM 4551 N N . ALA B 1 230 ? 20.281 -18.031 -21.703 1 97.69 230 ALA B N 1
ATOM 4552 C CA . ALA B 1 230 ? 21.484 -18.359 -20.938 1 97.69 230 ALA B CA 1
ATOM 4553 C C . ALA B 1 230 ? 21.469 -19.828 -20.516 1 97.69 230 ALA B C 1
ATOM 4555 O O . ALA B 1 230 ? 22.516 -20.453 -20.375 1 97.69 230 ALA B O 1
ATOM 4556 N N . LEU B 1 231 ? 20.266 -20.297 -20.188 1 97.19 231 LEU B N 1
ATOM 4557 C CA . LEU B 1 231 ? 20.062 -21.672 -19.734 1 97.19 231 LEU B CA 1
ATOM 4558 C C . LEU B 1 231 ? 19.047 -22.391 -20.609 1 97.19 231 LEU B C 1
ATOM 4560 O O . LEU B 1 231 ? 17.953 -22.734 -20.141 1 97.19 231 LEU B O 1
ATOM 4564 N N . PRO B 1 232 ? 19.5 -22.672 -21.75 1 93.06 232 PRO B N 1
ATOM 4565 C CA . PRO B 1 232 ? 18.531 -23.328 -22.609 1 93.06 232 PRO B CA 1
ATOM 4566 C C . PRO B 1 232 ? 18.047 -24.672 -22.047 1 93.06 232 PRO B C 1
ATOM 4568 O O . PRO B 1 232 ? 18.844 -25.422 -21.484 1 93.06 232 PRO B O 1
ATOM 4571 N N . SER B 1 233 ? 16.781 -24.797 -21.984 1 84.75 233 SER B N 1
ATOM 4572 C CA . SER B 1 233 ? 16.125 -26.031 -21.547 1 84.75 233 SER B CA 1
ATOM 4573 C C . SER B 1 233 ? 15.109 -26.531 -22.562 1 84.75 233 SER B C 1
ATOM 4575 O O . SER B 1 233 ? 14.305 -25.734 -23.062 1 84.75 233 SER B O 1
ATOM 4577 N N . GLU B 1 234 ? 15.227 -27.703 -23.062 1 83.19 234 GLU B N 1
ATOM 4578 C CA . GLU B 1 234 ? 14.25 -28.281 -23.984 1 83.19 234 GLU B CA 1
ATOM 4579 C C . GLU B 1 234 ? 13.281 -29.188 -23.25 1 83.19 234 GLU B C 1
ATOM 4581 O O . GLU B 1 234 ? 12.68 -30.078 -23.844 1 83.19 234 GLU B O 1
ATOM 4586 N N . PHE B 1 235 ? 13.039 -28.859 -22.094 1 90.31 235 PHE B N 1
ATOM 4587 C CA . PHE B 1 235 ? 12.156 -29.672 -21.266 1 90.31 235 PHE B CA 1
ATOM 4588 C C . PHE B 1 235 ? 10.695 -29.328 -21.547 1 90.31 235 PHE B C 1
ATOM 4590 O O . PHE B 1 235 ? 10.406 -28.344 -22.234 1 90.31 235 PHE B O 1
ATOM 4597 N N . ILE B 1 236 ? 9.805 -30.172 -21.078 1 95.81 236 ILE B N 1
ATOM 4598 C CA . ILE B 1 236 ? 8.383 -30.125 -21.438 1 95.81 236 ILE B CA 1
ATOM 4599 C C . ILE B 1 236 ? 7.766 -28.828 -20.922 1 95.81 236 ILE B C 1
ATOM 4601 O O . ILE B 1 236 ? 6.867 -28.266 -21.547 1 95.81 236 ILE B O 1
ATOM 4605 N N . PHE B 1 237 ? 8.289 -28.203 -19.875 1 97.5 237 PHE B N 1
ATOM 4606 C CA . PHE B 1 237 ? 7.691 -27.047 -19.219 1 97.5 237 PHE B CA 1
ATOM 4607 C C . PHE B 1 237 ? 8.242 -25.75 -19.797 1 97.5 237 PHE B C 1
ATOM 4609 O O . PHE B 1 237 ? 7.988 -24.672 -19.266 1 97.5 237 PHE B O 1
ATOM 4616 N N . THR B 1 238 ? 9.016 -25.766 -20.906 1 97.06 238 THR B N 1
ATOM 4617 C CA . THR B 1 238 ? 9.508 -24.562 -21.578 1 97.06 238 THR B CA 1
ATOM 4618 C C . THR B 1 238 ? 9.102 -24.547 -23.047 1 97.06 238 THR B C 1
ATOM 4620 O O . THR B 1 238 ? 9.664 -23.797 -23.844 1 97.06 238 THR B O 1
ATOM 4623 N N . ARG B 1 239 ? 8.188 -25.391 -23.375 1 95.56 239 ARG B N 1
ATOM 4624 C CA . ARG B 1 239 ? 7.77 -25.516 -24.766 1 95.56 239 ARG B CA 1
ATOM 4625 C C . ARG B 1 239 ? 6.988 -24.297 -25.219 1 95.56 239 ARG B C 1
ATOM 4627 O O . ARG B 1 239 ? 7.102 -23.875 -26.359 1 95.56 239 ARG B O 1
ATOM 4634 N N . VAL B 1 240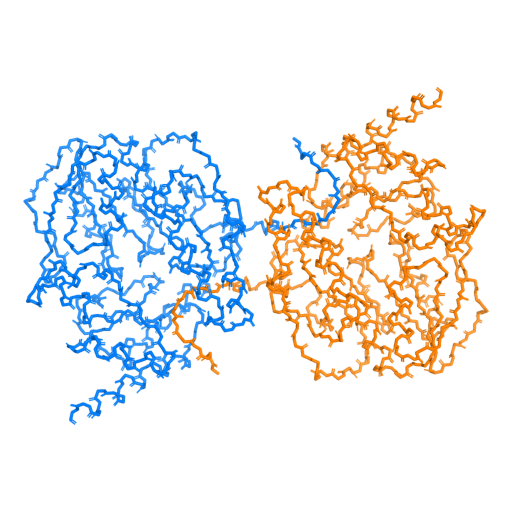 ? 6.152 -23.812 -24.359 1 95.88 240 VAL B N 1
ATOM 4635 C CA . VAL B 1 240 ? 5.371 -22.594 -24.609 1 95.88 240 VAL B CA 1
ATOM 4636 C C . VAL B 1 240 ? 5.93 -21.438 -23.781 1 95.88 240 VAL B C 1
ATOM 4638 O O . VAL B 1 240 ? 6.188 -21.594 -22.578 1 95.88 240 VAL B O 1
ATOM 4641 N N . THR B 1 241 ? 6.254 -20.359 -24.453 1 96.62 241 THR B N 1
ATOM 4642 C CA . THR B 1 241 ? 6.609 -19.156 -23.703 1 96.62 241 THR B CA 1
ATOM 4643 C C . THR B 1 241 ? 5.355 -18.406 -23.281 1 96.62 241 THR B C 1
ATOM 4645 O O . THR B 1 241 ? 4.664 -17.812 -24.109 1 96.62 241 THR B O 1
ATOM 4648 N N . PRO B 1 242 ? 5.094 -18.375 -22.016 1 97.69 242 PRO B N 1
ATOM 4649 C CA . PRO B 1 242 ? 3.859 -17.734 -21.562 1 97.69 242 PRO B CA 1
ATOM 4650 C C . PRO B 1 242 ? 3.957 -16.203 -21.547 1 97.69 242 PRO B C 1
ATOM 4652 O O . PRO B 1 242 ? 5.055 -15.656 -21.453 1 97.69 242 PRO B O 1
ATOM 4655 N N . GLU B 1 243 ? 2.793 -15.555 -21.688 1 98.19 243 GLU B N 1
ATOM 4656 C CA . GLU B 1 243 ? 2.707 -14.125 -21.406 1 98.19 243 GLU B CA 1
ATOM 4657 C C . GLU B 1 243 ? 2.893 -13.828 -19.922 1 98.19 243 GLU B C 1
ATOM 4659 O O . GLU B 1 243 ? 2.229 -14.43 -19.078 1 98.19 243 GLU B O 1
ATOM 4664 N N . GLY B 1 244 ? 3.857 -12.891 -19.641 1 98.62 244 GLY B N 1
ATOM 4665 C CA . GLY B 1 244 ? 4.105 -12.609 -18.234 1 98.62 244 GLY B CA 1
ATOM 4666 C C . GLY B 1 244 ? 4.371 -13.859 -17.406 1 98.62 244 GLY B C 1
ATOM 4667 O O . GLY B 1 244 ? 3.621 -14.164 -16.484 1 98.62 244 GLY B O 1
ATOM 4668 N N . PRO B 1 245 ? 5.434 -14.562 -17.703 1 98.75 245 PRO B N 1
ATOM 4669 C CA . PRO B 1 245 ? 5.684 -15.883 -17.109 1 98.75 245 PRO B CA 1
ATOM 4670 C C . PRO B 1 245 ? 5.809 -15.836 -15.586 1 98.75 245 PRO B C 1
ATOM 4672 O O . PRO B 1 245 ? 6.32 -14.859 -15.039 1 98.75 245 PRO B O 1
ATOM 4675 N N . PHE B 1 246 ? 5.387 -16.938 -14.977 1 98.44 246 PHE B N 1
ATOM 4676 C CA . PHE B 1 246 ? 5.453 -17.125 -13.531 1 98.44 246 PHE B CA 1
ATOM 4677 C C . PHE B 1 246 ? 6.895 -17.297 -13.078 1 98.44 246 PHE B C 1
ATOM 4679 O O . PHE B 1 246 ? 7.379 -16.531 -12.227 1 98.44 246 PHE B O 1
ATOM 4686 N N . VAL B 1 247 ? 7.578 -18.172 -13.594 1 98.5 247 VAL B N 1
ATOM 4687 C CA . VAL B 1 247 ? 8.969 -18.547 -13.344 1 98.5 247 VAL B CA 1
ATOM 4688 C C . VAL B 1 247 ? 9.586 -19.109 -14.625 1 98.5 247 VAL B C 1
ATOM 4690 O O . VAL B 1 247 ? 8.891 -19.328 -15.617 1 98.5 247 VAL B O 1
ATOM 4693 N N . TYR B 1 248 ? 10.883 -19.266 -14.68 1 98.38 248 TYR B N 1
ATOM 4694 C CA . TYR B 1 248 ? 11.562 -20.047 -15.703 1 98.38 248 TYR B CA 1
ATOM 4695 C C . TYR B 1 248 ? 11.859 -21.469 -15.211 1 98.38 248 TYR B C 1
ATOM 4697 O O . TYR B 1 248 ? 12.789 -21.672 -14.43 1 98.38 248 TYR B O 1
ATOM 4705 N N . PRO B 1 249 ? 11.062 -22.438 -15.656 1 98.06 249 PRO B N 1
ATOM 4706 C CA . PRO B 1 249 ? 11.203 -23.812 -15.148 1 98.06 249 PRO B CA 1
ATOM 4707 C C . PRO B 1 249 ? 12.406 -24.531 -15.742 1 98.06 249 PRO B C 1
ATOM 4709 O O . PRO B 1 249 ? 12.25 -25.391 -16.609 1 98.06 249 PRO B O 1
ATOM 4712 N N . TYR B 1 250 ? 13.555 -24.375 -15.172 1 97.75 250 TYR B N 1
ATOM 4713 C CA . TYR B 1 250 ? 14.805 -24.953 -15.633 1 97.75 250 TYR B CA 1
ATOM 4714 C C . TYR B 1 250 ? 14.938 -26.406 -15.156 1 97.75 250 TYR B C 1
ATOM 4716 O O . TYR B 1 250 ? 14.742 -26.688 -13.977 1 97.75 250 TYR B O 1
ATOM 4724 N N . TYR B 1 251 ? 15.227 -27.312 -16.078 1 96.75 251 TYR B N 1
ATOM 4725 C CA . TYR B 1 251 ? 15.383 -28.719 -15.727 1 96.75 251 TYR B CA 1
ATOM 4726 C C . TYR B 1 251 ? 16.844 -29.062 -15.516 1 96.75 251 TYR B C 1
ATOM 4728 O O . TYR B 1 251 ? 17.703 -28.672 -16.312 1 96.75 251 TYR B O 1
ATOM 4736 N N . HIS B 1 252 ? 17.078 -29.75 -14.508 1 95.81 252 HIS B N 1
ATOM 4737 C CA . HIS B 1 252 ? 18.375 -30.391 -14.25 1 95.81 252 HIS B CA 1
ATOM 4738 C C . HIS B 1 252 ? 18.188 -31.75 -13.586 1 95.81 252 HIS B C 1
ATOM 4740 O O . HIS B 1 252 ? 17.375 -31.891 -12.664 1 95.81 252 HIS B O 1
ATOM 4746 N N . LYS B 1 253 ? 18.938 -32.75 -13.977 1 93.56 253 LYS B N 1
ATOM 4747 C CA . LYS B 1 253 ? 18.766 -34.125 -13.5 1 93.56 253 LYS B CA 1
ATOM 4748 C C . LYS B 1 253 ? 19.031 -34.219 -12 1 93.56 253 LYS B C 1
ATOM 4750 O O . LYS B 1 253 ? 18.5 -35.125 -11.336 1 93.56 253 LYS B O 1
ATOM 4755 N N . GLU B 1 254 ? 19.828 -33.406 -11.453 1 95.75 254 GLU B N 1
ATOM 4756 C CA . GLU B 1 254 ? 20.094 -33.312 -10.016 1 95.75 254 GLU B CA 1
ATOM 4757 C C . GLU B 1 254 ? 19.453 -32.094 -9.406 1 95.75 254 GLU B C 1
ATOM 4759 O O . GLU B 1 254 ? 20.109 -31.328 -8.672 1 95.75 254 GLU B O 1
ATOM 4764 N N . GLY B 1 255 ? 18.203 -31.922 -9.656 1 96.25 255 GLY B N 1
ATOM 4765 C CA . GLY B 1 255 ? 17.484 -30.703 -9.305 1 96.25 255 GLY B CA 1
ATOM 4766 C C . GLY B 1 255 ? 17.531 -30.406 -7.82 1 96.25 255 GLY B C 1
ATOM 4767 O O . GLY B 1 255 ? 17.719 -29.25 -7.418 1 96.25 255 GLY B O 1
ATOM 4768 N N . LEU B 1 256 ? 17.391 -31.391 -6.957 1 96.75 256 LEU B N 1
ATOM 4769 C CA . LEU B 1 256 ? 17.359 -31.188 -5.516 1 96.75 256 LEU B CA 1
ATOM 4770 C C . LEU B 1 256 ? 18.703 -30.719 -4.992 1 96.75 256 LEU B C 1
ATOM 4772 O O . LEU B 1 256 ? 18.766 -29.844 -4.133 1 96.75 256 LEU B O 1
ATOM 4776 N N . LYS B 1 257 ? 19.766 -31.266 -5.492 1 97.06 257 LYS B N 1
ATOM 4777 C CA . LYS B 1 257 ? 21.125 -30.859 -5.098 1 97.06 257 LYS B CA 1
ATOM 4778 C C . LYS B 1 257 ? 21.422 -29.438 -5.559 1 97.06 257 LYS B C 1
ATOM 4780 O O . LYS B 1 257 ? 21.969 -28.641 -4.797 1 97.06 257 LYS B O 1
ATOM 4785 N N . LEU B 1 258 ? 21.062 -29.172 -6.809 1 97.81 258 LEU B N 1
ATOM 4786 C CA . LEU B 1 258 ? 21.281 -27.844 -7.355 1 97.81 258 LEU B CA 1
ATOM 4787 C C . LEU B 1 258 ? 20.5 -26.797 -6.57 1 97.81 258 LEU B C 1
ATOM 4789 O O . LEU B 1 258 ? 21 -25.703 -6.285 1 97.81 258 LEU B O 1
ATOM 4793 N N . ARG B 1 259 ? 19.266 -27.109 -6.23 1 97.5 259 ARG B N 1
ATOM 4794 C CA . ARG B 1 259 ? 18.406 -26.219 -5.449 1 97.5 259 ARG B CA 1
ATOM 4795 C C . ARG B 1 259 ? 19.062 -25.844 -4.129 1 97.5 259 ARG B C 1
ATOM 4797 O O . ARG B 1 259 ? 19.078 -24.656 -3.75 1 97.5 259 ARG B O 1
ATOM 4804 N N . ARG B 1 260 ? 19.578 -26.766 -3.443 1 96.94 260 ARG B N 1
ATOM 4805 C CA . ARG B 1 260 ? 20.25 -26.547 -2.168 1 96.94 260 ARG B CA 1
ATOM 4806 C C . ARG B 1 260 ? 21.484 -25.672 -2.348 1 96.94 260 ARG B C 1
ATOM 4808 O O . ARG B 1 260 ? 21.75 -24.781 -1.538 1 96.94 260 ARG B O 1
ATOM 4815 N N . TRP B 1 261 ? 22.203 -25.969 -3.342 1 97 261 TRP B N 1
ATOM 4816 C CA . TRP B 1 261 ? 23.422 -25.203 -3.621 1 97 261 TRP B CA 1
ATOM 4817 C C . TRP B 1 261 ? 23.094 -23.75 -3.906 1 97 261 TRP B C 1
ATOM 4819 O O . TRP B 1 261 ? 23.797 -22.844 -3.457 1 97 261 TRP B O 1
ATOM 4829 N N . LEU B 1 262 ? 22.047 -23.516 -4.723 1 97.62 262 LEU B N 1
ATOM 4830 C CA . LEU B 1 262 ? 21.625 -22.156 -5.055 1 97.62 262 LEU B CA 1
ATOM 4831 C C . LEU B 1 262 ? 21.234 -21.391 -3.795 1 97.62 262 LEU B C 1
ATOM 4833 O O . LEU B 1 262 ? 21.516 -20.188 -3.678 1 97.62 262 LEU B O 1
ATOM 4837 N N . ALA B 1 263 ? 20.578 -22.031 -2.832 1 95.12 263 ALA B N 1
ATOM 4838 C CA . ALA B 1 263 ? 20.172 -21.406 -1.58 1 95.12 263 ALA B CA 1
ATOM 4839 C C . ALA B 1 263 ? 21.391 -20.875 -0.812 1 95.12 263 ALA B C 1
ATOM 4841 O O . ALA B 1 263 ? 21.312 -19.828 -0.167 1 95.12 263 ALA B O 1
ATOM 4842 N N . GLU B 1 264 ? 22.469 -21.562 -0.862 1 95.25 264 GLU B N 1
ATOM 4843 C CA . GLU B 1 264 ? 23.703 -21.156 -0.215 1 95.25 264 GLU B CA 1
ATOM 4844 C C . GLU B 1 264 ? 24.266 -19.875 -0.85 1 95.25 264 GLU B C 1
ATOM 4846 O O . GLU B 1 264 ? 25.109 -19.203 -0.26 1 95.25 264 GLU B O 1
ATOM 4851 N N . HIS B 1 265 ? 23.828 -19.625 -2.014 1 94.88 265 HIS B N 1
ATOM 4852 C CA . HIS B 1 265 ? 24.25 -18.438 -2.725 1 94.88 265 HIS B CA 1
ATOM 4853 C C . HIS B 1 265 ? 23.141 -17.391 -2.758 1 94.88 265 HIS B C 1
ATOM 4855 O O . HIS B 1 265 ? 23.094 -16.562 -3.67 1 94.88 265 HIS B O 1
ATOM 4861 N N . LYS B 1 266 ? 22.094 -17.469 -1.938 1 92.69 266 LYS B N 1
ATOM 4862 C CA . LYS B 1 266 ? 21.016 -16.516 -1.687 1 92.69 266 LYS B CA 1
ATOM 4863 C C . LYS B 1 266 ? 20.062 -16.438 -2.871 1 92.69 266 LYS B C 1
ATOM 4865 O O . LYS B 1 266 ? 19.516 -15.367 -3.172 1 92.69 266 LYS B O 1
ATOM 4870 N N . ILE B 1 267 ? 20.062 -17.531 -3.594 1 96.25 267 ILE B N 1
ATOM 4871 C CA . ILE B 1 267 ? 19.047 -17.75 -4.617 1 96.25 267 ILE B CA 1
ATOM 4872 C C . ILE B 1 267 ? 18.047 -18.797 -4.141 1 96.25 267 ILE B C 1
ATOM 4874 O O . ILE B 1 267 ? 18.328 -20 -4.137 1 96.25 267 ILE B O 1
ATOM 4878 N N . PHE B 1 268 ? 16.891 -18.344 -3.791 1 94.06 268 PHE B N 1
ATOM 4879 C CA . PHE B 1 268 ? 15.898 -19.203 -3.156 1 94.06 268 PHE B CA 1
ATOM 4880 C C . PHE B 1 268 ? 14.859 -19.672 -4.172 1 94.06 268 PHE B C 1
ATOM 4882 O O . PHE B 1 268 ? 13.984 -18.906 -4.566 1 94.06 268 PHE B O 1
ATOM 4889 N N . VAL B 1 269 ? 14.969 -20.922 -4.52 1 96.5 269 VAL B N 1
ATOM 4890 C CA . VAL B 1 269 ? 14.062 -21.562 -5.469 1 96.5 269 VAL B CA 1
ATOM 4891 C C . VAL B 1 269 ? 13.141 -22.531 -4.734 1 96.5 269 VAL B C 1
ATOM 4893 O O . VAL B 1 269 ? 13.609 -23.453 -4.078 1 96.5 269 VAL B O 1
ATOM 4896 N N . PRO B 1 270 ? 11.867 -22.281 -4.859 1 93.44 270 PRO B N 1
ATOM 4897 C CA . PRO B 1 270 ? 10.945 -23.125 -4.102 1 93.44 270 PRO B CA 1
ATOM 4898 C C . PRO B 1 270 ? 10.781 -24.516 -4.719 1 93.44 270 PRO B C 1
ATOM 4900 O O . PRO B 1 270 ? 11.062 -24.703 -5.906 1 93.44 270 PRO B O 1
ATOM 4903 N N . THR B 1 271 ? 10.508 -25.469 -3.865 1 93.62 271 THR B N 1
ATOM 4904 C CA . THR B 1 271 ? 9.938 -26.734 -4.324 1 93.62 271 THR B CA 1
ATOM 4905 C C . THR B 1 271 ? 8.414 -26.688 -4.285 1 93.62 271 THR B C 1
ATOM 4907 O O . THR B 1 271 ? 7.812 -26.766 -3.211 1 93.62 271 THR B O 1
ATOM 4910 N N . TYR B 1 272 ? 8.016 -26.578 -5.555 1 91.62 272 TYR B N 1
ATOM 4911 C CA . TYR B 1 272 ? 6.566 -26.656 -5.641 1 91.62 272 TYR B CA 1
ATOM 4912 C C . TYR B 1 272 ? 6.086 -28.094 -5.512 1 91.62 272 TYR B C 1
ATOM 4914 O O . TYR B 1 272 ? 6.836 -29.031 -5.793 1 91.62 272 TYR B O 1
ATOM 4922 N N . TRP B 1 273 ? 5.023 -28.406 -4.938 1 94.31 273 TRP B N 1
ATOM 4923 C CA . TRP B 1 273 ? 4.391 -29.719 -4.797 1 94.31 273 TRP B CA 1
ATOM 4924 C C . TRP B 1 273 ? 5.238 -30.641 -3.932 1 94.31 273 TRP B C 1
ATOM 4926 O O . TRP B 1 273 ? 5.535 -31.781 -4.328 1 94.31 273 TRP B O 1
ATOM 4936 N N . LYS B 1 274 ? 5.719 -30.281 -2.867 1 92.69 274 LYS B N 1
ATOM 4937 C CA . LYS B 1 274 ? 6.512 -31.078 -1.934 1 92.69 274 LYS B CA 1
ATOM 4938 C C . LYS B 1 274 ? 5.824 -32.406 -1.612 1 92.69 274 LYS B C 1
ATOM 4940 O O . LYS B 1 274 ? 6.488 -33.406 -1.392 1 92.69 274 LYS B O 1
ATOM 4945 N N . ASN B 1 275 ? 4.543 -32.406 -1.613 1 94.5 275 ASN B N 1
ATOM 4946 C CA . ASN B 1 275 ? 3.77 -33.594 -1.338 1 94.5 275 ASN B CA 1
ATOM 4947 C C . ASN B 1 275 ? 4.059 -34.688 -2.357 1 94.5 275 ASN B C 1
ATOM 4949 O O . ASN B 1 275 ? 4.004 -35.875 -2.031 1 94.5 275 ASN B O 1
ATOM 4953 N N . ILE B 1 276 ? 4.398 -34.375 -3.561 1 96.19 276 ILE B N 1
ATOM 4954 C CA . ILE B 1 276 ? 4.672 -35.312 -4.633 1 96.19 276 ILE B CA 1
ATOM 4955 C C . ILE B 1 276 ? 5.934 -36.094 -4.309 1 96.19 276 ILE B C 1
ATOM 4957 O O . ILE B 1 276 ? 6.012 -37.312 -4.59 1 96.19 276 ILE B O 1
ATOM 4961 N N . LEU B 1 277 ? 6.906 -35.406 -3.682 1 95.62 277 LEU B N 1
ATOM 4962 C CA . LEU B 1 277 ? 8.164 -36.031 -3.318 1 95.62 277 LEU B CA 1
ATOM 4963 C C . LEU B 1 277 ? 7.93 -37.125 -2.268 1 95.62 277 LEU B C 1
ATOM 4965 O O . LEU B 1 277 ? 8.688 -38.094 -2.184 1 95.62 277 LEU B O 1
ATOM 4969 N N . GLU B 1 278 ? 6.844 -37 -1.559 1 95.12 278 GLU B N 1
ATOM 4970 C CA . GLU B 1 278 ? 6.516 -37.938 -0.502 1 95.12 278 GLU B CA 1
ATOM 4971 C C . GLU B 1 278 ? 5.578 -39.031 -1.013 1 95.12 278 GLU B C 1
ATOM 4973 O O . GLU B 1 278 ? 5.641 -40.188 -0.555 1 95.12 278 GLU B O 1
ATOM 4978 N N . GLU B 1 279 ? 4.793 -38.75 -1.993 1 94.5 279 GLU B N 1
ATOM 4979 C CA . GLU B 1 279 ? 3.674 -39.594 -2.371 1 94.5 279 GLU B CA 1
ATOM 4980 C C . GLU B 1 279 ? 4.004 -40.438 -3.611 1 94.5 279 GLU B C 1
ATOM 4982 O O . GLU B 1 279 ? 3.408 -41.5 -3.84 1 94.5 279 GLU B O 1
ATOM 4987 N N . CYS B 1 280 ? 4.895 -39.969 -4.453 1 95.56 280 CYS B N 1
ATOM 4988 C CA . CYS B 1 280 ? 5.18 -40.625 -5.719 1 95.56 280 CYS B CA 1
ATOM 4989 C C . CYS B 1 280 ? 6.555 -41.281 -5.691 1 95.56 280 CYS B C 1
ATOM 4991 O O . CYS B 1 280 ? 7.426 -40.875 -4.918 1 95.56 280 CYS B O 1
ATOM 4993 N N . THR B 1 281 ? 6.723 -42.25 -6.531 1 96.06 281 THR B N 1
ATOM 4994 C CA . THR B 1 281 ? 8.008 -42.906 -6.637 1 96.06 281 THR B CA 1
ATOM 4995 C C . THR B 1 281 ? 8.984 -42.094 -7.48 1 96.06 281 THR B C 1
ATOM 4997 O O . THR B 1 281 ? 8.562 -41.312 -8.352 1 96.06 281 THR B O 1
ATOM 5000 N N . GLU B 1 282 ? 10.195 -42.344 -7.297 1 94.62 282 GLU B N 1
ATOM 5001 C CA . GLU B 1 282 ? 11.242 -41.594 -7.984 1 94.62 282 GLU B CA 1
ATOM 5002 C C . GLU B 1 282 ? 11.195 -41.812 -9.492 1 94.62 282 GLU B C 1
ATOM 5004 O O . GLU B 1 282 ? 11.648 -41 -10.273 1 94.62 282 GLU B O 1
ATOM 5009 N N . SER B 1 283 ? 10.648 -42.938 -9.906 1 94.56 283 SER B N 1
ATOM 5010 C CA . SER B 1 283 ? 10.625 -43.281 -11.32 1 94.56 283 SER B CA 1
ATOM 5011 C C . SER B 1 283 ? 9.445 -42.625 -12.031 1 94.56 283 SER B C 1
ATOM 5013 O O . SER B 1 283 ? 9.391 -42.594 -13.258 1 94.56 283 SER B O 1
ATOM 5015 N N . SER B 1 284 ? 8.555 -42.094 -11.281 1 96.44 284 SER B N 1
ATOM 5016 C CA . SER B 1 284 ? 7.375 -41.469 -11.883 1 96.44 284 SER B CA 1
ATOM 5017 C C . SER B 1 284 ? 7.711 -40.125 -12.5 1 96.44 284 SER B C 1
ATOM 5019 O O . SER B 1 284 ? 8.664 -39.438 -12.07 1 96.44 284 SER B O 1
ATOM 5021 N N . LEU B 1 285 ? 6.98 -39.688 -13.484 1 96.69 285 LEU B N 1
ATOM 5022 C CA . LEU B 1 285 ? 7.133 -38.375 -14.094 1 96.69 285 LEU B CA 1
ATOM 5023 C C . LEU B 1 285 ? 6.883 -37.281 -13.078 1 96.69 285 LEU B C 1
ATOM 5025 O O . LEU B 1 285 ? 7.613 -36.281 -13.047 1 96.69 285 LEU B O 1
ATOM 5029 N N . GLU B 1 286 ? 5.852 -37.469 -12.266 1 97.44 286 GLU B N 1
ATOM 5030 C CA . GLU B 1 286 ? 5.461 -36.469 -11.273 1 97.44 286 GLU B CA 1
ATOM 5031 C C . GLU B 1 286 ? 6.609 -36.188 -10.312 1 97.44 286 GLU B C 1
ATOM 5033 O O . GLU B 1 286 ? 6.879 -35 -10 1 97.44 286 GLU B O 1
ATOM 5038 N N . TYR B 1 287 ? 7.242 -37.219 -9.875 1 97 287 TYR B N 1
ATOM 5039 C CA . TYR B 1 287 ? 8.383 -37.062 -8.977 1 97 287 TYR B CA 1
ATOM 5040 C C . TYR B 1 287 ? 9.508 -36.312 -9.664 1 97 287 TYR B C 1
ATOM 5042 O O . TYR B 1 287 ? 10.086 -35.375 -9.086 1 97 287 TYR B O 1
ATOM 5050 N N . GLN B 1 288 ? 9.844 -36.688 -10.891 1 96.44 288 GLN B N 1
ATOM 5051 C CA . GLN B 1 288 ? 10.906 -36.031 -11.641 1 96.44 288 GLN B CA 1
ATOM 5052 C C . GLN B 1 288 ? 10.594 -34.562 -11.867 1 96.44 288 GLN B C 1
ATOM 5054 O O . GLN B 1 288 ? 11.477 -33.719 -11.75 1 96.44 288 GLN B O 1
ATOM 5059 N N . TRP B 1 289 ? 9.344 -34.25 -12.18 1 97.69 289 TRP B N 1
ATOM 5060 C CA . TRP B 1 289 ? 8.93 -32.875 -12.398 1 97.69 289 TRP B CA 1
ATOM 5061 C C . TRP B 1 289 ? 9.094 -32.062 -11.125 1 97.69 289 TRP B C 1
ATOM 5063 O O . TRP B 1 289 ? 9.578 -30.922 -11.164 1 97.69 289 TRP B O 1
ATOM 5073 N N . ALA B 1 290 ? 8.688 -32.594 -9.961 1 97.31 290 ALA B N 1
ATOM 5074 C CA . ALA B 1 290 ? 8.766 -31.891 -8.688 1 97.31 290 ALA B CA 1
ATOM 5075 C C . ALA B 1 290 ? 10.211 -31.734 -8.227 1 97.31 290 ALA B C 1
ATOM 5077 O O . ALA B 1 290 ? 10.609 -30.688 -7.727 1 97.31 290 ALA B O 1
ATOM 5078 N N . ALA B 1 291 ? 11.023 -32.75 -8.43 1 97.06 291 ALA B N 1
ATOM 5079 C CA . ALA B 1 291 ? 12.375 -32.812 -7.887 1 97.06 291 ALA B CA 1
ATOM 5080 C C . ALA B 1 291 ? 13.367 -32.062 -8.781 1 97.06 291 ALA B C 1
ATOM 5082 O O . ALA B 1 291 ? 14.266 -31.391 -8.289 1 97.06 291 ALA B O 1
ATOM 5083 N N . ASP B 1 292 ? 13.164 -32.188 -10.125 1 96.25 292 ASP B N 1
ATOM 5084 C CA . ASP B 1 292 ? 14.266 -31.844 -11.016 1 96.25 292 ASP B CA 1
ATOM 5085 C C . ASP B 1 292 ? 13.984 -30.562 -11.781 1 96.25 292 ASP B C 1
ATOM 5087 O O . ASP B 1 292 ? 14.875 -30.016 -12.453 1 96.25 292 ASP B O 1
ATOM 5091 N N . VAL B 1 293 ? 12.805 -30.047 -11.688 1 97 293 VAL B N 1
ATOM 5092 C CA . VAL B 1 293 ? 12.508 -28.75 -12.266 1 97 293 VAL B CA 1
ATOM 5093 C C . VAL B 1 293 ? 12.734 -27.656 -11.227 1 97 293 VAL B C 1
ATOM 5095 O O . VAL B 1 293 ? 12.203 -27.734 -10.117 1 97 293 VAL B O 1
ATOM 5098 N N . LEU B 1 294 ? 13.602 -26.734 -11.555 1 97.44 294 LEU B N 1
ATOM 5099 C CA . LEU B 1 294 ? 13.875 -25.578 -10.711 1 97.44 294 LEU B CA 1
ATOM 5100 C C . LEU B 1 294 ? 13.156 -24.344 -11.234 1 97.44 294 LEU B C 1
ATOM 5102 O O . LEU B 1 294 ? 13.594 -23.734 -12.219 1 97.44 294 LEU B O 1
ATOM 5106 N N . PRO B 1 295 ? 12.039 -24 -10.594 1 98 295 PRO B N 1
ATOM 5107 C CA . PRO B 1 295 ? 11.352 -22.781 -11.016 1 98 295 PRO B CA 1
ATOM 5108 C C . PRO B 1 295 ? 12.133 -21.516 -10.68 1 98 295 PRO B C 1
ATOM 5110 O O . PRO B 1 295 ? 11.875 -20.875 -9.656 1 98 295 PRO B O 1
ATOM 5113 N N . LEU B 1 296 ? 13 -21.078 -11.57 1 98.31 296 LEU B N 1
ATOM 5114 C CA . LEU B 1 296 ? 13.859 -19.922 -11.344 1 98.31 296 LEU B CA 1
ATOM 5115 C C . LEU B 1 296 ? 13.047 -18.625 -11.391 1 98.31 296 LEU B C 1
ATOM 5117 O O . LEU B 1 296 ? 12.258 -18.422 -12.312 1 98.31 296 LEU B O 1
ATOM 5121 N N . PRO B 1 297 ? 13.25 -17.781 -10.367 1 98.12 297 PRO B N 1
ATOM 5122 C CA . PRO B 1 297 ? 12.508 -16.516 -10.344 1 98.12 297 PRO B CA 1
ATOM 5123 C C . PRO B 1 297 ? 12.828 -15.625 -11.547 1 98.12 297 PRO B C 1
ATOM 5125 O O . PRO B 1 297 ? 14 -15.43 -11.875 1 98.12 297 PRO B O 1
ATOM 5128 N N . CYS B 1 298 ? 11.805 -15.148 -12.188 1 98.38 298 CYS B N 1
ATOM 5129 C CA . CYS B 1 298 ? 11.984 -14.203 -13.281 1 98.38 298 CYS B CA 1
ATOM 5130 C C . CYS B 1 298 ? 11 -13.039 -13.172 1 98.38 298 CYS B C 1
ATOM 5132 O O . CYS B 1 298 ? 10.68 -12.398 -14.172 1 98.38 298 CYS B O 1
ATOM 5134 N N . ASP B 1 299 ? 10.5 -12.82 -11.977 1 98.06 299 ASP B N 1
ATOM 5135 C CA . ASP B 1 299 ? 9.43 -11.852 -11.758 1 98.06 299 ASP B CA 1
ATOM 5136 C C . ASP B 1 299 ? 9.969 -10.422 -11.758 1 98.06 299 ASP B C 1
ATOM 5138 O O . ASP B 1 299 ? 11.172 -10.211 -11.922 1 98.06 299 ASP B O 1
ATOM 5142 N N . GLN B 1 300 ? 9.102 -9.453 -11.594 1 97.56 300 GLN B N 1
ATOM 5143 C CA . GLN B 1 300 ? 9.336 -8.031 -11.844 1 97.56 300 GLN B CA 1
ATOM 5144 C C . GLN B 1 300 ? 10.203 -7.41 -10.758 1 97.56 300 GLN B C 1
ATOM 5146 O O . GLN B 1 300 ? 10.586 -6.242 -10.852 1 97.56 300 GLN B O 1
ATOM 5151 N N . ARG B 1 301 ? 10.625 -8.117 -9.742 1 96.31 301 ARG B N 1
ATOM 5152 C CA . ARG B 1 301 ? 11.523 -7.613 -8.711 1 96.31 301 ARG B CA 1
ATOM 5153 C C . ARG B 1 301 ? 12.953 -7.5 -9.234 1 96.31 301 ARG B C 1
ATOM 5155 O O . ARG B 1 301 ? 13.781 -6.812 -8.641 1 96.31 301 ARG B O 1
ATOM 5162 N N . TYR B 1 302 ? 13.133 -8.156 -10.336 1 97.44 302 TYR B N 1
ATOM 5163 C CA . TYR B 1 302 ? 14.508 -8.328 -10.789 1 97.44 302 TYR B CA 1
ATOM 5164 C C . TYR B 1 302 ? 14.68 -7.793 -12.203 1 97.44 302 TYR B C 1
ATOM 5166 O O . TYR B 1 302 ? 13.703 -7.449 -12.875 1 97.44 302 TYR B O 1
ATOM 5174 N N . GLY B 1 303 ? 15.977 -7.727 -12.586 1 97.06 303 GLY B N 1
ATOM 5175 C CA . GLY B 1 303 ? 16.344 -7.363 -13.938 1 97.06 303 GLY B CA 1
ATOM 5176 C C . GLY B 1 303 ? 17.469 -8.219 -14.5 1 97.06 303 GLY B C 1
ATOM 5177 O O . GLY B 1 303 ? 17.672 -9.344 -14.055 1 97.06 303 GLY B O 1
ATOM 5178 N N . LYS B 1 304 ? 18.062 -7.699 -15.508 1 97.88 304 LYS B N 1
ATOM 5179 C CA . LYS B 1 304 ? 19.078 -8.406 -16.266 1 97.88 304 LYS B CA 1
ATOM 5180 C C . LYS B 1 304 ? 20.219 -8.867 -15.352 1 97.88 304 LYS B C 1
ATOM 5182 O O . LYS B 1 304 ? 20.719 -9.984 -15.484 1 97.88 304 LYS B O 1
ATOM 5187 N N . GLU B 1 305 ? 20.609 -8.039 -14.453 1 97.69 305 GLU B N 1
ATOM 5188 C CA . GLU B 1 305 ? 21.75 -8.336 -13.578 1 97.69 305 GLU B CA 1
ATOM 5189 C C . GLU B 1 305 ? 21.484 -9.586 -12.742 1 97.69 305 GLU B C 1
ATOM 5191 O O . GLU B 1 305 ? 22.344 -10.469 -12.641 1 97.69 305 GLU B O 1
ATOM 5196 N N . GLU B 1 306 ? 20.312 -9.641 -12.125 1 97.81 306 GLU B N 1
ATOM 5197 C CA . GLU B 1 306 ? 19.969 -10.797 -11.305 1 97.81 306 GLU B CA 1
ATOM 5198 C C . GLU B 1 306 ? 19.844 -12.055 -12.156 1 97.81 306 GLU B C 1
ATOM 5200 O O . GLU B 1 306 ? 20.234 -13.141 -11.727 1 97.81 306 GLU B O 1
ATOM 5205 N N . MET B 1 307 ? 19.25 -11.938 -13.359 1 98.44 307 MET B N 1
ATOM 5206 C CA . MET B 1 307 ? 19.109 -13.086 -14.242 1 98.44 307 MET B CA 1
ATOM 5207 C C . MET B 1 307 ? 20.469 -13.656 -14.633 1 98.44 307 MET B C 1
ATOM 5209 O O . MET B 1 307 ? 20.672 -14.867 -14.594 1 98.44 307 MET B O 1
ATOM 5213 N N . GLN B 1 308 ? 21.344 -12.789 -14.992 1 98.06 308 GLN B N 1
ATOM 5214 C CA . GLN B 1 308 ? 22.688 -13.211 -15.391 1 98.06 308 GLN B CA 1
ATOM 5215 C C . GLN B 1 308 ? 23.438 -13.852 -14.219 1 98.06 308 GLN B C 1
ATOM 5217 O O . GLN B 1 308 ? 24.141 -14.844 -14.391 1 98.06 308 GLN B O 1
ATOM 5222 N N . TYR B 1 309 ? 23.281 -13.234 -13.117 1 97.69 309 TYR B N 1
ATOM 5223 C CA . TYR B 1 309 ? 23.891 -13.797 -11.922 1 97.69 309 TYR B CA 1
ATOM 5224 C C . TYR B 1 309 ? 23.422 -15.219 -11.672 1 97.69 309 TYR B C 1
ATOM 5226 O O . TYR B 1 309 ? 24.234 -16.125 -11.43 1 97.69 309 TYR B O 1
ATOM 5234 N N . MET B 1 310 ? 22.125 -15.469 -11.719 1 97.88 310 MET B N 1
ATOM 5235 C CA . MET B 1 310 ? 21.562 -16.797 -11.5 1 97.88 310 MET B CA 1
ATOM 5236 C C . MET B 1 310 ? 22.094 -17.781 -12.531 1 97.88 310 MET B C 1
ATOM 5238 O O . MET B 1 310 ? 22.5 -18.891 -12.172 1 97.88 310 MET B O 1
ATOM 5242 N N . ALA B 1 311 ? 22.109 -17.422 -13.781 1 98.06 311 ALA B N 1
ATOM 5243 C CA . ALA B 1 311 ? 22.578 -18.297 -14.852 1 98.06 311 ALA B CA 1
ATOM 5244 C C . ALA B 1 311 ? 24.047 -18.656 -14.656 1 98.06 311 ALA B C 1
ATOM 5246 O O . ALA B 1 311 ? 24.438 -19.812 -14.852 1 98.06 311 ALA B O 1
ATOM 5247 N N . GLU B 1 312 ? 24.812 -17.672 -14.297 1 97.5 312 GLU B N 1
ATOM 5248 C CA . GLU B 1 312 ? 26.25 -17.891 -14.094 1 97.5 312 GLU B CA 1
ATOM 5249 C C . GLU B 1 312 ? 26.5 -18.859 -12.945 1 97.5 312 GLU B C 1
ATOM 5251 O O . GLU B 1 312 ? 27.375 -19.719 -13.039 1 97.5 312 GLU B O 1
ATOM 5256 N N . ARG B 1 313 ? 25.766 -18.688 -11.867 1 97.25 313 ARG B N 1
ATOM 5257 C CA . ARG B 1 313 ? 25.906 -19.594 -10.727 1 97.25 313 ARG B CA 1
ATOM 5258 C C . ARG B 1 313 ? 25.562 -21.016 -11.125 1 97.25 313 ARG B C 1
ATOM 5260 O O . ARG B 1 313 ? 26.234 -21.969 -10.703 1 97.25 313 ARG B O 1
ATOM 5267 N N . ILE B 1 314 ? 24.531 -21.219 -11.883 1 97.62 314 ILE B N 1
ATOM 5268 C CA . ILE B 1 314 ? 24.094 -22.547 -12.305 1 97.62 314 ILE B CA 1
ATOM 5269 C C . ILE B 1 314 ? 25.156 -23.188 -13.211 1 97.62 314 ILE B C 1
ATOM 5271 O O . ILE B 1 314 ? 25.516 -24.344 -13.047 1 97.62 314 ILE B O 1
ATOM 5275 N N . LYS B 1 315 ? 25.688 -22.406 -14.117 1 97.12 315 LYS B N 1
ATOM 5276 C CA . LYS B 1 315 ? 26.734 -22.891 -15.016 1 97.12 315 LYS B CA 1
ATOM 5277 C C . LYS B 1 315 ? 27.984 -23.297 -14.242 1 97.12 315 LYS B C 1
ATOM 5279 O O . LYS B 1 315 ? 28.656 -24.266 -14.586 1 97.12 315 LYS B O 1
ATOM 5284 N N . GLU B 1 316 ? 28.25 -22.469 -13.289 1 96.56 316 GLU B N 1
ATOM 5285 C CA . GLU B 1 316 ? 29.375 -22.781 -12.422 1 96.56 316 GLU B CA 1
ATOM 5286 C C . GLU B 1 316 ? 29.188 -24.125 -11.727 1 96.56 316 GLU B C 1
ATOM 5288 O O . GLU B 1 316 ? 30.109 -24.938 -11.664 1 96.56 316 GLU B O 1
ATOM 5293 N N . TRP B 1 317 ? 28.047 -24.328 -11.148 1 96.5 317 TRP B N 1
ATOM 5294 C CA . TRP B 1 317 ? 27.734 -25.578 -10.469 1 96.5 317 TRP B CA 1
ATOM 5295 C C . TRP B 1 317 ? 27.828 -26.75 -11.438 1 96.5 317 TRP B C 1
ATOM 5297 O O . TRP B 1 317 ? 28.375 -27.812 -11.086 1 96.5 317 TRP B O 1
ATOM 5307 N N . GLU B 1 318 ? 27.312 -26.641 -12.664 1 94.88 318 GLU B N 1
ATOM 5308 C CA . GLU B 1 318 ? 27.312 -27.703 -13.664 1 94.88 318 GLU B CA 1
ATOM 5309 C C . GLU B 1 318 ? 28.734 -28.047 -14.102 1 94.88 318 GLU B C 1
ATOM 5311 O O . GLU B 1 318 ? 29.062 -29.219 -14.336 1 94.88 318 GLU B O 1
ATOM 5316 N N . ALA B 1 319 ? 29.562 -27.047 -14.211 1 93.88 319 ALA B N 1
ATOM 5317 C CA . ALA B 1 319 ? 30.953 -27.25 -14.617 1 93.88 319 ALA B CA 1
ATOM 5318 C C . ALA B 1 319 ? 31.734 -27.984 -13.539 1 93.88 319 ALA B C 1
ATOM 5320 O O . ALA B 1 319 ? 32.656 -28.766 -13.844 1 93.88 319 ALA B O 1
ATOM 5321 N N . ALA B 1 320 ? 31.406 -27.703 -12.273 1 90.44 320 ALA B N 1
ATOM 5322 C CA . ALA B 1 320 ? 32.125 -28.328 -11.156 1 90.44 320 ALA B CA 1
ATOM 5323 C C . ALA B 1 320 ? 31.734 -29.797 -11.023 1 90.44 320 ALA B C 1
ATOM 5325 O O . ALA B 1 320 ? 32.5 -30.594 -10.477 1 90.44 320 ALA B O 1
ATOM 5326 N N . GLY B 1 321 ? 30.531 -30.125 -11.312 1 82.25 321 GLY B N 1
ATOM 5327 C CA . GLY B 1 321 ? 30.062 -31.5 -11.211 1 82.25 321 GLY B CA 1
ATOM 5328 C C . GLY B 1 321 ? 30.5 -32.375 -12.367 1 82.25 321 GLY B C 1
ATOM 5329 O O . GLY B 1 321 ? 30.312 -33.594 -12.336 1 82.25 321 GLY B O 1
ATOM 5330 N N . GLU B 1 322 ? 31.047 -31.859 -13.531 1 71 322 GLU B N 1
ATOM 5331 C CA . GLU B 1 322 ? 31.656 -32.594 -14.633 1 71 322 GLU B CA 1
ATOM 5332 C C . GLU B 1 322 ? 33.094 -32.969 -14.32 1 71 322 GLU B C 1
ATOM 5334 O O . GLU B 1 322 ? 33.781 -32.25 -13.594 1 71 322 GLU B O 1
#

InterPro domains:
  IPR015424 Pyridoxal phosphate-dependent transferase [SSF53383] (44-317)

Nearest PDB structures (foldseek):
  3p1t-assembly1_A  TM=6.703E-01  e=4.007E-06  Burkholderia pseudomallei
  3ftb-assembly2_D  TM=5.489E-01  e=2.446E-06  Clostridium acetobutylicum
  1uu1-assembly1_A  TM=5.995E-01  e=9.506E-06  Thermotoga maritima
  3ftb-assembly2_E  TM=5.986E-01  e=9.506E-06  Clostridium acetobutylicum
  1uu0-assembly2_C  TM=5.145E-01  e=4.100E-04  Thermotoga maritima